Protein AF-A0A946X4W7-F1 (afdb_monomer)

pLDDT: mean 74.43, std 18.64, range [22.16, 98.0]

Radius of gyration: 35.31 Å; Cα contacts (8 Å, |Δi|>4): 1357; chains: 1; bounding box: 85×50×101 Å

Foldseek 3Di:
DPQPPFPPPDDDPDPCVVPVVVPPVPPDDDDDDDDPPDDQPFWFFQEWEAEQVNQWIWTATQQQKIFIAGPVVRDGPDIDRARGWDDWEDYHFWIWTQHPQQWTWIAGNVPRDIDIDDHFWAWAYAANVNQWTWTHGPDAFIFIAGPVVRDRPDTARDDAALERWEAANVRQKIKGWDWDQDPVRFIWIKIFIAGRVVSDGQDIAGPDDRPDHWRFHDWYAFNRNQKIKTWTDDPQWTWMWIAGRRYNHTQDTDGPDGNWYFQEWEAQLVNQWIWTFTQQQWIFIAGNRHRDTLDIDGDNGGWHYWYAHNLSQWIWTGGSNNDIDIWGQNQDSLLSQLLVCLLVVNQPSNLVSCVVPLVSLQPQHRVHHGSLLSCLLVLPLSNNVSSVVSPHQQQDPVHSLVNLPPCCVDPNSVSSNVSSVVSPGQDDCLSCLLNVVQVSVVVVCVVPLCQQVDADPNDGSLRSSLVSLNLNSNVVSVVSPHDDDLQSCLSNLVQVVVVVRCVVPVVLLADFDSSQRDHSLLSNLLNLNLVNNVVSVVSPRDQCRQTNQRDGSLLN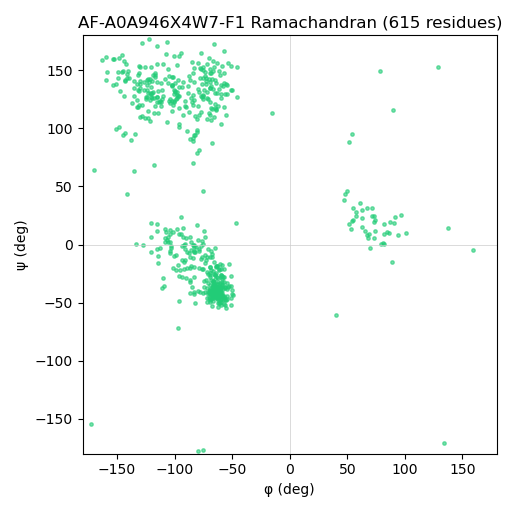LLQNLADDPSSVSSLNSNLVSVVVPRDQCDQTNVRDGSVNSNVVSPRPSSCVSCVVVPPPD

Nearest PDB structures (foldseek):
  5mwj-assembly1_A  TM=8.043E-01  e=6.644E-13  Homo sapiens
  5mwj-assembly1_B  TM=8.188E-01  e=7.328E-13  Homo sapiens
  2ce9-assembly2_C  TM=7.814E-01  e=8.488E-13  Homo sapiens
  5wyk-assembly1_BE  TM=4.221E-01  e=1.859E-13  Saccharomyces cerevisiae S288C
  6zqb-assembly1_UE  TM=4.129E-01  e=6.309E-08  Saccharomyces cerevisiae S288C

Structure (mmCIF, N/CA/C/O backbone):
data_AF-A0A946X4W7-F1
#
_entry.id   AF-A0A946X4W7-F1
#
loop_
_atom_site.group_PDB
_atom_site.id
_atom_site.type_symbol
_atom_site.label_atom_id
_atom_site.label_alt_id
_atom_site.label_comp_id
_atom_site.label_asym_id
_atom_site.label_entity_id
_atom_site.label_seq_id
_atom_site.pdbx_PDB_ins_code
_atom_site.Cartn_x
_atom_site.Cartn_y
_atom_site.Cartn_z
_atom_site.occupancy
_atom_site.B_iso_or_equiv
_atom_site.auth_seq_id
_atom_site.auth_comp_id
_atom_site.auth_asym_id
_atom_site.auth_atom_id
_atom_site.pdbx_PDB_model_num
ATOM 1 N N . MET A 1 1 ? 22.863 -2.898 -16.429 1.00 32.91 1 MET A N 1
ATOM 2 C CA . MET A 1 1 ? 23.138 -3.279 -15.019 1.00 32.91 1 MET A CA 1
ATOM 3 C C . MET A 1 1 ? 24.190 -2.411 -14.293 1.00 32.91 1 MET A C 1
ATOM 5 O O . MET A 1 1 ? 24.405 -2.641 -13.114 1.00 32.91 1 MET A O 1
ATOM 9 N N . LEU A 1 2 ? 24.805 -1.388 -14.916 1.00 26.48 2 LEU A N 1
ATOM 10 C CA . LEU A 1 2 ? 25.743 -0.454 -14.241 1.00 26.48 2 LEU A CA 1
ATOM 11 C C . LEU A 1 2 ? 25.399 1.044 -14.421 1.00 26.48 2 LEU A C 1
ATOM 13 O O . LEU A 1 2 ? 26.067 1.904 -13.857 1.00 26.48 2 LEU A O 1
ATOM 17 N N . LEU A 1 3 ? 24.320 1.353 -15.149 1.00 33.41 3 LEU A N 1
ATOM 18 C CA . LEU A 1 3 ? 23.945 2.699 -15.609 1.00 33.41 3 LEU A CA 1
ATOM 19 C C . LEU A 1 3 ? 23.424 3.662 -14.522 1.00 33.41 3 LEU A C 1
ATOM 21 O O . LEU A 1 3 ? 23.344 4.856 -14.776 1.00 33.41 3 LEU A O 1
ATOM 25 N N . LEU A 1 4 ? 23.132 3.193 -13.304 1.00 30.00 4 LEU A N 1
ATOM 26 C CA . LEU A 1 4 ? 22.463 4.005 -12.272 1.00 30.00 4 LEU A CA 1
ATOM 27 C C . LEU A 1 4 ? 23.331 4.501 -11.113 1.00 30.00 4 LEU A C 1
ATOM 29 O O . LEU A 1 4 ? 22.825 5.187 -10.230 1.00 30.00 4 LEU A O 1
ATOM 33 N N . MET A 1 5 ? 24.637 4.222 -11.105 1.00 28.05 5 MET A N 1
ATOM 34 C CA . MET A 1 5 ? 25.514 4.724 -10.035 1.00 28.05 5 MET A CA 1
ATOM 35 C C . MET A 1 5 ? 26.088 6.132 -10.283 1.00 28.05 5 MET A C 1
ATOM 37 O O . MET A 1 5 ? 26.646 6.716 -9.360 1.00 28.05 5 MET A O 1
ATOM 41 N N . GLY A 1 6 ? 25.951 6.704 -11.487 1.00 27.59 6 GLY A N 1
ATOM 42 C CA . GLY A 1 6 ? 26.709 7.901 -11.889 1.00 27.59 6 GLY A CA 1
ATOM 43 C C . GLY A 1 6 ? 26.026 9.269 -11.747 1.00 27.59 6 GLY A C 1
ATOM 44 O O . GLY A 1 6 ? 26.728 10.274 -11.748 1.00 27.59 6 GLY A O 1
ATOM 45 N N . ALA A 1 7 ? 24.696 9.350 -11.621 1.00 27.86 7 ALA A N 1
ATOM 46 C CA . ALA A 1 7 ? 23.961 10.622 -11.769 1.00 27.86 7 ALA A CA 1
ATOM 47 C C . ALA A 1 7 ? 23.398 11.226 -10.461 1.00 27.86 7 ALA A C 1
ATOM 49 O O . ALA A 1 7 ? 22.621 12.174 -10.502 1.00 27.86 7 ALA A O 1
ATOM 50 N N . LEU A 1 8 ? 23.784 10.718 -9.284 1.00 27.05 8 LEU A N 1
ATOM 51 C CA . LEU A 1 8 ? 23.132 11.060 -8.005 1.00 27.05 8 LEU A CA 1
ATOM 52 C C . LEU A 1 8 ? 23.865 12.089 -7.120 1.00 27.05 8 LEU A C 1
ATOM 54 O O . LEU A 1 8 ? 23.469 12.279 -5.973 1.00 27.05 8 LEU A O 1
ATOM 58 N N . LEU A 1 9 ? 24.908 12.775 -7.610 1.00 28.83 9 LEU A N 1
ATOM 59 C CA . LEU A 1 9 ? 25.757 13.622 -6.750 1.00 28.83 9 LEU A CA 1
ATOM 60 C C . LEU A 1 9 ? 25.638 15.148 -6.894 1.00 28.83 9 LEU A C 1
ATOM 62 O O . LEU A 1 9 ? 26.344 15.851 -6.176 1.00 28.83 9 LEU A O 1
ATOM 66 N N . THR A 1 10 ? 24.716 15.705 -7.686 1.00 26.95 10 THR A N 1
ATOM 67 C CA . THR A 1 10 ? 24.521 17.172 -7.702 1.00 26.95 10 THR A CA 1
ATOM 68 C C . THR A 1 10 ? 23.056 17.615 -7.851 1.00 26.95 10 THR A C 1
ATOM 70 O O . THR A 1 10 ? 22.580 17.808 -8.963 1.00 26.95 10 THR A O 1
ATOM 73 N N . ALA A 1 11 ? 22.439 17.889 -6.686 1.00 25.61 11 ALA A N 1
ATOM 74 C CA . ALA A 1 11 ? 21.277 18.761 -6.393 1.00 25.61 11 ALA A CA 1
ATOM 75 C C . ALA A 1 11 ? 19.829 18.283 -6.695 1.00 25.61 11 ALA A C 1
ATOM 77 O O . ALA A 1 11 ? 19.593 17.643 -7.711 1.00 25.61 11 ALA A O 1
ATOM 78 N N . PRO A 1 12 ? 18.809 18.732 -5.919 1.00 27.38 12 PRO A N 1
ATOM 79 C CA . PRO A 1 12 ? 18.743 18.968 -4.473 1.00 27.38 12 PRO A CA 1
ATOM 80 C C . PRO A 1 12 ? 17.738 18.025 -3.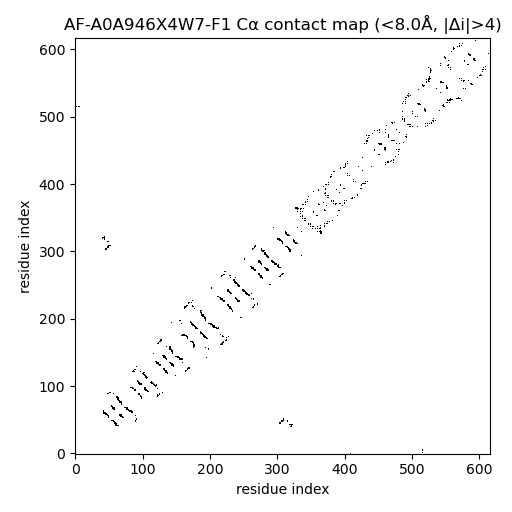765 1.00 27.38 12 PRO A C 1
ATOM 82 O O . PRO A 1 12 ? 16.772 17.524 -4.334 1.00 27.38 12 PRO A O 1
ATOM 85 N N . HIS A 1 13 ? 17.971 17.798 -2.472 1.00 27.05 13 HIS A N 1
ATOM 86 C CA . HIS A 1 13 ? 17.148 16.988 -1.571 1.00 27.05 13 HIS A CA 1
ATOM 87 C C . HIS A 1 13 ? 15.772 17.626 -1.296 1.00 27.05 13 HIS A C 1
ATOM 89 O O . HIS A 1 13 ? 15.614 18.335 -0.306 1.00 27.05 13 HIS A O 1
ATOM 95 N N . ALA A 1 14 ? 14.769 17.368 -2.142 1.00 25.31 14 ALA A N 1
ATOM 96 C CA . ALA A 1 14 ? 13.405 17.877 -1.928 1.00 25.31 14 ALA A CA 1
ATOM 97 C C . ALA A 1 14 ? 12.305 16.801 -1.812 1.00 25.31 14 ALA A C 1
ATOM 99 O O . ALA A 1 14 ? 11.187 17.137 -1.445 1.00 25.31 14 ALA A O 1
ATOM 100 N N . ALA A 1 15 ? 12.600 15.513 -2.034 1.00 25.48 15 ALA A N 1
ATOM 101 C CA . ALA A 1 15 ? 11.594 14.438 -1.938 1.00 25.48 15 ALA A CA 1
ATOM 102 C C . ALA A 1 15 ? 11.850 13.407 -0.816 1.00 25.48 15 ALA A C 1
ATOM 104 O O . ALA A 1 15 ? 11.004 12.558 -0.562 1.00 25.48 15 ALA A O 1
ATOM 105 N N . LEU A 1 16 ? 12.973 13.509 -0.090 1.00 24.94 16 LEU A N 1
ATOM 106 C CA . LEU A 1 16 ? 13.282 12.669 1.084 1.00 24.94 16 LEU A CA 1
ATOM 107 C C . LEU A 1 16 ? 13.154 13.410 2.434 1.00 24.94 16 LEU A C 1
ATOM 109 O O . LEU A 1 16 ? 13.426 12.836 3.486 1.00 24.94 16 LEU A O 1
ATOM 113 N N . ALA A 1 17 ? 12.717 14.673 2.423 1.00 25.59 17 ALA A N 1
ATOM 114 C CA . ALA A 1 17 ? 12.620 15.515 3.620 1.00 25.59 17 ALA A CA 1
ATOM 115 C C . ALA A 1 17 ? 11.346 15.285 4.462 1.00 25.59 17 ALA A C 1
ATOM 117 O O . ALA A 1 17 ? 11.250 15.819 5.561 1.00 25.59 17 ALA A O 1
ATOM 118 N N . VAL A 1 18 ? 10.395 14.466 3.996 1.00 25.91 18 VAL A N 1
ATOM 119 C CA . VAL A 1 18 ? 9.171 14.143 4.759 1.00 25.91 18 VAL A CA 1
ATOM 120 C C . VAL A 1 18 ? 9.306 12.828 5.545 1.00 25.91 18 VAL A C 1
ATOM 122 O O . VAL A 1 18 ? 8.668 12.666 6.577 1.00 25.91 18 VAL A O 1
ATOM 125 N N . ALA A 1 19 ? 10.214 11.926 5.150 1.00 25.09 19 ALA A N 1
ATOM 126 C CA . ALA A 1 19 ? 10.443 10.659 5.858 1.00 25.09 19 ALA A CA 1
ATOM 127 C C . ALA A 1 19 ? 11.650 10.685 6.822 1.00 25.09 19 ALA A C 1
ATOM 129 O O . ALA A 1 19 ? 11.696 9.904 7.768 1.00 25.09 19 ALA A O 1
ATOM 130 N N . ALA A 1 20 ? 12.613 11.597 6.632 1.00 25.02 20 ALA A N 1
ATOM 131 C CA . ALA A 1 20 ? 13.809 11.688 7.480 1.00 25.02 20 ALA A CA 1
ATOM 132 C C . ALA A 1 20 ? 13.670 12.651 8.680 1.00 25.02 20 ALA A C 1
ATOM 134 O O . ALA A 1 20 ? 14.440 12.549 9.631 1.00 25.02 20 ALA A O 1
ATOM 135 N N . ALA A 1 21 ? 12.657 13.528 8.703 1.00 24.95 21 ALA A N 1
ATOM 136 C CA . ALA A 1 21 ? 12.384 14.400 9.854 1.00 24.95 21 ALA A CA 1
ATOM 137 C C . ALA A 1 21 ? 11.762 13.657 11.061 1.00 24.95 21 ALA A C 1
ATOM 139 O O . ALA A 1 21 ? 11.693 14.209 12.156 1.00 24.95 21 ALA A O 1
ATOM 140 N N . HIS A 1 22 ? 11.362 12.390 10.892 1.00 26.53 22 HIS A N 1
ATOM 141 C CA . HIS A 1 22 ? 10.757 11.572 11.951 1.00 26.53 22 HIS A CA 1
ATOM 142 C C . HIS A 1 22 ? 11.763 10.774 12.808 1.00 26.53 22 HIS A C 1
ATOM 144 O O . HIS A 1 22 ? 11.360 10.168 13.799 1.00 26.53 22 HIS A O 1
ATOM 150 N N . MET A 1 23 ? 13.060 10.772 12.467 1.00 24.70 23 MET A N 1
ATOM 151 C CA . MET A 1 23 ? 14.084 9.937 13.130 1.00 24.70 23 MET A CA 1
ATOM 152 C C . MET A 1 23 ? 15.136 10.710 13.947 1.00 24.70 23 MET A C 1
ATOM 154 O O . MET A 1 23 ? 15.932 10.085 14.641 1.00 24.70 23 MET A O 1
ATOM 158 N N . GLU A 1 24 ? 15.112 12.048 13.957 1.00 24.11 24 GLU A N 1
ATOM 159 C CA . GLU A 1 24 ? 16.067 12.881 14.721 1.00 24.11 24 GLU A CA 1
ATOM 160 C C . GLU A 1 24 ? 15.430 13.725 15.844 1.00 24.11 24 GLU A C 1
ATOM 162 O O . GLU A 1 24 ? 16.056 14.630 16.386 1.00 24.11 24 GLU A O 1
ATOM 167 N N . TYR A 1 25 ? 14.206 13.390 16.270 1.00 25.44 25 TYR A N 1
ATOM 168 C CA . TYR A 1 25 ? 13.562 13.985 17.458 1.00 25.44 25 TYR A CA 1
ATOM 169 C C . TYR A 1 25 ? 13.561 13.051 18.689 1.00 25.44 25 TYR A C 1
ATOM 171 O O . TYR A 1 25 ? 12.863 13.293 19.674 1.00 25.44 25 TYR A O 1
ATOM 179 N N . VAL A 1 26 ? 14.344 11.964 18.639 1.00 26.28 26 VAL A N 1
ATOM 180 C CA . VAL A 1 26 ? 14.316 10.853 19.615 1.00 26.28 26 VAL A CA 1
ATOM 181 C C . VAL A 1 26 ? 15.334 11.006 20.764 1.00 26.28 26 VAL A C 1
ATOM 183 O O . VAL A 1 26 ? 15.332 10.210 21.696 1.00 26.28 26 VAL A O 1
ATOM 186 N N . THR A 1 27 ? 16.156 12.060 20.810 1.00 22.16 27 THR A N 1
ATOM 187 C CA . THR A 1 27 ? 17.253 12.163 21.806 1.00 22.16 27 THR A CA 1
ATOM 188 C C . THR A 1 27 ? 17.226 13.363 22.749 1.00 22.16 27 THR A C 1
ATOM 190 O O . THR A 1 27 ? 18.211 13.612 23.442 1.00 22.16 27 THR A O 1
ATOM 193 N N . SER A 1 28 ? 16.093 14.046 22.923 1.00 24.59 28 SER A N 1
ATOM 194 C CA . SER A 1 28 ? 15.925 14.870 24.127 1.00 24.59 28 SER A CA 1
ATOM 195 C C . SER A 1 28 ? 14.469 15.002 24.545 1.00 24.59 28 SER A C 1
ATOM 197 O O . SER A 1 28 ? 13.752 15.824 23.995 1.00 24.59 28 SER A O 1
ATOM 199 N N . LEU A 1 29 ? 14.035 14.213 25.527 1.00 24.50 29 LEU A N 1
ATOM 200 C CA . LEU A 1 29 ? 12.964 14.558 26.474 1.00 24.50 29 LEU A CA 1
ATOM 201 C C . LEU A 1 29 ? 12.962 13.492 27.575 1.00 24.50 29 LEU A C 1
ATOM 203 O O . LEU A 1 29 ? 12.033 12.706 27.737 1.00 24.50 29 LEU A O 1
ATOM 207 N N . GLY A 1 30 ? 14.067 13.461 28.320 1.00 23.84 30 GLY A N 1
ATOM 208 C CA . GLY A 1 30 ? 14.027 13.000 29.697 1.00 23.84 30 GLY A CA 1
ATOM 209 C C . GLY A 1 30 ? 13.258 14.027 30.530 1.00 23.84 30 GLY A C 1
ATOM 210 O O . GLY A 1 30 ? 13.472 15.231 30.386 1.00 23.84 30 GLY A O 1
ATOM 211 N N . THR A 1 31 ? 12.349 13.532 31.370 1.00 29.88 31 THR A N 1
ATOM 212 C CA . THR A 1 31 ? 11.735 14.240 32.507 1.00 29.88 31 THR A CA 1
ATOM 213 C C . THR A 1 31 ? 11.125 15.614 32.207 1.00 29.88 31 THR A C 1
ATOM 215 O O . THR A 1 31 ? 11.758 16.641 32.446 1.00 29.88 31 THR A O 1
ATOM 218 N N . ARG A 1 32 ? 9.851 15.666 31.803 1.00 23.38 32 ARG A N 1
ATOM 219 C CA . ARG A 1 32 ? 9.010 16.852 32.034 1.00 23.38 32 ARG A CA 1
ATOM 220 C C . ARG A 1 32 ? 7.645 16.427 32.568 1.00 23.38 32 ARG A C 1
ATOM 222 O O . ARG A 1 32 ? 6.743 16.096 31.814 1.00 23.38 32 ARG A O 1
ATOM 229 N N . HIS A 1 33 ? 7.546 16.450 33.898 1.00 26.80 33 HIS A N 1
ATOM 230 C CA . HIS A 1 33 ? 6.303 16.734 34.610 1.00 26.80 33 HIS A CA 1
ATOM 231 C C . HIS A 1 33 ? 5.605 17.957 33.996 1.00 26.80 33 HIS A C 1
ATOM 233 O O . HIS A 1 33 ? 6.292 18.816 33.435 1.00 26.80 33 HIS A O 1
ATOM 239 N N . ALA A 1 34 ? 4.273 18.002 34.130 1.00 29.41 34 ALA A N 1
ATOM 240 C CA . ALA A 1 34 ? 3.380 19.115 33.802 1.00 29.41 34 ALA A CA 1
ATOM 241 C C . ALA A 1 34 ? 4.125 20.447 33.618 1.00 29.41 34 ALA A C 1
ATOM 243 O O . ALA A 1 34 ? 4.706 20.962 34.571 1.00 29.41 34 ALA A O 1
ATOM 244 N N . HIS A 1 35 ? 4.138 20.988 32.397 1.00 27.11 35 HIS A N 1
ATOM 245 C CA . HIS A 1 35 ? 4.615 22.350 32.154 1.00 27.11 35 HIS A CA 1
ATOM 246 C C . HIS A 1 35 ? 3.480 23.326 32.477 1.00 27.11 35 HIS A C 1
ATOM 248 O O . HIS A 1 35 ? 2.521 23.383 31.709 1.00 27.11 35 HIS A O 1
ATOM 254 N N . PRO A 1 36 ? 3.564 24.129 33.554 1.00 30.33 36 PRO A N 1
ATOM 255 C CA . PRO A 1 36 ? 2.696 25.279 33.718 1.00 30.33 36 PRO A CA 1
ATOM 256 C C . PRO A 1 36 ? 3.302 26.402 32.869 1.00 30.33 36 PRO A C 1
ATOM 258 O O . PRO A 1 36 ? 4.276 27.031 33.281 1.00 30.33 36 PRO A O 1
ATOM 261 N N . GLY A 1 37 ? 2.794 26.626 31.654 1.00 26.66 37 GLY A N 1
ATOM 262 C CA . GLY A 1 37 ? 3.263 27.769 30.859 1.00 26.66 37 GLY A CA 1
ATOM 263 C C . GLY A 1 37 ? 3.064 27.742 29.347 1.00 26.66 37 GLY A C 1
ATOM 264 O O . GLY A 1 37 ? 3.357 28.752 28.712 1.00 26.66 37 GLY A O 1
ATOM 265 N N . LEU A 1 38 ? 2.567 26.660 28.746 1.00 31.00 38 LEU A N 1
ATOM 266 C CA . LEU A 1 38 ? 2.091 26.711 27.360 1.00 31.00 38 LEU A CA 1
ATOM 267 C C . LEU A 1 38 ? 0.603 27.053 27.384 1.00 31.00 38 LEU A C 1
ATOM 269 O O . LEU A 1 38 ? -0.169 26.375 28.054 1.00 31.00 38 LEU A O 1
ATOM 273 N N . SER A 1 39 ? 0.207 28.126 26.695 1.00 38.84 39 SER A N 1
ATOM 274 C CA . SER A 1 39 ? -1.208 28.406 26.459 1.00 38.84 39 SER A CA 1
ATOM 275 C C . SER A 1 39 ? -1.811 27.199 25.749 1.00 38.84 39 SER A C 1
ATOM 277 O O . SER A 1 39 ? -1.355 26.870 24.651 1.00 38.84 39 SER A O 1
ATOM 279 N N . GLU A 1 40 ? -2.789 26.544 26.372 1.00 47.69 40 GLU A N 1
ATOM 280 C CA . GLU A 1 40 ? -3.555 25.482 25.725 1.00 47.69 40 GLU A CA 1
ATOM 281 C C . GLU A 1 40 ? -4.051 25.984 24.357 1.00 47.69 40 GLU A C 1
ATOM 283 O O . GLU A 1 40 ? -4.529 27.126 24.262 1.00 47.69 40 GLU A O 1
ATOM 288 N N . PRO A 1 41 ? -3.892 25.193 23.279 1.00 48.84 41 PRO A N 1
ATOM 289 C CA . PRO A 1 41 ? -4.503 25.513 21.999 1.00 48.84 41 PRO A CA 1
ATOM 290 C C . PRO A 1 41 ? -5.992 25.803 22.209 1.00 48.84 41 PRO A C 1
ATOM 292 O O . PRO A 1 41 ? -6.685 25.080 22.919 1.00 48.84 41 PRO A O 1
ATOM 295 N N . LYS A 1 42 ? -6.509 26.886 21.628 1.00 53.38 42 LYS A N 1
ATOM 296 C CA . LYS A 1 42 ? -7.952 27.148 21.691 1.00 53.38 42 LYS A CA 1
ATOM 297 C C . LYS A 1 42 ? -8.670 26.094 20.842 1.00 53.38 42 LYS A C 1
ATOM 299 O O . LYS A 1 42 ? -8.378 26.013 19.654 1.00 53.38 42 LYS A O 1
ATOM 304 N N . GLY A 1 43 ? -9.596 25.337 21.436 1.00 58.53 43 GLY A N 1
ATOM 305 C CA . GLY A 1 43 ? -10.467 24.403 20.706 1.00 58.53 43 GLY A CA 1
ATOM 306 C C . GLY A 1 43 ? -10.033 22.929 20.676 1.00 58.53 43 GLY A C 1
ATOM 307 O O . GLY A 1 43 ? -10.430 22.209 19.761 1.00 58.53 43 GLY A O 1
ATOM 308 N N . LEU A 1 44 ? -9.253 22.466 21.658 1.00 64.25 44 LEU A N 1
ATOM 309 C CA . LEU A 1 44 ? -8.848 21.055 21.816 1.00 64.25 44 LEU A CA 1
ATOM 310 C C . LEU A 1 44 ? -10.050 20.097 21.854 1.00 64.25 44 LEU A C 1
ATOM 312 O O . LEU A 1 44 ? -10.916 20.348 22.685 1.00 64.25 44 LEU A O 1
ATOM 316 N N . PRO A 1 45 ? -10.115 18.997 21.080 1.00 63.19 45 PRO A N 1
ATOM 317 C CA . PRO A 1 45 ? -11.122 17.969 21.267 1.00 63.19 45 PRO A CA 1
ATOM 318 C C . PRO A 1 45 ? -10.920 17.303 22.630 1.00 63.19 45 PRO A C 1
ATOM 320 O O . PRO A 1 45 ? -9.872 16.718 22.900 1.00 63.19 45 PRO A O 1
ATOM 323 N N . THR A 1 46 ? -11.917 17.422 23.496 1.00 66.31 46 THR A N 1
ATOM 324 C CA . THR A 1 46 ? -11.949 16.796 24.822 1.00 66.31 46 THR A CA 1
ATOM 325 C C . THR A 1 46 ? -12.658 15.448 24.793 1.00 66.31 46 THR A C 1
ATOM 327 O O . THR A 1 46 ? -12.324 14.577 25.588 1.00 66.31 46 THR A O 1
ATOM 330 N N . ALA A 1 47 ? -13.594 15.263 23.861 1.00 67.12 47 ALA A N 1
ATOM 331 C CA . ALA A 1 47 ? -14.290 14.006 23.618 1.00 67.12 47 ALA A CA 1
ATOM 332 C C . ALA A 1 47 ? -14.663 13.884 22.133 1.00 67.12 47 ALA A C 1
ATOM 334 O O . ALA A 1 47 ? -15.016 14.885 21.497 1.00 67.12 47 ALA A O 1
ATOM 335 N N . VAL A 1 48 ? -14.581 12.666 21.598 1.00 70.75 48 VAL A N 1
ATOM 336 C CA . VAL A 1 48 ? -15.079 12.291 20.267 1.00 70.75 48 VAL A CA 1
ATOM 337 C C . VAL A 1 48 ? -15.999 11.084 20.405 1.00 70.75 48 VAL A C 1
ATOM 339 O O . VAL A 1 48 ? -15.695 10.201 21.197 1.00 70.75 48 VAL A O 1
ATOM 342 N N . GLU A 1 49 ? -17.107 11.047 19.666 1.00 72.00 49 GLU A N 1
ATOM 343 C CA . GLU A 1 49 ? -18.104 9.971 19.769 1.00 72.00 49 GLU A CA 1
ATOM 344 C C . GLU A 1 49 ? -18.880 9.810 18.454 1.00 72.00 49 GLU A C 1
ATOM 346 O O . GLU A 1 49 ? -19.236 10.811 17.819 1.00 72.00 49 GLU A O 1
ATOM 351 N N . PHE A 1 50 ? -19.117 8.570 18.023 1.00 68.38 50 PHE A N 1
ATOM 352 C CA . PHE A 1 50 ? -19.951 8.274 16.855 1.00 68.38 50 PHE A CA 1
ATOM 353 C C . PHE A 1 50 ? -21.438 8.267 17.228 1.00 68.38 50 PHE A C 1
ATOM 355 O O . PHE A 1 50 ? -21.810 8.029 18.372 1.00 68.38 50 PHE A O 1
ATOM 362 N N . GLY A 1 51 ? -22.301 8.581 16.262 1.00 63.34 51 GLY A N 1
ATOM 363 C CA . GLY A 1 51 ? -23.730 8.278 16.368 1.00 63.34 51 GLY A CA 1
ATOM 364 C C . GLY A 1 51 ? -24.027 6.847 15.910 1.00 63.34 51 GLY A C 1
ATOM 365 O O . GLY A 1 51 ? -23.300 6.329 15.073 1.00 63.34 51 GLY A O 1
ATOM 366 N N . HIS A 1 52 ? -25.141 6.264 16.369 1.00 61.00 52 HIS A N 1
ATOM 367 C CA . HIS A 1 52 ? -25.531 4.864 16.101 1.00 61.00 52 HIS A CA 1
ATOM 368 C C . HIS A 1 52 ? -25.698 4.485 14.621 1.00 61.00 52 HIS A C 1
ATOM 370 O O . HIS A 1 52 ? -25.738 3.313 14.259 1.00 61.00 52 HIS A O 1
ATOM 376 N N . ASP A 1 53 ? -25.841 5.478 13.742 1.00 63.25 53 ASP A N 1
ATOM 377 C CA . ASP A 1 53 ? -25.907 5.264 12.298 1.00 63.25 53 ASP A CA 1
ATOM 378 C C . ASP A 1 53 ? -24.535 5.340 11.601 1.00 63.25 53 ASP A C 1
ATOM 380 O O . ASP A 1 53 ? -24.466 5.208 10.378 1.00 63.25 53 ASP A O 1
ATOM 384 N N . ASP A 1 54 ? -23.460 5.595 12.355 1.00 69.69 54 ASP A N 1
ATOM 385 C CA . ASP A 1 54 ? -22.077 5.804 11.908 1.00 69.69 54 ASP A CA 1
ATOM 386 C C . ASP A 1 54 ? -21.903 6.888 10.827 1.00 69.69 54 ASP A C 1
ATOM 388 O O . ASP A 1 54 ? -20.841 7.030 10.200 1.00 69.69 54 ASP A O 1
ATOM 392 N N . THR A 1 55 ? -22.940 7.708 10.612 1.00 70.62 55 THR A N 1
ATOM 393 C CA . THR A 1 55 ? -22.934 8.809 9.642 1.00 70.62 55 THR A CA 1
ATOM 394 C C . THR A 1 55 ? -22.492 10.123 10.265 1.00 70.62 55 THR A C 1
ATOM 396 O O . THR A 1 55 ? -22.033 11.024 9.552 1.00 70.62 55 THR A O 1
ATOM 399 N N . ARG A 1 56 ? -22.601 10.236 11.593 1.00 73.19 56 ARG A N 1
ATOM 400 C CA . ARG A 1 56 ? -22.257 11.436 12.353 1.00 73.19 56 ARG A CA 1
ATOM 401 C C . ARG A 1 56 ? -21.164 11.165 13.375 1.00 73.19 56 ARG A C 1
ATOM 403 O O . ARG A 1 56 ? -21.174 10.149 14.057 1.00 73.19 56 ARG A O 1
ATOM 410 N N . LEU A 1 57 ? -20.256 12.127 13.504 1.00 74.44 57 LEU A N 1
ATOM 411 C CA . LEU A 1 57 ? -19.233 12.172 14.543 1.00 74.44 57 LEU A CA 1
ATOM 412 C C . LEU A 1 57 ? -19.396 13.461 15.342 1.00 74.44 57 LEU A C 1
ATOM 414 O O . LEU A 1 57 ? -19.371 14.552 14.772 1.00 74.44 57 LEU A O 1
ATOM 418 N N . VAL A 1 58 ? -19.547 13.358 16.655 1.00 71.44 58 VAL A N 1
ATOM 419 C CA . VAL A 1 58 ? -19.625 14.519 17.540 1.00 71.44 58 VAL A CA 1
ATOM 420 C C . VAL A 1 58 ? -18.260 14.776 18.162 1.00 71.44 58 VAL A C 1
ATOM 422 O O . VAL A 1 58 ? -17.611 13.872 18.679 1.00 71.44 58 VAL A O 1
ATOM 425 N N . VAL A 1 59 ? -17.815 16.029 18.097 1.00 71.06 59 VAL A N 1
ATOM 426 C CA . VAL A 1 59 ? -16.528 16.487 18.620 1.00 71.06 59 VAL A CA 1
ATOM 427 C C . VAL A 1 59 ? -16.785 17.611 19.612 1.00 71.06 59 VAL A C 1
ATOM 429 O O . VAL A 1 59 ? -17.251 18.690 19.238 1.00 71.06 59 VAL A O 1
ATOM 432 N N . SER A 1 60 ? -16.464 17.370 20.879 1.00 68.19 60 SER A N 1
ATOM 433 C CA . SER A 1 60 ? -16.530 18.383 21.936 1.00 68.19 60 SER A CA 1
ATOM 434 C C . SER A 1 60 ? -15.179 19.048 22.107 1.00 68.19 60 SER A C 1
ATOM 436 O O . SER A 1 60 ? -14.166 18.356 22.132 1.00 68.19 60 SER A O 1
ATOM 438 N N . ARG A 1 61 ? -15.150 20.377 22.234 1.00 68.56 61 ARG A N 1
ATOM 439 C CA . ARG A 1 61 ? -13.920 21.165 22.307 1.00 68.56 61 ARG A CA 1
ATOM 440 C C . ARG A 1 61 ? -13.777 21.929 23.624 1.00 68.56 61 ARG A C 1
ATOM 442 O O . ARG A 1 61 ? -14.742 22.463 24.165 1.00 68.56 61 ARG A O 1
ATOM 449 N N . ALA A 1 62 ? -12.540 22.074 24.095 1.00 62.72 62 ALA A N 1
ATOM 450 C CA . ALA A 1 62 ? -12.181 22.772 25.333 1.00 62.72 62 ALA A CA 1
ATOM 451 C C . ALA A 1 62 ? -12.523 24.274 25.328 1.00 62.72 62 ALA A C 1
ATOM 453 O O . ALA A 1 62 ? -12.585 24.907 26.380 1.00 62.72 62 ALA A O 1
ATOM 454 N N . ASP A 1 63 ? -12.743 24.873 24.154 1.00 62.53 63 ASP A N 1
ATOM 455 C CA . ASP A 1 63 ? -13.217 26.255 24.040 1.00 62.53 63 ASP A CA 1
ATOM 456 C C . ASP A 1 63 ? -14.738 26.398 24.229 1.00 62.53 63 ASP A C 1
ATOM 458 O O . ASP A 1 63 ? -15.235 27.524 24.250 1.00 62.53 63 ASP A O 1
ATOM 462 N N . GLY A 1 64 ? -15.460 25.289 24.431 1.00 58.03 64 GLY A N 1
ATOM 463 C CA . GLY A 1 64 ? -16.911 25.269 24.594 1.00 58.03 64 GLY A CA 1
ATOM 464 C C . GLY A 1 64 ? -17.691 25.022 23.304 1.00 58.03 64 GLY A C 1
ATOM 465 O O . GLY A 1 64 ? -18.917 25.117 23.289 1.00 58.03 64 GLY A O 1
ATOM 466 N N . ARG A 1 65 ? -17.017 24.693 22.202 1.00 66.25 65 ARG A N 1
ATOM 467 C CA . ARG A 1 65 ? -17.711 24.317 20.970 1.00 66.25 65 ARG A CA 1
ATOM 468 C C . ARG A 1 65 ? -18.036 22.835 20.950 1.00 66.25 65 ARG A C 1
ATOM 470 O O . ARG A 1 65 ? -17.210 22.011 21.331 1.00 66.25 65 ARG A O 1
ATOM 477 N N . VAL A 1 66 ? -19.211 22.503 20.433 1.00 66.25 66 VAL A N 1
ATOM 478 C CA . VAL A 1 66 ? -19.558 21.131 20.056 1.00 66.25 66 VAL A CA 1
ATOM 479 C C . VAL A 1 66 ? -19.893 21.108 18.575 1.00 66.25 66 VAL A C 1
ATOM 481 O O . VAL A 1 66 ? -20.703 21.905 18.103 1.00 66.25 66 VAL A O 1
ATOM 484 N N . GLU A 1 67 ? -19.242 20.228 17.827 1.00 72.62 67 GLU A N 1
ATOM 485 C CA . GLU A 1 67 ? -19.390 20.100 16.379 1.00 72.62 67 GLU A CA 1
ATOM 486 C C . GLU A 1 67 ? -19.941 18.717 16.044 1.00 72.62 67 GLU A C 1
ATOM 488 O O . GLU A 1 67 ? -19.358 17.713 16.438 1.00 72.62 67 GLU A O 1
ATOM 493 N N . ALA A 1 68 ? -21.036 18.661 15.289 1.00 72.50 68 ALA A N 1
ATOM 494 C CA . ALA A 1 68 ? -21.508 17.438 14.656 1.00 72.50 68 ALA A CA 1
ATOM 495 C C . ALA A 1 68 ? -20.999 17.412 13.211 1.00 72.50 68 ALA A C 1
ATOM 497 O O . ALA A 1 68 ? -21.315 18.294 12.403 1.00 72.50 68 ALA A O 1
ATOM 498 N N . TRP A 1 69 ? -20.186 16.414 12.903 1.00 75.88 69 TRP A N 1
ATOM 499 C CA . TRP A 1 69 ? -19.566 16.189 11.609 1.00 75.88 69 TRP A CA 1
ATOM 500 C C . TRP A 1 69 ? -20.337 15.133 10.836 1.00 75.88 69 TRP A C 1
ATOM 502 O O . TRP A 1 69 ? -20.606 14.057 11.358 1.00 75.88 69 TRP A O 1
ATOM 512 N N . ASP A 1 70 ? -20.635 15.423 9.576 1.00 76.88 70 ASP A N 1
ATOM 513 C CA . ASP A 1 70 ? -21.031 14.403 8.611 1.00 76.88 70 ASP A CA 1
ATOM 514 C C . ASP A 1 70 ? -19.762 13.659 8.176 1.00 76.88 70 ASP A C 1
ATOM 516 O O . ASP A 1 70 ? -18.856 14.246 7.568 1.00 76.88 70 ASP A O 1
ATOM 520 N N . VAL A 1 71 ? -19.682 12.377 8.534 1.00 78.44 71 VAL A N 1
ATOM 521 C CA . VAL A 1 71 ? -18.505 11.529 8.313 1.00 78.44 71 VAL A CA 1
ATOM 522 C C . VAL A 1 71 ? -18.267 11.315 6.818 1.00 78.44 71 VAL A C 1
ATOM 524 O O . VAL A 1 71 ? -17.129 11.403 6.350 1.00 78.44 71 VAL A O 1
ATOM 527 N N . ALA A 1 72 ? -19.336 11.100 6.047 1.00 75.56 72 ALA A N 1
ATOM 528 C CA . ALA A 1 72 ? -19.254 10.864 4.608 1.00 75.56 72 ALA A CA 1
ATOM 529 C C . ALA A 1 72 ? -18.867 12.140 3.844 1.00 75.56 72 ALA A C 1
ATOM 531 O O . ALA A 1 72 ? -18.027 12.106 2.944 1.00 75.56 72 ALA A O 1
ATOM 532 N N . ALA A 1 73 ? -19.447 13.280 4.219 1.00 72.69 73 ALA A N 1
ATOM 533 C CA . ALA A 1 73 ? -19.187 14.572 3.594 1.00 72.69 73 ALA A CA 1
ATOM 534 C C . ALA A 1 73 ? -17.933 15.278 4.143 1.00 72.69 73 ALA A C 1
ATOM 536 O O . ALA A 1 73 ? -17.549 16.321 3.606 1.00 72.69 73 ALA A O 1
ATOM 537 N N . ARG A 1 74 ? -17.301 14.730 5.193 1.00 75.81 74 ARG A N 1
ATOM 538 C CA . ARG A 1 74 ? -16.099 15.261 5.865 1.00 75.81 74 ARG A CA 1
ATOM 539 C C . ARG A 1 74 ? -16.208 16.749 6.195 1.00 75.81 74 ARG A C 1
ATOM 541 O O . ARG A 1 74 ? -15.279 17.527 5.969 1.00 75.81 74 ARG A O 1
ATOM 548 N N . ARG A 1 75 ? -17.368 17.160 6.702 1.00 76.69 75 ARG A N 1
ATOM 549 C CA . ARG A 1 75 ? -17.656 18.560 7.027 1.00 76.69 75 ARG A CA 1
ATOM 550 C C . ARG A 1 75 ? -18.476 18.665 8.298 1.00 76.69 75 ARG A C 1
ATOM 552 O O . ARG A 1 75 ? -19.248 17.769 8.622 1.00 76.69 75 ARG A O 1
ATOM 559 N N . ILE A 1 76 ? -18.361 19.813 8.950 1.00 73.19 76 ILE A N 1
ATOM 560 C CA . ILE A 1 76 ? -19.243 20.190 10.050 1.00 73.19 76 ILE A CA 1
ATOM 561 C C . ILE A 1 76 ? -20.642 20.413 9.467 1.00 73.19 76 ILE A C 1
ATOM 563 O O . ILE A 1 76 ? -20.831 21.304 8.637 1.00 73.19 76 ILE A O 1
ATOM 567 N N . ASP A 1 77 ? -21.599 19.592 9.887 1.00 65.12 77 ASP A N 1
ATOM 568 C CA . ASP A 1 77 ? -23.017 19.764 9.567 1.00 65.12 77 ASP A CA 1
ATOM 569 C C . ASP A 1 77 ? -23.656 20.769 10.535 1.00 65.12 77 ASP A C 1
ATOM 571 O O . ASP A 1 77 ? -24.405 21.658 10.127 1.00 65.12 77 ASP A O 1
ATOM 575 N N . ARG A 1 78 ? -23.298 20.693 11.826 1.00 66.31 78 ARG A N 1
ATOM 576 C CA . ARG A 1 78 ? -23.796 21.603 12.870 1.00 66.31 78 ARG A CA 1
ATOM 577 C C . ARG A 1 78 ? -22.711 21.967 13.876 1.00 66.31 78 ARG A C 1
ATOM 579 O O . ARG A 1 78 ? -21.856 21.152 14.202 1.00 66.31 78 ARG A O 1
ATOM 586 N N . SER A 1 79 ? -22.768 23.189 14.399 1.00 69.12 79 SER A N 1
ATOM 587 C CA . SER A 1 79 ? -21.899 23.650 15.483 1.00 69.12 79 SER A CA 1
ATOM 588 C C . SER A 1 79 ? -22.717 24.404 16.523 1.00 69.12 79 SER A C 1
ATOM 590 O O . SER A 1 79 ? -23.550 25.248 16.184 1.00 69.12 79 SER A O 1
ATOM 592 N N . TYR A 1 80 ? -22.464 24.090 17.786 1.00 63.75 80 TYR A N 1
ATOM 593 C CA . TYR A 1 80 ? -23.074 24.709 18.947 1.00 63.75 80 TYR A CA 1
ATOM 594 C C . TYR A 1 80 ? -21.984 25.468 19.704 1.00 63.75 80 TYR A C 1
ATOM 596 O O . TYR A 1 80 ? -20.966 24.890 20.083 1.00 63.75 80 TYR A O 1
ATOM 604 N N . ASP A 1 81 ? -22.190 26.770 19.901 1.00 56.31 81 ASP A N 1
ATOM 605 C CA . ASP A 1 81 ? -21.321 27.608 20.726 1.00 56.31 81 ASP A CA 1
ATOM 606 C C . ASP A 1 81 ? -21.946 27.694 22.121 1.00 56.31 81 ASP A C 1
ATOM 608 O O . ASP A 1 81 ? -22.971 28.355 22.322 1.00 56.31 81 ASP A O 1
ATOM 612 N N . ALA A 1 82 ? -21.382 26.953 23.069 1.00 51.47 82 ALA A N 1
ATOM 613 C CA . ALA A 1 82 ? -21.759 27.027 24.468 1.00 51.47 82 ALA A CA 1
ATOM 614 C C . ALA A 1 82 ? -20.577 27.625 25.229 1.00 51.47 82 ALA A C 1
ATOM 616 O O . ALA A 1 82 ? -19.456 27.134 25.171 1.00 51.47 82 ALA A O 1
ATOM 617 N N . ALA A 1 83 ? -20.804 28.731 25.936 1.00 43.94 83 ALA A N 1
ATOM 618 C CA . ALA A 1 83 ? -19.742 29.402 26.673 1.00 43.94 83 ALA A CA 1
ATOM 619 C C . ALA A 1 83 ? -19.135 28.441 27.718 1.00 43.94 83 ALA A C 1
ATOM 621 O O . ALA A 1 83 ? -19.739 28.207 28.762 1.00 43.94 83 ALA A O 1
ATOM 622 N N . ARG A 1 84 ? -17.940 27.911 27.406 1.00 45.56 84 ARG A N 1
ATOM 623 C CA . ARG A 1 84 ? -17.112 27.002 28.223 1.00 45.56 84 ARG A CA 1
ATOM 624 C C . ARG A 1 84 ? -17.845 25.734 28.699 1.00 45.56 84 ARG A C 1
ATOM 626 O O . ARG A 1 84 ? -18.483 25.738 29.749 1.00 45.56 84 ARG A O 1
ATOM 633 N N . LEU A 1 85 ? -17.693 24.648 27.933 1.00 45.28 85 LEU A N 1
ATOM 634 C CA . LEU A 1 85 ? -18.170 23.302 28.281 1.00 45.28 85 LEU A CA 1
ATOM 635 C C . LEU A 1 85 ? -17.270 22.609 29.305 1.00 45.28 85 LEU A C 1
ATOM 637 O O . LEU A 1 85 ? -16.055 22.803 29.301 1.00 45.28 85 LEU A O 1
ATOM 641 N N . ILE A 1 86 ? -17.881 21.732 30.106 1.00 42.66 86 ILE A N 1
ATOM 642 C CA . ILE A 1 86 ? -17.181 20.855 31.054 1.00 42.66 86 ILE A CA 1
ATOM 643 C C . ILE A 1 86 ? -17.239 19.376 30.624 1.00 42.66 86 ILE A C 1
ATOM 645 O O . ILE A 1 86 ? -16.234 18.686 30.763 1.00 42.66 86 ILE A O 1
ATOM 649 N N . ALA A 1 87 ? -18.350 18.891 30.054 1.00 43.72 87 ALA A N 1
ATOM 650 C CA . ALA A 1 87 ? -18.476 17.516 29.557 1.00 43.72 87 ALA A CA 1
ATOM 651 C C . ALA A 1 87 ? -19.675 17.354 28.606 1.00 43.72 87 ALA A C 1
ATOM 653 O O . ALA A 1 87 ? -20.608 18.165 28.621 1.00 43.72 87 ALA A O 1
ATOM 654 N N . TYR A 1 88 ? -19.620 16.302 27.788 1.00 50.75 88 TYR A N 1
ATOM 655 C CA . TYR A 1 88 ? -20.658 15.901 26.849 1.00 50.75 88 TYR A CA 1
ATOM 656 C C . TYR A 1 88 ? -20.773 14.373 26.812 1.00 50.75 88 TYR A C 1
ATOM 658 O O . TYR A 1 88 ? -19.749 13.698 26.878 1.00 50.75 88 TYR A O 1
ATOM 666 N N . ALA A 1 89 ? -21.995 13.860 26.679 1.00 49.78 89 ALA A N 1
ATOM 667 C CA . ALA A 1 89 ? -22.265 12.465 26.355 1.00 49.78 89 ALA A CA 1
ATOM 668 C C . ALA A 1 89 ? -23.310 12.423 25.223 1.00 49.78 89 ALA A C 1
ATOM 670 O O . ALA A 1 89 ? -24.361 13.070 25.334 1.00 49.78 89 ALA A O 1
ATOM 671 N N . CYS A 1 90 ? -22.988 11.748 24.115 1.00 50.62 90 CYS A N 1
ATOM 672 C CA . CYS A 1 90 ? -23.859 11.567 22.957 1.00 50.62 90 CYS A CA 1
ATOM 673 C C . CYS A 1 90 ? -24.553 10.232 23.047 1.00 50.62 90 CYS A C 1
ATOM 675 O O . CYS A 1 90 ? -23.896 9.240 23.315 1.00 50.62 90 CYS A O 1
ATOM 677 N N . HIS A 1 91 ? -25.821 10.172 22.658 1.00 53.97 91 HIS A N 1
ATOM 678 C CA . HIS A 1 91 ? -26.275 8.950 22.015 1.00 53.97 91 HIS A CA 1
ATOM 679 C C . HIS A 1 91 ? -27.422 9.243 21.030 1.00 53.97 91 HIS A C 1
ATOM 681 O O . HIS A 1 91 ? -28.290 10.069 21.323 1.00 53.97 91 HIS A O 1
ATOM 687 N N . ALA A 1 92 ? -27.361 8.596 19.854 1.00 52.38 92 ALA A N 1
ATOM 688 C CA . ALA A 1 92 ? -28.278 8.571 18.695 1.00 52.38 92 ALA A CA 1
ATOM 689 C C . ALA A 1 92 ? -28.955 9.889 18.249 1.00 52.38 92 ALA A C 1
ATOM 691 O O . ALA A 1 92 ? -28.748 10.337 17.124 1.00 52.38 92 ALA A O 1
ATOM 692 N N . ASP A 1 93 ? -29.750 10.522 19.108 1.00 52.75 93 ASP A N 1
ATOM 693 C CA . ASP A 1 93 ? -30.636 11.641 18.777 1.00 52.75 93 ASP A CA 1
ATOM 694 C C . ASP A 1 93 ? -30.547 12.808 19.761 1.00 52.75 93 ASP A C 1
ATOM 696 O O . ASP A 1 93 ? -31.261 13.801 19.598 1.00 52.75 93 ASP A O 1
ATOM 700 N N . ALA A 1 94 ? -29.698 12.723 20.786 1.00 55.34 94 ALA A N 1
ATOM 701 C CA . ALA A 1 94 ? -29.640 13.734 21.828 1.00 55.34 94 ALA A CA 1
ATOM 702 C C . ALA A 1 94 ? -28.215 14.064 22.269 1.00 55.34 94 ALA A C 1
ATOM 704 O O . ALA A 1 94 ? -27.335 13.210 22.354 1.00 55.34 94 ALA A O 1
ATOM 705 N N . LEU A 1 95 ? -28.037 15.348 22.564 1.00 58.84 95 LEU A N 1
ATOM 706 C CA . LEU A 1 95 ? -26.790 15.977 22.928 1.00 58.84 95 LEU A CA 1
ATOM 707 C C . LEU A 1 95 ? -26.920 16.614 24.311 1.00 58.84 95 LEU A C 1
ATOM 709 O O . LEU A 1 95 ? -27.547 17.655 24.465 1.00 58.84 95 LEU A O 1
ATOM 713 N N . LEU A 1 96 ? -26.308 15.986 25.317 1.00 57.88 96 LEU A N 1
ATOM 714 C CA . LEU A 1 96 ? -26.269 16.460 26.691 1.00 57.88 96 LEU A CA 1
ATOM 715 C C . LEU A 1 96 ? -25.061 17.379 26.967 1.00 57.88 96 LEU A C 1
ATOM 717 O O . LEU A 1 96 ? -23.949 16.927 27.209 1.00 57.88 96 LEU A O 1
ATOM 721 N N . ILE A 1 97 ? -25.282 18.693 26.917 1.00 57.38 97 ILE A N 1
ATOM 722 C CA . ILE A 1 97 ? -24.276 19.753 27.083 1.00 57.38 97 ILE A CA 1
ATOM 723 C C . ILE A 1 97 ? -24.297 20.286 28.518 1.00 57.38 97 ILE A C 1
ATOM 725 O O . ILE A 1 97 ? -25.321 20.804 28.955 1.00 57.38 97 ILE A O 1
ATOM 729 N N . GLN A 1 98 ? -23.159 20.295 29.215 1.00 54.88 98 GLN A N 1
ATOM 730 C CA . GLN A 1 98 ? -23.005 21.069 30.454 1.00 54.88 98 GLN A CA 1
ATOM 731 C C . GLN A 1 98 ? -22.291 22.405 30.204 1.00 54.88 98 GLN A C 1
ATOM 733 O O . GLN A 1 98 ? -21.167 22.422 29.696 1.00 54.88 98 GLN A O 1
ATOM 738 N N . THR A 1 99 ? -22.906 23.523 30.603 1.00 54.62 99 THR A N 1
ATOM 739 C CA . THR A 1 99 ? -22.304 24.868 30.537 1.00 54.62 99 THR A CA 1
ATOM 740 C C . THR A 1 99 ? -21.668 25.286 31.871 1.00 54.62 99 THR A C 1
ATOM 742 O O . THR A 1 99 ? -21.988 24.738 32.922 1.00 54.62 99 THR A O 1
ATOM 745 N N . HIS A 1 100 ? -20.787 26.295 31.847 1.00 48.62 100 HIS A N 1
ATOM 746 C CA . HIS A 1 100 ? -20.129 26.858 33.041 1.00 48.62 100 HIS A CA 1
ATOM 747 C C . HIS A 1 100 ? -21.100 27.459 34.081 1.00 48.62 100 HIS A C 1
ATOM 749 O O . HIS A 1 100 ? -20.717 27.655 35.231 1.00 48.62 100 HIS A O 1
ATOM 755 N N . ASP A 1 101 ? -22.352 27.746 33.720 1.00 52.03 101 ASP A N 1
ATOM 756 C CA . ASP A 1 101 ? -23.376 28.179 34.689 1.00 52.03 101 ASP A CA 1
ATOM 757 C C . ASP A 1 101 ? -23.996 26.982 35.445 1.00 52.03 101 ASP A C 1
ATOM 759 O O . ASP A 1 101 ? -25.087 27.082 36.007 1.00 52.03 101 ASP A O 1
ATOM 763 N N . ASP A 1 102 ? -23.312 25.835 35.399 1.00 52.12 102 ASP A N 1
ATOM 764 C CA . ASP A 1 102 ? -23.725 24.516 35.865 1.00 52.12 102 ASP A CA 1
ATOM 765 C C . ASP A 1 102 ? -25.053 24.028 35.272 1.00 52.12 102 ASP A C 1
ATOM 767 O O . ASP A 1 102 ? -25.705 23.150 35.832 1.00 52.12 102 ASP A O 1
ATOM 771 N N . VAL A 1 103 ? -25.458 24.594 34.134 1.00 54.09 103 VAL A N 1
ATOM 772 C CA . VAL A 1 103 ? -26.704 24.253 33.453 1.00 54.09 103 VAL A CA 1
ATOM 773 C C . VAL A 1 103 ? -26.465 23.097 32.500 1.00 54.09 103 VAL A C 1
ATOM 775 O O . VAL A 1 103 ? -25.575 23.143 31.649 1.00 54.09 103 VAL A O 1
ATOM 778 N N . VAL A 1 104 ? -27.324 22.092 32.597 1.00 55.72 104 VAL A N 1
ATOM 779 C CA . VAL A 1 104 ? -27.286 20.908 31.745 1.00 55.72 104 VAL A CA 1
ATOM 780 C C . VAL A 1 104 ? -28.395 21.028 30.708 1.00 55.72 104 VAL A C 1
ATOM 782 O O . VAL A 1 104 ? -29.554 21.279 31.039 1.00 55.72 104 VAL A O 1
ATOM 785 N N . GLN A 1 105 ? -28.035 20.933 29.432 1.00 57.34 105 GLN A N 1
ATOM 786 C CA . GLN A 1 105 ? -28.949 21.045 28.303 1.00 57.34 105 GLN A CA 1
ATOM 787 C C . GLN A 1 105 ? -28.974 19.735 27.534 1.00 57.34 105 GLN A C 1
ATOM 789 O O . GLN A 1 105 ? -27.961 19.340 26.975 1.00 57.34 105 GLN A O 1
ATOM 794 N N . LEU A 1 106 ? -30.140 19.105 27.447 1.00 58.12 106 LEU A N 1
ATOM 795 C CA . LEU A 1 106 ? -30.395 18.064 26.462 1.00 58.12 106 LEU A CA 1
ATOM 796 C C . LEU A 1 106 ? -30.835 18.733 25.158 1.00 58.12 106 LEU A C 1
ATOM 798 O O . LEU A 1 106 ? -31.813 19.483 25.151 1.00 58.12 106 LEU A O 1
ATOM 802 N N . VAL A 1 107 ? -30.123 18.476 24.069 1.00 58.50 107 VAL A N 1
ATOM 803 C CA . VAL A 1 107 ? -30.378 19.035 22.742 1.00 58.50 107 VAL A CA 1
ATOM 804 C C . VAL A 1 107 ? -30.700 17.896 21.785 1.00 58.50 107 VAL A C 1
ATOM 806 O O . VAL A 1 107 ? -29.833 17.094 21.467 1.00 58.50 107 VAL A O 1
ATOM 809 N N . GLY A 1 108 ? -31.934 17.825 21.295 1.00 55.97 108 GLY A N 1
ATOM 810 C CA . GLY A 1 108 ? -32.291 16.868 20.249 1.00 55.97 108 GLY A CA 1
ATOM 811 C C . GLY A 1 108 ? -31.550 17.174 18.941 1.00 55.97 108 GLY A C 1
ATOM 812 O O . GLY A 1 108 ? -31.725 18.252 18.374 1.00 55.97 108 GLY A O 1
ATOM 813 N N . LEU A 1 109 ? -30.756 16.230 18.435 1.00 56.22 109 LEU A N 1
ATOM 814 C CA . LEU A 1 109 ? -30.002 16.341 17.183 1.00 56.22 109 LEU A CA 1
ATOM 815 C C . LEU A 1 109 ? -30.913 16.328 15.940 1.00 56.22 109 LEU A C 1
ATOM 817 O O . LEU A 1 109 ? -30.501 16.795 14.877 1.00 56.22 109 LEU A O 1
ATOM 821 N N . ALA A 1 110 ? -32.152 15.838 16.048 1.00 52.44 110 ALA A N 1
ATOM 822 C CA . ALA A 1 110 ? -33.142 15.899 14.969 1.00 52.44 110 ALA A CA 1
ATOM 823 C C . ALA A 1 110 ? -33.862 17.263 14.902 1.00 52.44 110 ALA A C 1
ATOM 825 O O . ALA A 1 110 ? -33.850 17.902 13.848 1.00 52.44 110 ALA A O 1
ATOM 826 N N . ASP A 1 111 ? -34.391 17.743 16.035 1.00 50.81 111 ASP A N 1
ATOM 827 C CA . ASP A 1 111 ? -35.411 18.808 16.069 1.00 50.81 111 ASP A CA 1
ATOM 828 C C . ASP A 1 111 ? -35.005 20.080 16.849 1.00 50.81 111 ASP A C 1
ATOM 830 O O . ASP A 1 111 ? -35.840 20.959 17.069 1.00 50.81 111 ASP A O 1
ATOM 834 N N . ASP A 1 112 ? -33.750 20.194 17.308 1.00 44.22 112 ASP A N 1
ATOM 835 C CA . ASP A 1 112 ? -33.242 21.300 18.149 1.00 44.22 112 ASP A CA 1
ATOM 836 C C . ASP A 1 112 ? -34.059 21.539 19.441 1.00 44.22 112 ASP A C 1
ATOM 838 O O . ASP A 1 112 ? -33.990 22.606 20.065 1.00 44.22 112 ASP A O 1
ATOM 842 N N . ALA A 1 113 ? -34.827 20.539 19.883 1.00 43.62 113 ALA A N 1
ATOM 843 C CA . ALA A 1 113 ? -35.547 20.591 21.145 1.00 43.62 113 ALA A CA 1
ATOM 844 C C . ALA A 1 113 ? -34.536 20.709 22.292 1.00 43.62 113 ALA A C 1
ATOM 846 O O . ALA A 1 113 ? -33.684 19.839 22.463 1.00 43.62 113 ALA A O 1
ATOM 847 N N . ARG A 1 114 ? -34.621 21.801 23.060 1.00 48.31 114 ARG A N 1
ATOM 848 C CA . ARG A 1 114 ? -33.764 22.041 24.225 1.00 48.31 114 ARG A CA 1
ATOM 849 C C . ARG A 1 114 ? -34.543 21.813 25.503 1.00 48.31 114 ARG A C 1
ATOM 851 O O . ARG A 1 114 ? -35.549 22.485 25.737 1.00 48.31 114 ARG A O 1
ATOM 858 N N . VAL A 1 115 ? -34.037 20.928 26.349 1.00 47.88 115 VAL A N 1
ATOM 859 C CA . VAL A 1 115 ? -34.493 20.803 27.731 1.00 47.88 115 VAL A CA 1
ATOM 860 C C . VAL A 1 115 ? -33.365 21.236 28.650 1.00 47.88 115 VAL A C 1
ATOM 862 O O . VAL A 1 115 ? -32.265 20.699 28.583 1.00 47.88 115 VAL A O 1
ATOM 865 N N . THR A 1 116 ? -33.648 22.215 29.503 1.00 49.84 116 THR A N 1
ATOM 866 C CA . THR A 1 116 ? -32.698 22.769 30.468 1.00 49.84 116 THR A CA 1
ATOM 867 C C . THR A 1 116 ? -32.975 22.181 31.849 1.00 49.84 116 THR A C 1
ATOM 869 O O . THR A 1 116 ? -34.085 22.343 32.360 1.00 49.84 116 THR A O 1
ATOM 872 N N . THR A 1 117 ? -31.988 21.534 32.467 1.00 51.06 117 THR A N 1
ATOM 873 C CA . THR A 1 117 ? -32.069 20.986 33.830 1.00 51.06 117 THR A CA 1
ATOM 874 C C . THR A 1 117 ? -31.086 21.684 34.785 1.00 51.06 117 THR A C 1
ATOM 876 O O . THR A 1 117 ? -30.335 22.577 34.386 1.00 51.06 117 THR A O 1
ATOM 879 N N . ALA A 1 118 ? -31.228 21.392 36.083 1.00 48.03 118 ALA A N 1
ATOM 880 C CA . ALA A 1 118 ? -30.813 22.235 37.208 1.00 48.03 118 ALA A CA 1
ATOM 881 C C . ALA A 1 118 ? -29.301 22.511 37.324 1.00 48.03 118 ALA A C 1
ATOM 883 O O . ALA A 1 118 ? -28.472 21.733 36.868 1.00 48.03 118 ALA A O 1
ATOM 884 N N . ALA A 1 119 ? -28.994 23.628 37.997 1.00 40.50 119 ALA A N 1
ATOM 885 C CA . ALA A 1 119 ? -27.654 24.136 38.268 1.00 40.50 119 ALA A CA 1
ATOM 886 C C . ALA A 1 119 ? -26.931 23.350 39.380 1.00 40.50 119 ALA A C 1
ATOM 888 O O . ALA A 1 119 ? -27.458 23.251 40.489 1.00 40.50 119 ALA A O 1
ATOM 889 N N . GLY A 1 120 ? -25.711 22.878 39.109 1.00 44.34 120 GLY A N 1
ATOM 890 C CA . GLY A 1 120 ? -24.704 22.528 40.132 1.00 44.34 120 GLY A CA 1
ATOM 891 C C . GLY A 1 120 ? -23.895 21.236 39.925 1.00 44.34 120 GLY A C 1
ATOM 892 O O . GLY A 1 120 ? -23.285 20.758 40.886 1.00 44.34 120 GLY A O 1
ATOM 893 N N . THR A 1 121 ? -23.897 20.631 38.730 1.00 49.81 121 THR A N 1
ATOM 894 C CA . THR A 1 121 ? -23.588 19.193 38.594 1.00 49.81 121 THR A CA 1
ATOM 895 C C . THR A 1 121 ? -22.635 18.875 37.436 1.00 49.81 121 THR A C 1
ATOM 897 O O . THR A 1 121 ? -22.925 19.275 36.316 1.00 49.81 121 THR A O 1
ATOM 900 N N . TYR A 1 122 ? -21.534 18.137 37.667 1.00 52.41 122 TYR A N 1
ATOM 901 C CA . TYR A 1 122 ? -20.642 17.622 36.610 1.00 52.41 122 TYR A CA 1
ATOM 902 C C . TYR A 1 122 ? -21.297 16.442 35.875 1.00 52.41 122 TYR A C 1
ATOM 904 O O . TYR A 1 122 ? -21.815 15.527 36.513 1.00 52.41 122 TYR A O 1
ATOM 912 N N . LEU A 1 123 ? -21.274 16.441 34.541 1.00 53.62 123 LEU A N 1
ATOM 913 C CA . LEU A 1 123 ? -21.733 15.310 33.734 1.00 53.62 123 LEU A CA 1
ATOM 914 C C . LEU A 1 123 ? -20.838 14.089 33.967 1.00 53.62 123 LEU A C 1
ATOM 916 O O . LEU A 1 123 ? -19.616 14.205 33.886 1.00 53.62 123 LEU A O 1
ATOM 920 N N . GLY A 1 124 ? -21.446 12.935 34.245 1.00 57.94 124 GLY A N 1
ATOM 921 C CA . GLY A 1 124 ? -20.737 11.677 34.453 1.00 57.94 124 GLY A CA 1
ATOM 922 C C . GLY A 1 124 ? -20.701 10.805 33.198 1.00 57.94 124 GLY A C 1
ATOM 923 O O . GLY A 1 124 ? -19.650 10.665 32.585 1.00 57.94 124 GLY A O 1
ATOM 924 N N . ALA A 1 125 ? -21.849 10.230 32.827 1.00 62.00 125 ALA A N 1
ATOM 925 C CA . ALA A 1 125 ? -22.014 9.354 31.660 1.00 62.00 125 ALA A CA 1
ATOM 926 C C . ALA A 1 125 ? -23.493 9.262 31.227 1.00 62.00 125 ALA A C 1
ATOM 928 O O . ALA A 1 125 ? -24.387 9.550 32.029 1.00 62.00 125 ALA A O 1
ATOM 929 N N . ILE A 1 126 ? -23.753 8.829 29.987 1.00 63.56 126 ILE A N 1
ATOM 930 C CA . ILE A 1 126 ? -25.087 8.477 29.461 1.00 63.56 126 ILE A CA 1
ATOM 931 C C . ILE A 1 126 ? -25.123 6.990 29.083 1.00 63.56 126 ILE A C 1
ATOM 933 O O . ILE A 1 126 ? -24.105 6.442 28.668 1.00 63.56 126 ILE A O 1
ATOM 937 N N . ALA A 1 127 ? -26.267 6.335 29.268 1.00 62.41 127 ALA A N 1
ATOM 938 C CA . ALA A 1 127 ? -26.492 4.978 28.775 1.00 62.41 127 ALA A CA 1
ATOM 939 C C . ALA A 1 127 ? -26.720 4.976 27.254 1.00 62.41 127 ALA A C 1
ATOM 941 O O . ALA A 1 127 ? -27.236 5.957 26.707 1.00 62.41 127 ALA A O 1
ATOM 942 N N . GLU A 1 128 ? -26.395 3.865 26.585 1.00 62.53 128 GLU A N 1
ATOM 943 C CA . GLU A 1 128 ? -26.594 3.727 25.135 1.00 62.53 128 GLU A CA 1
ATOM 944 C C . GLU A 1 128 ? -28.075 3.860 24.753 1.00 62.53 128 GLU A C 1
ATOM 946 O O . GLU A 1 128 ? -28.429 4.437 23.745 1.00 62.53 128 GLU A O 1
ATOM 951 N N . ASP A 1 129 ? -29.027 3.438 25.575 1.00 58.28 129 ASP A N 1
ATOM 952 C CA . ASP A 1 129 ? -30.444 3.608 25.223 1.00 58.28 129 ASP A CA 1
ATOM 953 C C . ASP A 1 129 ? -30.972 5.060 25.335 1.00 58.28 129 ASP A C 1
ATOM 955 O O . ASP A 1 129 ? -32.180 5.289 25.207 1.00 58.28 129 ASP A O 1
ATOM 959 N N . CYS A 1 130 ? -30.099 6.043 25.601 1.00 57.91 130 CYS A N 1
ATOM 960 C CA . CYS A 1 130 ? -30.446 7.434 25.905 1.00 57.91 130 CYS A CA 1
ATOM 961 C C . CYS A 1 130 ? -31.490 7.573 27.025 1.00 57.91 130 CYS A C 1
ATOM 963 O O . CYS A 1 130 ? -32.143 8.613 27.114 1.00 57.91 130 CYS A O 1
ATOM 965 N N . SER A 1 131 ? -31.723 6.548 27.846 1.00 59.53 131 SER A N 1
ATOM 966 C CA . SER A 1 131 ? -32.767 6.589 28.871 1.00 59.53 131 SER A CA 1
ATOM 967 C C . SER A 1 131 ? -32.236 7.138 30.183 1.00 59.53 131 SER A C 1
ATOM 969 O O . SER A 1 131 ? -32.991 7.743 30.936 1.00 59.53 131 SER A O 1
ATOM 971 N N . THR A 1 132 ? -30.941 6.950 30.445 1.00 64.88 132 THR A N 1
ATOM 972 C CA . THR A 1 132 ? -30.346 7.132 31.768 1.00 64.88 132 THR A CA 1
ATOM 973 C C . THR A 1 132 ? -29.091 7.992 31.695 1.00 64.88 132 THR A C 1
ATOM 975 O O . THR A 1 132 ? -28.208 7.753 30.875 1.00 64.88 132 THR A O 1
ATOM 978 N N . VAL A 1 133 ? -28.992 8.984 32.579 1.00 65.06 133 VAL A N 1
ATOM 979 C CA . VAL A 1 133 ? -27.828 9.871 32.712 1.00 65.06 133 VAL A CA 1
ATOM 980 C C . VAL A 1 133 ? -27.361 9.875 34.153 1.00 65.06 133 VAL A C 1
ATOM 982 O O . VAL A 1 133 ? -28.162 10.048 35.072 1.00 65.06 133 VAL A O 1
ATOM 985 N N . VAL A 1 134 ? -26.056 9.732 34.350 1.00 64.38 134 VAL A N 1
ATOM 986 C CA . VAL A 1 134 ? -25.412 9.892 35.652 1.00 64.38 134 VAL A CA 1
ATOM 987 C C . VAL A 1 134 ? -24.764 11.261 35.730 1.00 64.38 134 VAL A C 1
ATOM 989 O O . VAL A 1 134 ? -23.956 11.644 34.884 1.00 64.38 134 VAL A O 1
ATOM 992 N N . MET A 1 135 ? -25.074 11.961 36.810 1.00 63.97 135 MET A N 1
ATOM 993 C CA . MET A 1 135 ? -24.568 13.283 37.126 1.00 63.97 135 MET A CA 1
ATOM 994 C C . MET A 1 135 ? -23.812 13.233 38.458 1.00 63.97 135 MET A C 1
ATOM 996 O O . MET A 1 135 ? -24.321 12.714 39.450 1.00 63.97 135 MET A O 1
ATOM 1000 N N . GLN A 1 136 ? -22.597 13.775 38.507 1.00 61.16 136 GLN A N 1
ATOM 1001 C CA . GLN A 1 136 ? -21.794 13.884 39.725 1.00 61.16 136 GLN A CA 1
ATOM 1002 C C . GLN A 1 136 ? -21.758 15.336 40.228 1.00 61.16 136 GLN A C 1
ATOM 1004 O O . GLN A 1 136 ? -21.063 16.176 39.656 1.00 61.16 136 GLN A O 1
ATOM 1009 N N . PRO A 1 137 ? -22.484 15.685 41.301 1.00 56.84 137 PRO A N 1
ATOM 1010 C CA . PRO A 1 137 ? -22.407 17.025 41.876 1.00 56.84 137 PRO A CA 1
ATOM 1011 C C . PRO A 1 137 ? -21.024 17.325 42.470 1.00 56.84 137 PRO A C 1
ATOM 1013 O O . PRO A 1 137 ? -20.308 16.429 42.919 1.00 56.84 137 PRO A O 1
ATOM 1016 N N . ALA A 1 138 ? -20.655 18.614 42.497 1.00 51.81 138 ALA A N 1
ATOM 1017 C CA . ALA A 1 138 ? -19.388 19.077 43.080 1.00 51.81 138 ALA A CA 1
ATOM 1018 C C . ALA A 1 138 ? -19.246 18.695 44.571 1.00 51.81 138 ALA A C 1
ATOM 1020 O O . ALA A 1 138 ? -18.138 18.447 45.055 1.00 51.81 138 ALA A O 1
ATOM 1021 N N . GLU A 1 139 ? -20.377 18.600 45.275 1.00 50.41 139 GLU A N 1
ATOM 1022 C CA . GLU A 1 139 ? -20.516 18.064 46.627 1.00 50.41 139 GLU A CA 1
ATOM 1023 C C . GLU A 1 139 ? -21.765 17.163 46.676 1.00 50.41 139 GLU A C 1
ATOM 1025 O O . GLU A 1 139 ? -22.863 17.637 46.393 1.00 50.41 139 GLU A O 1
ATOM 1030 N N . GLY A 1 140 ? -21.633 15.879 47.040 1.00 55.25 140 GLY A N 1
ATOM 1031 C CA . GLY A 1 140 ? -22.784 14.983 47.236 1.00 55.25 140 GLY A CA 1
ATOM 1032 C C . GLY A 1 140 ? -22.663 13.598 46.593 1.00 55.25 140 GLY A C 1
ATOM 1033 O O . GLY A 1 140 ? -21.592 13.195 46.144 1.00 55.25 140 GLY A O 1
ATOM 1034 N N . ALA A 1 141 ? -23.776 12.861 46.615 1.00 58.00 141 ALA A N 1
ATOM 1035 C CA . ALA A 1 141 ? -23.946 11.547 45.993 1.00 58.00 141 ALA A CA 1
ATOM 1036 C C . ALA A 1 141 ? -24.199 11.678 44.479 1.00 58.00 141 ALA A C 1
ATOM 1038 O O . ALA A 1 141 ? -24.674 12.717 44.028 1.00 58.00 141 ALA A O 1
ATOM 1039 N N . SER A 1 142 ? -23.898 10.635 43.699 1.00 65.75 142 SER A N 1
ATOM 1040 C CA . SER A 1 142 ? -24.169 10.645 42.252 1.00 65.75 142 SER A CA 1
ATOM 1041 C C . SER A 1 142 ? -25.682 10.596 41.996 1.00 65.75 142 SER A C 1
ATOM 1043 O O . SER A 1 142 ? -26.405 9.822 42.622 1.00 65.75 142 SER A O 1
ATOM 1045 N N . GLU A 1 143 ? -26.185 11.423 41.088 1.00 64.19 143 GLU A N 1
ATOM 1046 C CA . GLU A 1 143 ? -27.604 11.483 40.733 1.00 64.19 143 GLU A CA 1
ATOM 1047 C C . GLU A 1 143 ? -27.864 10.756 39.417 1.00 64.19 143 GLU A C 1
ATOM 1049 O O . GLU A 1 143 ? -27.129 10.939 38.449 1.00 64.19 143 GLU A O 1
ATOM 1054 N N . VAL A 1 144 ? -28.940 9.970 39.368 1.00 65.12 144 VAL A N 1
ATOM 1055 C CA . VAL A 1 144 ? -29.374 9.257 38.167 1.00 65.12 144 VAL A CA 1
ATOM 1056 C C . VAL A 1 144 ? -30.673 9.864 37.654 1.00 65.12 144 VAL A C 1
ATOM 1058 O O . VAL A 1 144 ? -31.675 9.984 38.368 1.00 65.12 144 VAL A O 1
ATOM 1061 N N . TRP A 1 145 ? -30.643 10.254 36.391 1.00 61.44 145 TRP A N 1
ATOM 1062 C CA . TRP A 1 145 ? -31.714 10.955 35.706 1.00 61.44 145 TRP A CA 1
ATOM 1063 C C . TRP A 1 145 ? -32.285 10.074 34.601 1.00 61.44 145 TRP A C 1
ATOM 1065 O O . TRP A 1 145 ? -31.532 9.534 33.796 1.00 61.44 145 TRP A O 1
ATOM 1075 N N . ASP A 1 146 ? -33.612 9.966 34.557 1.00 59.06 146 ASP A N 1
ATOM 1076 C CA . ASP A 1 146 ? -34.334 9.339 33.451 1.00 59.06 146 ASP A CA 1
ATOM 1077 C C . ASP A 1 146 ? -34.683 10.418 32.410 1.00 59.06 146 ASP A C 1
ATOM 1079 O O . ASP A 1 146 ? -35.380 11.395 32.706 1.00 59.06 146 ASP A O 1
ATOM 1083 N N . LEU A 1 147 ? -34.173 10.269 31.189 1.00 55.31 147 LEU A N 1
ATOM 1084 C CA . LEU A 1 147 ? -34.341 11.236 30.102 1.00 55.31 147 LEU A CA 1
ATOM 1085 C C . LEU A 1 147 ? -35.744 11.207 29.480 1.00 55.31 147 LEU A C 1
ATOM 1087 O O . LEU A 1 147 ? -36.167 12.208 28.902 1.00 55.31 147 LEU A O 1
ATOM 1091 N N . GLY A 1 148 ? -36.494 10.111 29.633 1.00 48.72 148 GLY A N 1
ATOM 1092 C CA . GLY A 1 148 ? -37.883 10.013 29.174 1.00 48.72 148 GLY A CA 1
ATOM 1093 C C . GLY A 1 148 ? -38.855 10.855 30.007 1.00 48.72 148 GLY A C 1
ATOM 1094 O O . GLY A 1 148 ? -39.903 11.276 29.513 1.00 48.72 148 GLY A O 1
ATOM 1095 N N . THR A 1 149 ? -38.502 11.127 31.265 1.00 47.22 149 THR A N 1
ATOM 1096 C CA . THR A 1 149 ? -39.317 11.889 32.223 1.00 47.22 149 THR A CA 1
ATOM 1097 C C . THR A 1 149 ? -38.696 13.221 32.648 1.00 47.22 149 THR A C 1
ATOM 1099 O O . THR A 1 149 ? -39.431 14.083 33.132 1.00 47.22 149 THR A O 1
ATOM 1102 N N . LEU A 1 150 ? -37.391 13.430 32.410 1.00 45.94 150 LEU A N 1
ATOM 1103 C CA . LEU A 1 150 ? -36.634 14.672 32.658 1.00 45.94 150 LEU A CA 1
ATOM 1104 C C . LEU A 1 150 ? -36.677 15.150 34.123 1.00 45.94 150 LEU A C 1
ATOM 1106 O O . LEU A 1 150 ? -36.574 16.344 34.411 1.00 45.94 150 LEU A O 1
ATOM 1110 N N . ILE A 1 151 ? -36.831 14.210 35.056 1.00 46.41 151 ILE A N 1
ATOM 1111 C CA . ILE A 1 151 ? -36.867 14.430 36.507 1.00 46.41 151 ILE A CA 1
ATOM 1112 C C . ILE A 1 151 ? -35.775 13.538 37.129 1.00 46.41 151 ILE A C 1
ATOM 1114 O O . ILE A 1 151 ? -35.619 12.403 36.673 1.00 46.41 151 ILE A O 1
ATOM 1118 N N . PRO A 1 152 ? -35.030 13.994 38.162 1.00 49.44 152 PRO A N 1
ATOM 1119 C CA . PRO A 1 152 ? -34.137 13.112 38.910 1.00 49.44 152 PRO A CA 1
ATOM 1120 C C . PRO A 1 152 ? -34.945 11.923 39.445 1.00 49.44 152 PRO A C 1
ATOM 1122 O O . PRO A 1 152 ? -35.840 12.092 40.277 1.00 49.44 152 PRO A O 1
ATOM 1125 N N . GLY A 1 153 ? -34.680 10.734 38.903 1.00 50.72 153 GLY A N 1
ATOM 1126 C CA . GLY A 1 153 ? -35.471 9.534 39.170 1.00 50.72 153 GLY A CA 1
ATOM 1127 C C . GLY A 1 153 ? -34.994 8.789 40.413 1.00 50.72 153 GLY A C 1
ATOM 1128 O O . GLY A 1 153 ? -35.806 8.191 41.120 1.00 50.72 153 GLY A O 1
ATOM 1129 N N . HIS A 1 154 ? -33.687 8.844 40.695 1.00 59.06 154 HIS A N 1
ATOM 1130 C CA . HIS A 1 154 ? -33.060 8.174 41.831 1.00 59.06 154 HIS A CA 1
ATOM 1131 C C . HIS A 1 154 ? -31.704 8.818 42.175 1.00 59.06 154 HIS A C 1
ATOM 1133 O O . HIS A 1 154 ? -30.940 9.183 41.285 1.00 59.06 154 HIS A O 1
ATOM 1139 N N . THR A 1 155 ? -31.363 8.940 43.459 1.00 55.06 155 THR A N 1
ATOM 1140 C CA . THR A 1 155 ? -30.000 9.303 43.893 1.00 55.06 155 THR A CA 1
ATOM 1141 C C . THR A 1 155 ? -29.267 8.020 44.255 1.00 55.06 155 THR A C 1
ATOM 1143 O O . THR A 1 155 ? -29.817 7.226 45.013 1.00 55.06 155 THR A O 1
ATOM 1146 N N . VAL A 1 156 ? -28.068 7.797 43.717 1.00 59.22 156 VAL A N 1
ATOM 1147 C CA . VAL A 1 156 ? -27.235 6.641 44.068 1.00 59.22 156 VAL A CA 1
ATOM 1148 C C . VAL A 1 156 ? -26.144 7.101 45.022 1.00 59.22 156 VAL A C 1
ATOM 1150 O O . VAL A 1 156 ? -25.354 7.988 44.689 1.00 59.22 156 VAL A O 1
ATOM 1153 N N . ASN A 1 157 ? -26.058 6.496 46.208 1.00 60.84 157 ASN A N 1
ATOM 1154 C CA . ASN A 1 157 ? -25.065 6.858 47.235 1.00 60.84 157 ASN A CA 1
ATOM 1155 C C . ASN A 1 157 ? -23.641 6.355 46.913 1.00 60.84 157 ASN A C 1
ATOM 1157 O O . ASN A 1 157 ? -22.938 5.814 47.770 1.00 60.84 157 ASN A O 1
ATOM 1161 N N . ALA A 1 158 ? -23.195 6.550 45.672 1.00 59.25 158 ALA A N 1
ATOM 1162 C CA . ALA A 1 158 ? -21.847 6.230 45.239 1.00 59.25 158 ALA A CA 1
ATOM 1163 C C . ALA A 1 158 ? -20.819 7.226 45.812 1.00 59.25 158 ALA A C 1
ATOM 1165 O O . ALA A 1 158 ? -21.110 8.425 45.906 1.00 59.25 158 ALA A O 1
ATOM 1166 N N . PRO A 1 159 ? -19.606 6.760 46.181 1.00 58.56 159 PRO A N 1
ATOM 1167 C CA . PRO A 1 159 ? -18.511 7.641 46.565 1.00 58.56 159 PRO A CA 1
ATOM 1168 C C . PRO A 1 159 ? -18.166 8.600 45.425 1.00 58.56 159 PRO A C 1
ATOM 1170 O O . PRO A 1 159 ? -18.342 8.273 44.251 1.00 58.56 159 PRO A O 1
ATOM 1173 N N . ARG A 1 160 ? -17.604 9.765 45.761 1.00 59.91 160 ARG A N 1
ATOM 1174 C CA . ARG A 1 160 ? -17.038 10.658 44.748 1.00 59.91 160 ARG A CA 1
ATOM 1175 C C . ARG A 1 160 ? -15.925 9.933 43.992 1.00 59.91 160 ARG A C 1
ATOM 1177 O O . ARG A 1 160 ? -14.985 9.439 44.619 1.00 59.91 160 ARG A O 1
ATOM 1184 N N . GLY A 1 161 ? -16.034 9.915 42.667 1.00 57.75 161 GLY A N 1
ATOM 1185 C CA . GLY A 1 161 ? -15.035 9.294 41.812 1.00 57.75 161 GLY A CA 1
ATOM 1186 C C . GLY A 1 161 ? -13.750 10.118 41.668 1.00 57.75 161 GLY A C 1
ATOM 1187 O O . GLY A 1 161 ? -13.782 11.347 41.737 1.00 57.75 161 GLY A O 1
ATOM 1188 N N . SER A 1 162 ? -12.616 9.444 41.468 1.00 54.53 162 SER A N 1
ATOM 1189 C CA . SER A 1 162 ? -11.350 10.027 41.001 1.00 54.53 162 SER A CA 1
ATOM 1190 C C . SER A 1 162 ? -11.366 10.322 39.494 1.00 54.53 162 SER A C 1
ATOM 1192 O O . SER A 1 162 ? -10.602 11.172 39.042 1.00 54.53 162 SER A O 1
ATOM 1194 N N . SER A 1 163 ? -12.249 9.658 38.741 1.00 58.75 163 SER A N 1
ATOM 1195 C CA . SER A 1 163 ? -12.522 9.862 37.313 1.00 58.75 163 SER A CA 1
ATOM 1196 C C . SER A 1 163 ? -14.023 10.059 37.066 1.00 58.75 163 SER A C 1
ATOM 1198 O O . SER A 1 163 ? -14.840 9.866 37.973 1.00 58.75 163 SER A O 1
ATOM 1200 N N . ALA A 1 164 ? -14.390 10.391 35.822 1.00 58.50 164 ALA A N 1
ATOM 1201 C CA . ALA A 1 164 ? -15.777 10.286 35.378 1.00 58.50 164 ALA A CA 1
ATOM 1202 C C . ALA A 1 164 ? -16.281 8.833 35.566 1.00 58.50 164 ALA A C 1
ATOM 1204 O O . ALA A 1 164 ? -15.507 7.892 35.343 1.00 58.50 164 ALA A O 1
ATOM 1205 N N . PRO A 1 165 ? -17.527 8.636 36.033 1.00 67.44 165 PRO A N 1
ATOM 1206 C CA . PRO A 1 165 ? -18.134 7.319 36.167 1.00 67.44 165 PRO A CA 1
ATOM 1207 C C . PRO A 1 165 ? -18.395 6.712 34.786 1.00 67.44 165 PRO A C 1
ATOM 1209 O O . PRO A 1 165 ? -18.717 7.431 33.847 1.00 67.44 165 PRO A O 1
ATOM 1212 N N . ALA A 1 166 ? -18.300 5.390 34.675 1.00 73.25 166 ALA A N 1
ATOM 1213 C CA . ALA A 1 166 ? -18.629 4.666 33.452 1.00 73.25 166 ALA A CA 1
ATOM 1214 C C . ALA A 1 166 ? -19.969 3.938 33.618 1.00 73.25 166 ALA A C 1
ATOM 1216 O O . ALA A 1 166 ? -20.238 3.376 34.682 1.00 73.25 166 ALA A O 1
ATOM 1217 N N . LEU A 1 167 ? -20.807 3.951 32.585 1.00 70.50 167 LEU A N 1
ATOM 1218 C CA . LEU A 1 167 ? -22.107 3.280 32.576 1.00 70.50 167 LEU A CA 1
ATOM 1219 C C . LEU A 1 167 ? -22.052 2.005 31.745 1.00 70.50 167 LEU A C 1
ATOM 1221 O O . LEU A 1 167 ? -21.371 1.962 30.723 1.00 70.50 167 LEU A O 1
ATOM 1225 N N . SER A 1 168 ? -22.792 0.981 32.170 1.00 71.25 168 SER A N 1
ATOM 1226 C CA . SER A 1 168 ? -23.145 -0.104 31.261 1.00 71.25 168 SER A CA 1
ATOM 1227 C C . SER A 1 168 ? -24.130 0.412 30.203 1.00 71.25 168 SER A C 1
ATOM 1229 O O . SER A 1 168 ? -24.962 1.272 30.512 1.00 71.25 168 SER A O 1
ATOM 1231 N N . PRO A 1 169 ? -24.087 -0.116 28.972 1.00 66.88 169 PRO A N 1
ATOM 1232 C CA . PRO A 1 169 ? -24.981 0.312 27.892 1.00 66.88 169 PRO A CA 1
ATOM 1233 C C . PRO A 1 169 ? -26.472 0.267 28.200 1.00 66.88 169 PRO A C 1
ATOM 1235 O O . PRO A 1 169 ? -27.222 1.151 27.801 1.00 66.88 169 PRO A O 1
ATOM 1238 N N . ASP A 1 170 ? -26.896 -0.737 28.965 1.00 64.12 170 ASP A N 1
ATOM 1239 C CA . ASP A 1 170 ? -28.278 -0.913 29.413 1.00 64.12 170 ASP A CA 1
ATOM 1240 C C . ASP A 1 170 ? -28.695 0.042 30.550 1.00 64.12 170 ASP A C 1
ATOM 1242 O O . ASP A 1 170 ? -29.817 -0.050 31.058 1.00 64.12 170 ASP A O 1
ATOM 1246 N N . GLY A 1 171 ? -27.789 0.917 31.001 1.00 68.62 171 GLY A N 1
ATOM 1247 C CA . GLY A 1 171 ? -28.018 1.874 32.080 1.00 68.62 171 GLY A CA 1
ATOM 1248 C C . GLY A 1 171 ? -28.312 1.227 33.436 1.00 68.62 171 GLY A C 1
ATOM 1249 O O . GLY A 1 171 ? -28.826 1.897 34.333 1.00 68.62 171 GLY A O 1
ATOM 1250 N N . LEU A 1 172 ? -28.039 -0.074 33.605 1.00 69.44 172 LEU A N 1
ATOM 1251 C CA . LEU A 1 172 ? -28.319 -0.793 34.851 1.00 69.44 172 LEU A CA 1
ATOM 1252 C C . LEU A 1 172 ? -27.186 -0.683 35.866 1.00 69.44 172 LEU A C 1
ATOM 1254 O O . LEU A 1 172 ? -27.453 -0.698 37.071 1.00 69.44 172 LEU A O 1
ATOM 1258 N N . TYR A 1 173 ? -25.946 -0.567 35.397 1.00 75.44 173 TYR A N 1
ATOM 1259 C CA . TYR A 1 173 ? -24.761 -0.546 36.237 1.00 75.44 173 TYR A CA 1
ATOM 1260 C C . TYR A 1 173 ? -23.929 0.715 36.025 1.00 75.44 173 TYR A C 1
ATOM 1262 O O . TYR A 1 173 ? -23.759 1.205 34.912 1.00 75.44 173 TYR A O 1
ATOM 1270 N N . MET A 1 174 ? -23.366 1.219 37.121 1.00 78.00 174 MET A N 1
ATOM 1271 C CA . MET A 1 174 ? -22.422 2.333 37.125 1.00 78.00 174 MET A CA 1
ATOM 1272 C C . MET A 1 174 ? -21.131 1.909 37.815 1.00 78.00 174 MET A C 1
ATOM 1274 O O . MET A 1 174 ? -21.158 1.479 38.967 1.00 78.00 174 MET A O 1
ATOM 1278 N N . ALA A 1 175 ? -19.996 2.085 37.150 1.00 78.38 175 ALA A N 1
ATOM 1279 C CA . ALA A 1 175 ? -18.676 1.903 37.731 1.00 78.38 175 ALA A CA 1
ATOM 1280 C C . ALA A 1 175 ? -18.081 3.262 38.126 1.00 78.38 175 ALA A C 1
ATOM 1282 O O . ALA A 1 175 ? -18.071 4.206 37.336 1.00 78.38 175 ALA A O 1
ATOM 1283 N N . VAL A 1 176 ? -17.564 3.362 39.352 1.00 76.06 176 VAL A N 1
ATOM 1284 C CA . VAL A 1 176 ? -16.935 4.581 39.882 1.00 76.06 176 VAL A CA 1
ATOM 1285 C C . VAL A 1 176 ? -15.595 4.232 40.518 1.00 76.06 176 VAL A C 1
ATOM 1287 O O . VAL A 1 176 ? -15.546 3.494 41.506 1.00 76.06 176 VAL A O 1
ATOM 1290 N N . SER A 1 177 ? -14.498 4.776 39.989 1.00 76.06 177 SER A N 1
ATOM 1291 C CA . SER A 1 177 ? -13.179 4.636 40.614 1.00 76.06 177 SER A CA 1
ATOM 1292 C C . SER A 1 177 ? -12.994 5.676 41.711 1.00 76.06 177 SER A C 1
ATOM 1294 O O . SER A 1 177 ? -13.372 6.820 41.521 1.00 76.06 177 SER A O 1
ATOM 1296 N N . HIS A 1 178 ? -12.397 5.331 42.845 1.00 72.75 178 HIS A N 1
ATOM 1297 C CA . HIS A 1 178 ? -12.046 6.277 43.906 1.00 72.75 178 HIS A CA 1
ATOM 1298 C C . HIS A 1 178 ? -10.842 5.771 44.706 1.00 72.75 178 HIS A C 1
ATOM 1300 O O . HIS A 1 178 ? -10.528 4.579 44.711 1.00 72.75 178 HIS A O 1
ATOM 1306 N N . GLU A 1 179 ? -10.165 6.679 45.405 1.00 72.12 179 GLU A N 1
ATOM 1307 C CA . GLU A 1 179 ? -9.054 6.330 46.291 1.00 72.12 179 GLU A CA 1
ATOM 1308 C C . GLU A 1 179 ? -9.533 6.190 47.738 1.00 72.12 179 GLU A C 1
ATOM 1310 O O . GLU A 1 179 ? -10.278 7.023 48.262 1.00 72.12 179 GLU A O 1
ATOM 1315 N N . ILE A 1 180 ? -9.080 5.134 48.412 1.00 70.50 180 ILE A N 1
ATOM 1316 C CA . ILE A 1 180 ? -9.259 4.955 49.850 1.00 70.50 180 ILE A CA 1
ATOM 1317 C C . ILE A 1 180 ? -7.947 5.316 50.541 1.00 70.50 180 ILE A C 1
ATOM 1319 O O . ILE A 1 180 ? -6.922 4.667 50.329 1.00 70.50 180 ILE A O 1
ATOM 1323 N N . HIS A 1 181 ? -8.013 6.320 51.417 1.00 69.56 181 HIS A N 1
ATOM 1324 C CA . HIS A 1 181 ? -6.923 6.703 52.311 1.00 69.56 181 HIS A CA 1
ATOM 1325 C C . HIS A 1 181 ? -7.207 6.176 53.717 1.00 69.56 181 HIS A C 1
ATOM 1327 O O . HIS A 1 181 ? -8.166 6.606 54.366 1.00 69.56 181 HIS A O 1
ATOM 1333 N N . ARG A 1 182 ? -6.384 5.247 54.208 1.00 64.44 182 ARG A N 1
ATOM 1334 C CA . ARG A 1 182 ? -6.475 4.766 55.593 1.00 64.44 182 ARG A CA 1
ATOM 1335 C C . ARG A 1 182 ? -5.461 5.460 56.498 1.00 64.44 182 ARG A C 1
ATOM 1337 O O . ARG A 1 182 ? -4.419 5.945 56.069 1.00 64.44 182 ARG A O 1
ATOM 1344 N N . ALA A 1 183 ? -5.788 5.511 57.790 1.00 61.88 183 ALA A N 1
ATOM 1345 C CA . ALA A 1 183 ? -4.979 6.181 58.812 1.00 61.88 183 ALA A CA 1
ATOM 1346 C C . ALA A 1 183 ? -3.605 5.521 59.057 1.00 61.88 183 ALA A C 1
ATOM 1348 O O . ALA A 1 183 ? -2.740 6.131 59.681 1.00 61.88 183 ALA A O 1
ATOM 1349 N N . ASP A 1 184 ? -3.409 4.291 58.584 1.00 66.94 184 ASP A N 1
ATOM 1350 C CA . ASP A 1 184 ? -2.148 3.542 58.610 1.00 66.94 184 ASP A CA 1
ATOM 1351 C C . ASP A 1 184 ? -1.207 3.890 57.440 1.00 66.94 184 ASP A C 1
ATOM 1353 O O . ASP A 1 184 ? -0.094 3.369 57.382 1.00 66.94 184 ASP A O 1
ATOM 1357 N N . GLY A 1 185 ? -1.615 4.802 56.549 1.00 60.44 185 GLY A N 1
ATOM 1358 C CA . GLY A 1 185 ? -0.840 5.204 55.376 1.00 60.44 185 GLY A CA 1
ATOM 1359 C C . GLY A 1 185 ? -1.056 4.307 54.157 1.00 60.44 185 GLY A C 1
ATOM 1360 O O . GLY A 1 185 ? -0.328 4.444 53.179 1.00 60.44 185 GLY A O 1
ATOM 1361 N N . GLU A 1 186 ? -2.036 3.402 54.192 1.00 62.06 186 GLU A N 1
ATOM 1362 C CA . GLU A 1 186 ? -2.432 2.603 53.036 1.00 62.06 186 GLU A CA 1
ATOM 1363 C C . GLU A 1 186 ? -3.253 3.449 52.039 1.00 62.06 186 GLU A C 1
ATOM 1365 O O . GLU A 1 186 ? -4.265 4.062 52.398 1.00 62.06 186 GLU A O 1
ATOM 1370 N N . HIS A 1 187 ? -2.803 3.471 50.779 1.00 63.25 187 HIS A N 1
ATOM 1371 C CA . HIS A 1 187 ? -3.463 4.117 49.641 1.00 63.25 187 HIS A CA 1
ATOM 1372 C C . HIS A 1 187 ? -3.891 3.040 48.640 1.00 63.25 187 HIS A C 1
ATOM 1374 O O . HIS A 1 187 ? -3.032 2.399 48.038 1.00 63.25 187 HIS A O 1
ATOM 1380 N N . ARG A 1 188 ? -5.200 2.837 48.448 1.00 70.31 188 ARG A N 1
ATOM 1381 C CA . ARG A 1 188 ? -5.720 1.867 47.467 1.00 70.31 188 ARG A CA 1
ATOM 1382 C C . ARG A 1 188 ? -6.673 2.527 46.485 1.00 70.31 188 ARG A C 1
ATOM 1384 O O . ARG A 1 188 ? -7.585 3.237 46.904 1.00 70.31 188 ARG A O 1
ATOM 1391 N N . ALA A 1 189 ? -6.487 2.243 45.200 1.00 74.94 189 ALA A N 1
ATOM 1392 C CA . ALA A 1 189 ? -7.464 2.566 44.171 1.00 74.94 189 ALA A CA 1
ATOM 1393 C C . ALA A 1 189 ? -8.525 1.462 44.116 1.00 74.94 189 ALA A C 1
ATOM 1395 O O . ALA A 1 189 ? -8.194 0.277 44.042 1.00 74.94 189 ALA A O 1
ATOM 1396 N N . VAL A 1 190 ? -9.792 1.855 44.167 1.00 79.00 190 VAL A N 1
ATOM 1397 C CA . VAL A 1 190 ? -10.938 0.947 44.224 1.00 79.00 190 VAL A CA 1
ATOM 1398 C C . VAL A 1 190 ? -11.949 1.348 43.164 1.00 79.00 190 VAL A C 1
ATOM 1400 O O . VAL A 1 190 ? -12.194 2.535 42.967 1.00 79.00 190 VAL A O 1
ATOM 1403 N N . ILE A 1 191 ? -12.564 0.369 42.508 1.00 83.31 191 ILE A N 1
ATOM 1404 C CA . ILE A 1 191 ? -13.696 0.595 41.606 1.00 83.31 191 ILE A CA 1
ATOM 1405 C C . ILE A 1 191 ? -14.934 -0.017 42.258 1.00 83.31 191 ILE A C 1
ATOM 1407 O O . ILE A 1 191 ? -14.968 -1.216 42.531 1.00 83.31 191 ILE A O 1
ATOM 1411 N N . ASP A 1 192 ? -15.938 0.808 42.543 1.00 80.50 192 ASP A N 1
ATOM 1412 C CA . ASP A 1 192 ? -17.241 0.335 43.009 1.00 80.50 192 ASP A CA 1
ATOM 1413 C C . ASP A 1 192 ? -18.202 0.250 41.824 1.00 80.50 192 ASP A C 1
ATOM 1415 O O . ASP A 1 192 ? -18.386 1.228 41.099 1.00 80.50 192 ASP A O 1
ATOM 1419 N N . VAL A 1 193 ? -18.830 -0.913 41.661 1.00 82.00 193 VAL A N 1
ATOM 1420 C CA . VAL A 1 193 ? -19.890 -1.156 40.679 1.00 82.00 193 VAL A CA 1
ATOM 1421 C C . VAL A 1 193 ? -21.224 -1.093 41.405 1.00 82.00 193 VAL A C 1
ATOM 1423 O O . VAL A 1 193 ? -21.441 -1.818 42.377 1.00 82.00 193 VAL A O 1
ATOM 1426 N N . TRP A 1 194 ? -22.110 -0.219 40.953 1.00 77.50 194 TRP A N 1
ATOM 1427 C CA . TRP A 1 194 ? -23.413 0.055 41.545 1.00 77.50 194 TRP A CA 1
ATOM 1428 C C . TRP A 1 194 ? -24.526 -0.451 40.643 1.00 77.50 194 TRP A C 1
ATOM 1430 O O . TRP A 1 194 ? -24.514 -0.161 39.452 1.00 77.50 194 TRP A O 1
ATOM 1440 N N . ASP A 1 195 ? -25.494 -1.164 41.217 1.00 75.56 195 ASP A N 1
ATOM 1441 C CA . ASP A 1 195 ? -26.785 -1.406 40.573 1.00 75.56 195 ASP A CA 1
ATOM 1442 C C . ASP A 1 195 ? -27.635 -0.145 40.748 1.00 75.56 195 ASP A C 1
ATOM 1444 O O . ASP A 1 195 ? -28.034 0.213 41.861 1.00 75.56 195 ASP A O 1
ATOM 1448 N N . ILE A 1 196 ? -27.885 0.542 39.637 1.00 70.88 196 ILE A N 1
ATOM 1449 C CA . ILE A 1 196 ? -28.577 1.829 39.605 1.00 70.88 196 ILE A CA 1
ATOM 1450 C C . ILE A 1 196 ? -30.026 1.692 40.079 1.00 70.88 196 ILE A C 1
ATOM 1452 O O . ILE A 1 196 ? -30.525 2.549 40.806 1.00 70.88 196 ILE A O 1
ATOM 1456 N N . LYS A 1 197 ? -30.713 0.611 39.689 1.00 69.62 197 LYS A N 1
ATOM 1457 C CA . LYS A 1 197 ? -32.136 0.413 40.008 1.00 69.62 197 LYS A CA 1
ATOM 1458 C C . LYS A 1 197 ? -32.352 0.025 41.463 1.00 69.62 197 LYS A C 1
ATOM 1460 O O . LYS A 1 197 ? -33.412 0.317 42.016 1.00 69.62 197 LYS A O 1
ATOM 1465 N N . ARG A 1 198 ? -31.395 -0.689 42.055 1.00 70.38 198 ARG A N 1
ATOM 1466 C CA . ARG A 1 198 ? -31.469 -1.158 43.443 1.00 70.38 198 ARG A CA 1
ATOM 1467 C C . ARG A 1 198 ? -30.811 -0.210 44.447 1.00 70.38 198 ARG A C 1
ATOM 1469 O O . ARG A 1 198 ? -31.050 -0.390 45.637 1.00 70.38 198 ARG A O 1
ATOM 1476 N N . ASP A 1 199 ? -30.027 0.768 43.983 1.00 72.50 199 ASP A N 1
ATOM 1477 C CA . ASP A 1 199 ? -29.194 1.654 44.817 1.00 72.50 199 ASP A CA 1
ATOM 1478 C C . ASP A 1 199 ? -28.344 0.867 45.817 1.00 72.50 199 ASP A C 1
ATOM 1480 O O . ASP A 1 199 ? -28.264 1.150 47.014 1.00 72.50 199 ASP A O 1
ATOM 1484 N N . GLU A 1 200 ? -27.712 -0.186 45.309 1.00 76.69 200 GLU A N 1
ATOM 1485 C CA . GLU A 1 200 ? -26.805 -1.004 46.091 1.00 76.69 200 GLU A CA 1
ATOM 1486 C C . GLU A 1 200 ? -25.503 -1.238 45.339 1.00 76.69 200 GLU A C 1
ATOM 1488 O O . GLU A 1 200 ? -25.459 -1.364 44.112 1.00 76.69 200 GLU A O 1
ATOM 1493 N N . ARG A 1 201 ? -24.411 -1.312 46.101 1.00 81.12 201 ARG A N 1
ATOM 1494 C CA . ARG A 1 201 ? -23.118 -1.688 45.548 1.00 81.12 201 ARG A CA 1
ATOM 1495 C C . ARG A 1 201 ? -23.164 -3.164 45.161 1.00 81.12 201 ARG A C 1
ATOM 1497 O O . ARG A 1 201 ? -23.193 -4.029 46.036 1.00 81.12 201 ARG A O 1
ATOM 1504 N N . HIS A 1 202 ? -23.115 -3.418 43.862 1.00 81.50 202 HIS A N 1
ATOM 1505 C CA . HIS A 1 202 ? -23.087 -4.743 43.265 1.00 81.50 202 HIS A CA 1
ATOM 1506 C C . HIS A 1 202 ? -21.733 -5.430 43.485 1.00 81.50 202 HIS A C 1
ATOM 1508 O O . HIS A 1 202 ? -21.684 -6.551 43.987 1.00 81.50 202 HIS A O 1
ATOM 1514 N N . ALA A 1 203 ? -20.633 -4.729 43.191 1.00 82.31 203 ALA A N 1
ATOM 1515 C CA . ALA A 1 203 ? -19.276 -5.253 43.337 1.00 82.31 203 ALA A CA 1
ATOM 1516 C C . ALA A 1 203 ? -18.288 -4.174 43.803 1.00 82.31 203 ALA A C 1
ATOM 1518 O O . ALA A 1 203 ? -18.523 -2.972 43.659 1.00 82.31 203 ALA A O 1
ATOM 1519 N N . ARG A 1 204 ? -17.171 -4.615 44.390 1.00 84.69 204 ARG A N 1
ATOM 1520 C CA . ARG A 1 204 ? -16.025 -3.768 44.742 1.00 84.69 204 ARG A CA 1
ATOM 1521 C C . ARG A 1 204 ? -14.749 -4.428 44.239 1.00 84.69 204 ARG A C 1
ATOM 1523 O O . ARG A 1 204 ? -14.419 -5.522 44.686 1.00 84.69 204 ARG A O 1
ATOM 1530 N N . ILE A 1 205 ? -14.031 -3.728 43.374 1.00 83.81 205 ILE A N 1
ATOM 1531 C CA . ILE A 1 205 ? -12.789 -4.175 42.750 1.00 83.81 205 ILE A CA 1
ATOM 1532 C C . ILE A 1 205 ? -11.628 -3.463 43.435 1.00 83.81 205 ILE A C 1
ATOM 1534 O O . ILE A 1 205 ? -11.568 -2.232 43.444 1.00 83.81 205 ILE A O 1
ATOM 1538 N N . ASP A 1 206 ? -10.703 -4.231 44.008 1.00 79.06 206 ASP A N 1
ATOM 1539 C CA . ASP A 1 206 ? -9.429 -3.689 44.484 1.00 79.06 206 ASP A CA 1
ATOM 1540 C C . ASP A 1 206 ? -8.474 -3.598 43.291 1.00 79.06 206 ASP A C 1
ATOM 1542 O O . ASP A 1 206 ? -7.853 -4.582 42.889 1.00 79.06 206 ASP A O 1
ATOM 1546 N N . ALA A 1 207 ? -8.428 -2.424 42.662 1.00 72.00 207 ALA A N 1
ATOM 1547 C CA . ALA A 1 207 ? -7.587 -2.193 41.494 1.00 72.00 207 ALA A CA 1
ATOM 1548 C C . ALA A 1 207 ? -6.115 -1.967 41.892 1.00 72.00 207 ALA A C 1
ATOM 1550 O O . ALA A 1 207 ? -5.224 -2.150 41.062 1.00 72.00 207 ALA A O 1
ATOM 1551 N N . GLY A 1 208 ? -5.868 -1.591 43.156 1.00 63.31 208 GLY A N 1
ATOM 1552 C CA . GLY A 1 208 ? -4.583 -1.209 43.747 1.00 63.31 208 GLY A CA 1
ATOM 1553 C C . GLY A 1 208 ? -3.589 -2.346 44.002 1.00 63.31 208 GLY A C 1
ATOM 1554 O O . GLY A 1 208 ? -3.954 -3.461 44.358 1.00 63.31 208 GLY A O 1
ATOM 1555 N N . SER A 1 209 ? -2.296 -2.022 43.898 1.00 54.84 209 SER A N 1
ATOM 1556 C CA . SER A 1 209 ? -1.207 -2.769 44.545 1.00 54.84 209 SER A CA 1
ATOM 1557 C C . SER A 1 209 ? -0.926 -2.116 45.912 1.00 54.84 209 SER A C 1
ATOM 1559 O O . SER A 1 209 ? -0.944 -0.885 45.975 1.00 54.84 209 SER A O 1
ATOM 1561 N N . PRO A 1 210 ? -0.659 -2.868 47.002 1.00 50.00 210 PRO A N 1
ATOM 1562 C CA . PRO A 1 210 ? -0.419 -2.294 48.336 1.00 50.00 210 PRO A CA 1
ATOM 1563 C C . PRO A 1 210 ? 0.739 -1.283 48.388 1.00 50.00 210 PRO A C 1
ATOM 1565 O O . PRO A 1 210 ? 0.804 -0.470 49.308 1.00 50.00 210 PRO A O 1
ATOM 1568 N N . ASP A 1 211 ? 1.647 -1.342 47.409 1.00 44.69 211 ASP A N 1
ATOM 1569 C CA . ASP A 1 211 ? 2.941 -0.663 47.447 1.00 44.69 211 ASP A CA 1
ATOM 1570 C C 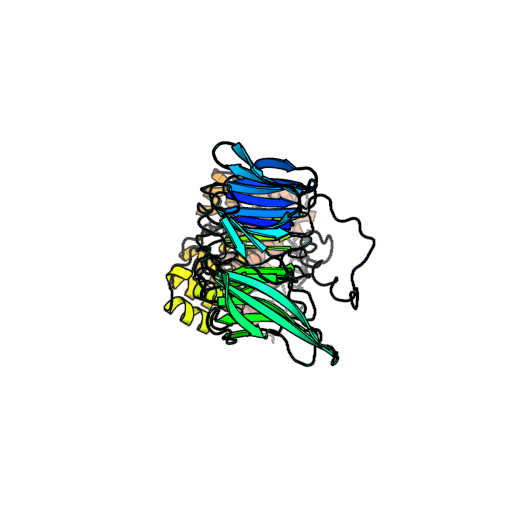. ASP A 1 211 ? 3.018 0.609 46.572 1.00 44.69 211 ASP A C 1
ATOM 1572 O O . ASP A 1 211 ? 4.012 1.336 46.650 1.00 44.69 211 ASP A O 1
ATOM 1576 N N . VAL A 1 212 ? 2.002 0.920 45.746 1.00 49.31 212 VAL A N 1
ATOM 1577 C CA . VAL A 1 212 ? 2.024 2.090 44.839 1.00 49.31 212 VAL A CA 1
ATOM 1578 C C . VAL A 1 212 ? 0.633 2.733 44.702 1.00 49.31 212 VAL A C 1
ATOM 1580 O O . VAL A 1 212 ? -0.309 2.037 44.325 1.00 49.31 212 VAL A O 1
ATOM 1583 N N . PRO A 1 213 ? 0.479 4.058 44.918 1.00 49.94 213 PRO A N 1
ATOM 1584 C CA . PRO A 1 213 ? -0.774 4.744 44.618 1.00 49.94 213 PRO A CA 1
ATOM 1585 C C . PRO A 1 213 ? -1.026 4.714 43.103 1.00 49.94 213 PRO A C 1
ATOM 1587 O O . PRO A 1 213 ? -0.307 5.352 42.328 1.00 49.94 213 PRO A O 1
ATOM 1590 N N . LEU A 1 214 ? -2.025 3.938 42.680 1.00 55.41 214 LEU A N 1
ATOM 1591 C CA . LEU A 1 214 ? -2.519 3.942 41.306 1.00 55.41 214 LEU A CA 1
ATOM 1592 C C . LEU A 1 214 ? -3.388 5.183 41.100 1.00 55.41 214 LEU A C 1
ATOM 1594 O O . LEU A 1 214 ? -4.347 5.384 41.836 1.00 55.41 214 LEU A O 1
ATOM 1598 N N . GLY A 1 215 ? -3.095 5.967 40.066 1.00 59.44 215 GLY A N 1
ATOM 1599 C CA . GLY A 1 215 ? -4.085 6.888 39.515 1.00 59.44 215 GLY A CA 1
ATOM 1600 C C . GLY A 1 215 ? -4.905 6.143 38.468 1.00 59.44 215 GLY A C 1
ATOM 1601 O O . GLY A 1 215 ? -4.329 5.738 37.460 1.00 59.44 215 GLY A O 1
ATOM 1602 N N . LEU A 1 216 ? -6.198 5.942 38.731 1.00 62.06 216 LEU A N 1
ATOM 1603 C CA . LEU A 1 216 ? -7.186 5.523 37.733 1.00 62.06 216 LEU A CA 1
ATOM 1604 C C . LEU A 1 216 ? -7.809 6.798 37.163 1.00 62.06 216 LEU A C 1
ATOM 1606 O O . LEU A 1 216 ? -8.485 7.525 37.901 1.00 62.06 216 LEU A O 1
ATOM 1610 N N . TRP A 1 217 ? -7.533 7.094 35.896 1.00 63.81 217 TRP A N 1
ATOM 1611 C CA . TRP A 1 217 ? -7.970 8.335 35.246 1.00 63.81 217 TRP A CA 1
ATOM 1612 C C . TRP A 1 217 ? -9.043 8.084 34.191 1.00 63.81 217 TRP A C 1
ATOM 1614 O O . TRP A 1 217 ? -9.895 8.943 33.978 1.00 63.81 217 TRP A O 1
ATOM 1624 N N . ASN A 1 218 ? -9.021 6.905 33.574 1.00 72.44 218 ASN A N 1
ATOM 1625 C CA . ASN A 1 218 ? -9.933 6.453 32.542 1.00 72.44 218 ASN A CA 1
ATOM 1626 C C . ASN A 1 218 ? -10.576 5.135 32.969 1.00 72.44 218 ASN A C 1
ATOM 1628 O O . ASN A 1 218 ? -9.888 4.165 33.287 1.00 72.44 218 ASN A O 1
ATOM 1632 N N . LEU A 1 219 ? -11.903 5.102 32.937 1.00 79.38 219 LEU A N 1
ATOM 1633 C CA . LEU A 1 219 ? -12.726 3.953 33.290 1.00 79.38 219 LEU A CA 1
ATOM 1634 C C . LEU A 1 219 ? -13.754 3.751 32.179 1.00 79.38 219 LEU A C 1
ATOM 1636 O O . LEU A 1 219 ? -14.385 4.710 31.745 1.00 79.38 219 LEU A O 1
ATOM 1640 N N . THR A 1 220 ? -13.921 2.519 31.712 1.00 81.75 220 THR A N 1
ATOM 1641 C CA . THR A 1 220 ? -14.889 2.192 30.662 1.00 81.75 220 THR A CA 1
ATOM 1642 C C . THR A 1 220 ? -15.482 0.798 30.882 1.00 81.75 220 THR A C 1
ATOM 1644 O O . THR A 1 220 ? -14.824 -0.084 31.441 1.00 81.75 220 THR A O 1
ATOM 1647 N N . VAL A 1 221 ? -16.736 0.603 30.477 1.00 82.38 221 VAL A N 1
ATOM 1648 C CA . VAL A 1 221 ? -17.476 -0.664 30.595 1.00 82.38 221 VAL A CA 1
ATOM 1649 C C . VAL A 1 221 ? -17.626 -1.266 29.200 1.00 82.38 221 VAL A C 1
ATOM 1651 O O . VAL A 1 221 ? -17.791 -0.533 28.229 1.00 82.38 221 VAL A O 1
ATOM 1654 N N . SER A 1 222 ? -17.526 -2.589 29.086 1.00 85.12 222 SER A N 1
ATOM 1655 C CA . SER A 1 222 ? -17.742 -3.280 27.815 1.00 85.12 222 SER A CA 1
ATOM 1656 C C . SER A 1 222 ? -19.203 -3.176 27.349 1.00 85.12 222 SER A C 1
ATOM 1658 O O . SER A 1 222 ? -20.098 -3.031 28.185 1.00 85.12 222 SER A O 1
ATOM 1660 N N . PRO A 1 223 ? -19.476 -3.337 26.040 1.00 79.06 223 PRO A N 1
ATOM 1661 C CA . PRO A 1 223 ? -20.829 -3.213 25.492 1.00 79.06 223 PRO A CA 1
ATOM 1662 C C . PRO A 1 223 ? -21.857 -4.199 26.081 1.00 79.06 223 PRO A C 1
ATOM 1664 O O . PRO A 1 223 ? -23.052 -3.943 26.165 1.00 79.06 223 PRO A O 1
ATOM 1667 N N . ASP A 1 224 ? -21.395 -5.363 26.530 1.00 79.25 224 ASP A N 1
ATOM 1668 C CA . ASP A 1 224 ? -22.232 -6.364 27.200 1.00 79.25 224 ASP A CA 1
ATOM 1669 C C . ASP A 1 224 ? -22.410 -6.106 28.711 1.00 79.25 224 ASP A C 1
ATOM 1671 O O . ASP A 1 224 ? -23.064 -6.893 29.395 1.00 79.25 224 ASP A O 1
ATOM 1675 N N . GLY A 1 225 ? -21.801 -5.047 29.256 1.00 79.38 225 GLY A N 1
ATOM 1676 C CA . GLY A 1 225 ? -21.798 -4.723 30.684 1.00 79.38 225 GLY A CA 1
ATOM 1677 C C . GLY A 1 225 ? -20.976 -5.678 31.558 1.00 79.38 225 GLY A C 1
ATOM 1678 O O . GLY A 1 225 ? -20.875 -5.468 32.766 1.00 79.38 225 GLY A O 1
ATOM 1679 N N . ALA A 1 226 ? -20.392 -6.733 30.983 1.00 84.88 226 ALA A N 1
ATOM 1680 C CA . ALA A 1 226 ? -19.793 -7.828 31.741 1.00 84.88 226 ALA A CA 1
ATOM 1681 C C . ALA A 1 226 ? -18.362 -7.535 32.209 1.00 84.88 226 ALA A C 1
ATOM 1683 O O . ALA A 1 226 ? -17.863 -8.203 33.117 1.00 84.88 226 ALA A O 1
ATOM 1684 N N . ARG A 1 227 ? -17.679 -6.563 31.597 1.00 88.88 227 ARG A N 1
ATOM 1685 C CA . ARG A 1 227 ? -16.276 -6.248 31.870 1.00 88.88 227 ARG A CA 1
ATOM 1686 C C . ARG A 1 227 ? -16.067 -4.761 32.093 1.00 88.88 227 ARG A C 1
ATOM 1688 O O . ARG A 1 227 ? -16.711 -3.917 31.482 1.00 88.88 227 ARG A O 1
ATOM 1695 N N . ILE A 1 228 ? -15.108 -4.448 32.952 1.00 87.44 228 ILE A N 1
ATOM 1696 C CA . ILE A 1 228 ? -14.665 -3.085 33.241 1.00 87.44 228 ILE A CA 1
ATOM 1697 C C . ILE A 1 228 ? -13.197 -2.993 32.864 1.00 87.44 228 ILE A C 1
ATOM 1699 O O . ILE A 1 228 ? -12.415 -3.842 33.281 1.00 87.44 228 ILE A O 1
ATOM 1703 N N . ALA A 1 229 ? -12.814 -1.969 32.107 1.00 86.69 229 ALA A N 1
ATOM 1704 C CA . ALA A 1 229 ? -11.420 -1.659 31.827 1.00 86.69 229 ALA A CA 1
ATOM 1705 C C . ALA A 1 229 ? -11.040 -0.306 32.426 1.00 86.69 229 ALA A C 1
ATOM 1707 O O . ALA A 1 229 ? -11.809 0.654 32.359 1.00 86.69 229 ALA A O 1
ATOM 1708 N N . ALA A 1 230 ? -9.841 -0.229 32.997 1.00 83.06 230 ALA A N 1
ATOM 1709 C CA . ALA A 1 230 ? -9.278 1.025 33.477 1.00 83.06 230 ALA A CA 1
ATOM 1710 C C . ALA A 1 230 ? -7.789 1.110 33.168 1.00 83.06 230 ALA A C 1
ATOM 1712 O O . ALA A 1 230 ? -7.084 0.093 33.138 1.00 83.06 230 ALA A O 1
ATOM 1713 N N . ASP A 1 231 ? -7.304 2.329 32.957 1.00 78.31 231 ASP A N 1
ATOM 1714 C CA . ASP A 1 231 ? -5.877 2.573 32.836 1.00 78.31 231 ASP A CA 1
ATOM 1715 C C . ASP A 1 231 ? -5.199 2.382 34.195 1.00 78.31 231 ASP A C 1
ATOM 1717 O O . ASP A 1 231 ? -5.742 2.705 35.247 1.00 78.31 231 ASP A O 1
ATOM 1721 N N . THR A 1 232 ? -3.994 1.821 34.193 1.00 74.38 232 THR A N 1
ATOM 1722 C CA . THR A 1 232 ? -3.246 1.578 35.428 1.00 74.38 232 THR A CA 1
ATOM 1723 C C . THR A 1 232 ? -1.839 2.112 35.315 1.00 74.38 232 THR A C 1
ATOM 1725 O O . THR A 1 232 ? -1.164 1.906 34.302 1.00 74.38 232 THR A O 1
ATOM 1728 N N . ARG A 1 233 ? -1.369 2.748 36.390 1.00 68.75 233 ARG A N 1
ATOM 1729 C CA . ARG A 1 233 ? -0.009 3.269 36.485 1.00 68.75 233 ARG A CA 1
ATOM 1730 C C . ARG A 1 233 ? 0.697 2.747 37.726 1.00 68.75 233 ARG A C 1
ATOM 1732 O O . ARG A 1 233 ? 0.429 3.215 38.826 1.00 68.75 233 ARG A O 1
ATOM 1739 N N . GLU A 1 234 ? 1.668 1.864 37.534 1.00 65.06 234 GLU A N 1
ATOM 1740 C CA . GLU A 1 234 ? 2.446 1.265 38.620 1.00 65.06 234 GLU A CA 1
ATOM 1741 C C . GLU A 1 234 ? 3.945 1.491 38.387 1.00 65.06 234 GLU A C 1
ATOM 1743 O O . GLU A 1 234 ? 4.472 1.181 37.323 1.00 65.06 234 GLU A O 1
ATOM 1748 N N . ALA A 1 235 ? 4.645 2.075 39.366 1.00 61.81 235 ALA A N 1
ATOM 1749 C CA . ALA A 1 235 ? 6.110 2.201 39.391 1.00 61.81 235 ALA A CA 1
ATOM 1750 C C . ALA A 1 235 ? 6.776 2.705 38.081 1.00 61.81 235 ALA A C 1
ATOM 1752 O O . ALA A 1 235 ? 7.851 2.246 37.698 1.00 61.81 235 ALA A O 1
ATOM 1753 N N . GLY A 1 236 ? 6.153 3.666 37.385 1.00 60.56 236 GLY A N 1
ATOM 1754 C CA . GLY A 1 236 ? 6.682 4.219 36.127 1.00 60.56 236 GLY A CA 1
ATOM 1755 C C . GLY A 1 236 ? 6.375 3.384 34.878 1.00 60.56 236 GLY A C 1
ATOM 1756 O O . GLY A 1 236 ? 6.888 3.690 33.806 1.00 60.56 236 GLY A O 1
ATOM 1757 N N . LYS A 1 237 ? 5.530 2.362 34.994 1.00 66.19 237 LYS A N 1
ATOM 1758 C CA . LYS A 1 237 ? 4.876 1.691 33.872 1.00 66.19 237 LYS A CA 1
ATOM 1759 C C . LYS A 1 237 ? 3.441 2.187 33.758 1.00 66.19 237 LYS A C 1
ATOM 1761 O O . LYS A 1 237 ? 2.790 2.436 34.776 1.00 66.19 237 LYS A O 1
ATOM 1766 N N . SER A 1 238 ? 2.969 2.313 32.528 1.00 72.44 238 SER A N 1
ATOM 1767 C CA . SER A 1 238 ? 1.567 2.591 32.228 1.00 72.44 238 SER A CA 1
ATOM 1768 C C . SER A 1 238 ? 0.989 1.420 31.445 1.00 72.44 238 SER A C 1
ATOM 1770 O O . SER A 1 238 ? 1.694 0.766 30.673 1.00 72.44 238 SER A O 1
ATOM 1772 N N . GLY A 1 239 ? -0.293 1.161 31.641 1.00 78.25 239 GLY A N 1
ATOM 1773 C CA . GLY A 1 239 ? -1.009 0.092 30.968 1.00 78.25 239 GLY A CA 1
ATOM 1774 C C . GLY A 1 239 ? -2.497 0.167 31.262 1.00 78.25 239 GLY A C 1
ATOM 1775 O O . GLY A 1 239 ? -3.012 1.240 31.570 1.00 78.25 239 GLY A O 1
ATOM 1776 N N . PHE A 1 240 ? -3.177 -0.967 31.180 1.00 83.75 240 PHE A N 1
ATOM 1777 C CA . PHE A 1 240 ? -4.580 -1.086 31.555 1.00 83.75 240 PHE A CA 1
ATOM 1778 C C . PHE A 1 240 ? -4.856 -2.481 32.107 1.00 83.75 240 PHE A C 1
ATOM 1780 O O . PHE A 1 240 ? -4.094 -3.429 31.879 1.00 83.75 240 PHE A O 1
ATOM 1787 N N . ARG A 1 241 ? -5.956 -2.598 32.839 1.00 86.06 241 ARG A N 1
ATOM 1788 C CA . ARG A 1 241 ? -6.461 -3.860 33.375 1.00 86.06 241 ARG A CA 1
ATOM 1789 C C . ARG A 1 241 ? -7.935 -4.008 33.042 1.00 86.06 241 ARG A C 1
ATOM 1791 O O . ARG A 1 241 ? -8.624 -3.007 32.856 1.00 86.06 241 ARG A O 1
ATOM 1798 N N . ILE A 1 242 ? -8.376 -5.257 32.949 1.00 88.81 242 ILE A N 1
ATOM 1799 C CA . ILE A 1 242 ? -9.755 -5.647 32.678 1.00 88.81 242 ILE A CA 1
ATOM 1800 C C . ILE A 1 242 ? -10.222 -6.549 33.816 1.00 88.81 242 ILE A C 1
ATOM 1802 O O . ILE A 1 242 ? -9.558 -7.534 34.147 1.00 88.81 242 ILE A O 1
ATOM 1806 N N . TRP A 1 243 ? -11.381 -6.235 34.376 1.00 88.31 243 TRP A N 1
ATOM 1807 C CA . TRP A 1 243 ? -12.030 -7.005 35.429 1.00 88.31 243 TRP A CA 1
ATOM 1808 C C . TRP A 1 243 ? -13.401 -7.490 34.983 1.00 88.31 243 TRP A C 1
ATOM 1810 O O . TRP A 1 243 ? -14.060 -6.848 34.165 1.00 88.31 243 TRP A O 1
ATOM 1820 N N . ASP A 1 244 ? -13.838 -8.600 35.559 1.00 86.44 244 ASP A N 1
ATOM 1821 C CA . ASP A 1 244 ? -15.222 -9.048 35.497 1.00 86.44 244 ASP A CA 1
ATOM 1822 C C . ASP A 1 244 ? -16.088 -8.128 36.370 1.00 86.44 244 ASP A C 1
ATOM 1824 O O . ASP A 1 244 ? -15.793 -7.907 37.547 1.00 86.44 244 ASP A O 1
ATOM 1828 N N . ALA A 1 245 ? -17.147 -7.560 35.797 1.00 81.88 245 ALA A N 1
ATOM 1829 C CA . ALA A 1 245 ? -17.960 -6.542 36.458 1.00 81.88 245 ALA A CA 1
ATOM 1830 C C . ALA A 1 245 ? -18.785 -7.094 37.635 1.00 81.88 245 ALA A C 1
ATOM 1832 O O . ALA A 1 245 ? -19.090 -6.355 38.574 1.00 81.88 245 ALA A O 1
ATOM 1833 N N . ALA A 1 246 ? -19.142 -8.383 37.602 1.00 79.69 246 ALA A N 1
ATOM 1834 C CA . ALA A 1 246 ? -20.002 -9.012 38.602 1.00 79.69 246 ALA A CA 1
ATOM 1835 C C . ALA A 1 246 ? -19.210 -9.528 39.811 1.00 79.69 246 ALA A C 1
ATOM 1837 O O . ALA A 1 246 ? -19.632 -9.391 40.960 1.00 79.69 246 ALA A O 1
ATOM 1838 N N . THR A 1 247 ? -18.057 -10.140 39.557 1.00 81.50 247 THR A N 1
ATOM 1839 C CA . THR A 1 247 ? -17.213 -10.777 40.579 1.00 81.50 247 THR A CA 1
ATOM 1840 C C . THR A 1 247 ? -16.093 -9.865 41.065 1.00 81.50 247 THR A C 1
ATOM 1842 O O . THR A 1 247 ? -15.633 -10.001 42.200 1.00 81.50 247 THR A O 1
ATOM 1845 N N . GLY A 1 248 ? -15.660 -8.929 40.220 1.00 77.81 248 GLY A N 1
ATOM 1846 C CA . GLY A 1 248 ? -14.485 -8.098 40.431 1.00 77.81 248 GLY A CA 1
ATOM 1847 C C . GLY A 1 248 ? -13.150 -8.819 40.244 1.00 77.81 248 GLY A C 1
ATOM 1848 O O . GLY A 1 248 ? -12.109 -8.273 40.614 1.00 77.81 248 GLY A O 1
ATOM 1849 N N . GLU A 1 249 ? -13.159 -10.035 39.692 1.00 83.06 249 GLU A N 1
ATOM 1850 C CA . GLU A 1 249 ? -11.937 -10.775 39.382 1.00 83.06 249 GLU A CA 1
ATOM 1851 C C . GLU A 1 249 ? -11.169 -10.106 38.232 1.00 83.06 249 GLU A C 1
ATOM 1853 O O . GLU A 1 249 ? -11.752 -9.685 37.233 1.00 83.06 249 GLU A O 1
ATOM 1858 N N . GLU A 1 250 ? -9.843 -9.999 38.369 1.00 86.81 250 GLU A N 1
ATOM 1859 C CA . GLU A 1 250 ? -8.969 -9.520 37.292 1.00 86.81 250 GLU A CA 1
ATOM 1860 C C . GLU A 1 250 ? -8.928 -10.581 36.185 1.00 86.81 250 GLU A C 1
ATOM 1862 O O . GLU A 1 250 ? -8.414 -11.682 36.385 1.00 86.81 250 GLU A O 1
ATOM 1867 N N . LEU A 1 251 ? -9.480 -10.245 35.019 1.00 86.25 251 LEU A N 1
ATOM 1868 C CA . LEU A 1 251 ? -9.502 -11.119 33.847 1.00 86.25 251 LEU A CA 1
ATOM 1869 C C . LEU A 1 251 ? -8.208 -10.999 33.045 1.00 86.25 251 LEU A C 1
ATOM 1871 O O . LEU A 1 251 ? -7.730 -11.980 32.478 1.00 86.25 251 LEU A O 1
ATOM 1875 N N . ALA A 1 252 ? -7.662 -9.784 32.967 1.00 84.75 252 ALA A N 1
ATOM 1876 C CA . ALA A 1 252 ? -6.568 -9.463 32.066 1.00 84.75 252 ALA A CA 1
ATOM 1877 C C . ALA A 1 252 ? -5.799 -8.206 32.517 1.00 84.75 252 ALA A C 1
ATOM 1879 O O . ALA A 1 252 ? -6.385 -7.274 33.069 1.00 84.75 252 ALA A O 1
ATOM 1880 N N . ARG A 1 253 ? -4.488 -8.143 32.242 1.00 84.81 253 ARG A N 1
ATOM 1881 C CA . ARG A 1 253 ? -3.649 -6.957 32.502 1.00 84.81 253 ARG A CA 1
ATOM 1882 C C . ARG A 1 253 ? -2.565 -6.770 31.444 1.00 84.81 253 ARG A C 1
ATOM 1884 O O . ARG A 1 253 ? -2.013 -7.751 30.948 1.00 84.81 253 ARG A O 1
ATOM 1891 N N . ARG A 1 254 ? -2.190 -5.516 31.180 1.00 81.19 254 ARG A N 1
ATOM 1892 C CA . ARG A 1 254 ? -1.048 -5.139 30.332 1.00 81.19 254 ARG A CA 1
ATOM 1893 C C . ARG A 1 254 ? -0.153 -4.129 31.048 1.00 81.19 254 ARG A C 1
ATOM 1895 O O . ARG A 1 254 ? -0.671 -3.157 31.585 1.00 81.19 254 ARG A O 1
ATOM 1902 N N . GLU A 1 255 ? 1.172 -4.313 31.023 1.00 72.12 255 GLU A N 1
ATOM 1903 C CA . GLU A 1 255 ? 2.143 -3.446 31.728 1.00 72.12 255 GLU A CA 1
ATOM 1904 C C . GLU A 1 255 ? 3.425 -3.198 30.918 1.00 72.12 255 GLU A C 1
ATOM 1906 O O . GLU A 1 255 ? 4.552 -3.280 31.421 1.00 72.12 255 GLU A O 1
ATOM 1911 N N . ASP A 1 256 ? 3.263 -2.936 29.629 1.00 59.41 256 ASP A N 1
ATOM 1912 C CA . ASP A 1 256 ? 4.373 -3.045 28.684 1.00 59.41 256 ASP A CA 1
ATOM 1913 C C . ASP A 1 256 ? 4.776 -1.700 28.080 1.00 59.41 256 ASP A C 1
ATOM 1915 O O . ASP A 1 256 ? 5.826 -1.608 27.440 1.00 59.41 256 ASP A O 1
ATOM 1919 N N . SER A 1 257 ? 3.985 -0.643 28.292 1.00 57.22 257 SER A N 1
ATOM 1920 C CA . SER A 1 257 ? 4.318 0.661 27.735 1.00 57.22 257 SER A CA 1
ATOM 1921 C C . SER A 1 257 ? 5.382 1.361 28.591 1.00 57.22 257 SER A C 1
ATOM 1923 O O . SER A 1 257 ? 5.257 1.417 29.823 1.00 57.22 257 SER A O 1
ATOM 1925 N N . PRO A 1 258 ? 6.434 1.939 27.970 1.00 55.78 258 PRO A N 1
ATOM 1926 C CA . PRO A 1 258 ? 7.275 2.924 28.648 1.00 55.78 258 PRO A CA 1
ATOM 1927 C C . PRO A 1 258 ? 6.388 4.012 29.275 1.00 55.78 258 PRO A C 1
ATOM 1929 O O . PRO A 1 258 ? 5.287 4.228 28.790 1.00 55.78 258 PRO A O 1
ATOM 1932 N N . SER A 1 259 ? 6.869 4.662 30.345 1.00 57.44 259 SER A N 1
ATOM 1933 C CA . SER A 1 259 ? 6.198 5.586 31.300 1.00 57.44 259 SER A CA 1
ATOM 1934 C C . SER A 1 259 ? 5.288 6.730 30.766 1.00 57.44 259 SER A C 1
ATOM 1936 O O . SER A 1 259 ? 5.053 7.703 31.488 1.00 57.44 259 SER A O 1
ATOM 1938 N N . TYR A 1 260 ? 4.804 6.697 29.532 1.00 68.38 260 TYR A N 1
ATOM 1939 C CA . TYR A 1 260 ? 3.877 7.652 28.934 1.00 68.38 260 TYR A CA 1
ATOM 1940 C C . TYR A 1 260 ? 2.451 7.390 29.423 1.00 68.38 260 TYR A C 1
ATOM 1942 O O . TYR A 1 260 ? 2.085 6.243 29.678 1.00 68.38 260 TYR A O 1
ATOM 1950 N N . TRP A 1 261 ? 1.658 8.440 29.637 1.00 68.94 261 TRP A N 1
ATOM 1951 C CA . TRP A 1 261 ? 0.295 8.272 30.144 1.00 68.94 261 TRP A CA 1
ATOM 1952 C C . TRP A 1 261 ? -0.632 7.766 29.046 1.00 68.94 261 TRP A C 1
ATOM 1954 O O . TRP A 1 261 ? -0.707 8.367 27.975 1.00 68.94 261 TRP A O 1
ATOM 1964 N N . THR A 1 262 ? -1.357 6.688 29.342 1.00 72.81 262 THR A N 1
ATOM 1965 C CA . THR A 1 262 ? -2.560 6.332 28.593 1.00 72.81 262 THR A CA 1
ATOM 1966 C C . THR A 1 262 ? -3.602 7.398 28.898 1.00 72.81 262 THR A C 1
ATOM 1968 O O . THR A 1 262 ? -3.972 7.589 30.053 1.00 72.81 262 THR A O 1
ATOM 1971 N N . ARG A 1 263 ? -4.035 8.137 27.881 1.00 73.69 263 ARG A N 1
ATOM 1972 C CA . ARG A 1 263 ? -5.002 9.229 28.039 1.00 73.69 263 ARG A CA 1
ATOM 1973 C C . ARG A 1 263 ? -6.412 8.843 27.634 1.00 73.69 263 ARG A C 1
ATOM 1975 O O . ARG A 1 263 ? -7.338 9.504 28.078 1.00 73.69 263 ARG A O 1
ATOM 1982 N N . ALA A 1 264 ? -6.558 7.792 26.833 1.00 78.19 264 ALA A N 1
ATOM 1983 C CA . ALA A 1 264 ? -7.846 7.330 26.346 1.00 78.19 264 ALA A CA 1
ATOM 1984 C C . ALA A 1 264 ? -7.890 5.801 26.268 1.00 78.19 264 ALA A C 1
ATOM 1986 O O . ALA A 1 264 ? -6.907 5.166 25.870 1.00 78.19 264 ALA A O 1
ATOM 1987 N N . LEU A 1 265 ? -9.047 5.240 26.615 1.00 86.75 265 LEU A N 1
ATOM 1988 C CA . LEU A 1 265 ? -9.419 3.841 26.427 1.00 86.75 265 LEU A CA 1
ATOM 1989 C C . LEU A 1 265 ? -10.823 3.789 25.824 1.00 86.75 265 LEU A C 1
ATOM 1991 O O . LEU A 1 265 ? -11.693 4.534 26.265 1.00 86.75 265 LEU A O 1
ATOM 1995 N N . ALA A 1 266 ? -11.040 2.907 24.851 1.00 86.25 266 ALA A N 1
ATOM 1996 C CA . ALA A 1 266 ? -12.352 2.685 24.248 1.00 86.25 266 ALA A CA 1
ATOM 1997 C C . ALA A 1 266 ? -12.554 1.204 23.912 1.00 86.25 266 ALA A C 1
ATOM 1999 O O . ALA A 1 266 ? -11.620 0.547 23.445 1.00 86.25 266 ALA A O 1
ATOM 2000 N N . TRP A 1 267 ? -13.765 0.695 24.131 1.00 86.12 267 TRP A N 1
ATOM 2001 C CA . TRP A 1 267 ? -14.188 -0.629 23.671 1.00 86.12 267 TRP A CA 1
ATOM 2002 C C . TRP A 1 267 ? -14.742 -0.551 22.250 1.00 86.12 267 TRP A C 1
ATOM 2004 O O . TRP A 1 267 ? -15.387 0.433 21.896 1.00 86.12 267 TRP A O 1
ATOM 2014 N N . SER A 1 268 ? -14.516 -1.592 21.447 1.00 84.88 268 SER A N 1
ATOM 2015 C CA . SER A 1 268 ? -15.310 -1.796 20.232 1.00 84.88 268 SER A CA 1
ATOM 2016 C C . SER A 1 268 ? -16.739 -2.184 20.597 1.00 84.88 268 SER A C 1
ATOM 2018 O O . SER A 1 268 ? -16.943 -2.837 21.619 1.00 84.88 268 SER A O 1
ATOM 2020 N N . ALA A 1 269 ? -17.708 -1.840 19.748 1.00 77.19 269 ALA A N 1
ATOM 2021 C CA . ALA A 1 269 ? -19.132 -2.109 19.969 1.00 77.19 269 ALA A CA 1
ATOM 2022 C C . ALA A 1 269 ? -19.480 -3.607 20.110 1.00 77.19 269 ALA A C 1
ATOM 2024 O O . ALA A 1 269 ? -20.419 -3.978 20.807 1.00 77.19 269 ALA A O 1
ATOM 2025 N N . ASP A 1 270 ? -18.683 -4.502 19.519 1.00 76.88 270 ASP A N 1
ATOM 2026 C CA . ASP A 1 270 ? -18.813 -5.957 19.695 1.00 76.88 270 ASP A CA 1
ATOM 2027 C C . ASP A 1 270 ? -18.121 -6.493 20.970 1.00 76.88 270 ASP A C 1
ATOM 2029 O O . ASP A 1 270 ? -18.138 -7.696 21.240 1.00 76.88 270 ASP A O 1
ATOM 2033 N N . GLY A 1 271 ? -17.462 -5.621 21.740 1.00 82.44 271 GLY A N 1
ATOM 2034 C CA . GLY A 1 271 ? -16.700 -5.953 22.943 1.00 82.44 271 GLY A CA 1
ATOM 2035 C C . GLY A 1 271 ? -15.440 -6.781 22.685 1.00 82.44 271 GLY A C 1
ATOM 2036 O O . GLY A 1 271 ? -14.825 -7.286 23.630 1.00 82.44 271 GLY A O 1
ATOM 2037 N N . ARG A 1 272 ? -15.040 -6.982 21.428 1.00 82.31 272 ARG A N 1
ATOM 2038 C CA . ARG A 1 272 ? -13.906 -7.843 21.083 1.00 82.31 272 ARG A CA 1
ATOM 2039 C C . ARG A 1 272 ? -12.560 -7.140 21.208 1.00 82.31 272 ARG A C 1
ATOM 2041 O O . ARG A 1 272 ? -11.556 -7.809 21.456 1.00 82.31 272 ARG A O 1
ATOM 2048 N N . TYR A 1 273 ? -12.528 -5.824 21.043 1.00 86.31 273 TYR A N 1
ATOM 2049 C CA . TYR A 1 273 ? -11.303 -5.042 20.995 1.00 86.31 273 TYR A CA 1
ATOM 2050 C C . TYR A 1 273 ? -11.312 -3.910 22.017 1.00 86.31 273 TYR A C 1
ATOM 2052 O O . TYR A 1 273 ? -12.357 -3.367 22.371 1.00 86.31 273 TYR A O 1
ATOM 2060 N N . ILE A 1 274 ? -10.112 -3.529 22.448 1.00 88.75 274 ILE A N 1
ATOM 2061 C CA . ILE A 1 274 ? -9.869 -2.289 23.187 1.00 88.75 274 ILE A CA 1
ATOM 2062 C C . ILE A 1 274 ? -8.882 -1.450 22.384 1.00 88.75 274 ILE A C 1
ATOM 2064 O O . ILE A 1 274 ? -7.874 -1.967 21.905 1.00 88.75 274 ILE A O 1
ATOM 2068 N N . ALA A 1 275 ? -9.143 -0.155 22.259 1.00 89.44 275 ALA A N 1
ATOM 2069 C CA . ALA A 1 275 ? -8.175 0.820 21.780 1.00 89.44 275 ALA A CA 1
ATOM 2070 C C . ALA A 1 275 ? -7.598 1.599 22.965 1.00 89.44 275 ALA A C 1
ATOM 2072 O O . ALA A 1 275 ? -8.338 2.023 23.850 1.00 89.44 275 ALA A O 1
ATOM 2073 N N . SER A 1 276 ? -6.284 1.818 22.971 1.00 88.75 276 SER A N 1
ATOM 2074 C CA . SER A 1 276 ? -5.607 2.687 23.940 1.00 88.75 276 SER A CA 1
ATOM 2075 C C . SER A 1 276 ? -4.807 3.770 23.232 1.00 88.75 276 SER A C 1
ATOM 2077 O O . SER A 1 276 ? -4.086 3.444 22.290 1.00 88.75 276 SER A O 1
ATOM 2079 N N . GLY A 1 277 ? -4.867 5.010 23.714 1.00 87.00 277 GLY A N 1
ATOM 2080 C CA . GLY A 1 277 ? -4.123 6.149 23.165 1.00 87.00 277 GLY A CA 1
ATOM 2081 C C . GLY A 1 277 ? -3.214 6.807 24.201 1.00 87.00 277 GLY A C 1
ATOM 2082 O O . GLY A 1 277 ? -3.626 6.957 25.354 1.00 87.00 277 GLY A O 1
ATOM 2083 N N . ASP A 1 278 ? -2.002 7.217 23.811 1.00 85.25 278 ASP A N 1
ATOM 2084 C CA . ASP A 1 278 ? -1.005 7.789 24.730 1.00 85.25 278 ASP A CA 1
ATOM 2085 C C . ASP A 1 278 ? -0.494 9.208 24.382 1.00 85.25 278 ASP A C 1
ATOM 2087 O O . ASP A 1 278 ? -0.829 9.825 23.365 1.00 85.25 278 ASP A O 1
ATOM 2091 N N . GLU A 1 279 ? 0.361 9.742 25.263 1.00 82.00 279 GLU A N 1
ATOM 2092 C CA . GLU A 1 279 ? 1.014 11.057 25.137 1.00 82.00 279 GLU A CA 1
ATOM 2093 C C . GLU A 1 279 ? 2.058 11.182 24.015 1.00 82.00 279 GLU A C 1
ATOM 2095 O O . GLU A 1 279 ? 2.609 12.261 23.791 1.00 82.00 279 GLU A O 1
ATOM 2100 N N . ARG A 1 280 ? 2.381 10.099 23.312 1.00 83.81 280 ARG A N 1
ATOM 2101 C CA . ARG A 1 280 ? 3.273 10.115 22.148 1.00 83.81 280 ARG A CA 1
ATOM 2102 C C . ARG A 1 280 ? 2.516 10.016 20.831 1.00 83.81 280 ARG A C 1
ATOM 2104 O O . ARG A 1 280 ? 3.160 10.118 19.788 1.00 83.81 280 ARG A O 1
ATOM 2111 N N . GLY A 1 281 ? 1.194 9.876 20.883 1.00 83.69 281 GLY A N 1
ATOM 2112 C CA . GLY A 1 281 ? 0.375 9.638 19.703 1.00 83.69 281 GLY A CA 1
ATOM 2113 C C . GLY A 1 281 ? 0.295 8.165 19.318 1.00 83.69 281 GLY A C 1
ATOM 2114 O O . GLY A 1 281 ? -0.182 7.862 18.226 1.00 83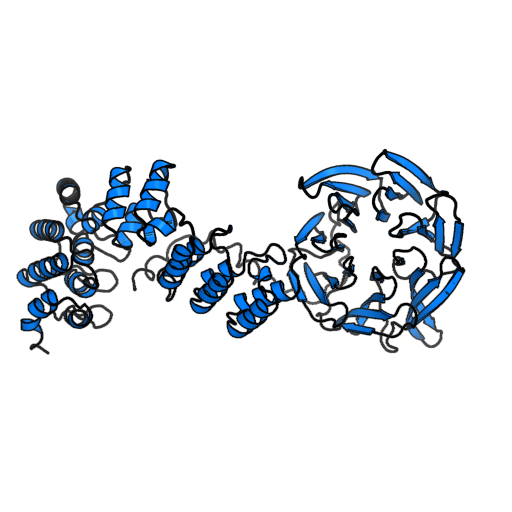.69 281 GLY A O 1
ATOM 2115 N N . ASP A 1 282 ? 0.761 7.245 20.173 1.00 87.25 282 ASP A N 1
ATOM 2116 C CA . ASP A 1 282 ? 0.577 5.819 19.928 1.00 87.25 282 ASP A CA 1
ATOM 2117 C C . ASP A 1 282 ? -0.865 5.436 20.242 1.00 87.25 282 ASP A C 1
ATOM 2119 O O . ASP A 1 282 ? -1.375 5.686 21.335 1.00 87.25 282 ASP A O 1
ATOM 2123 N N . ILE A 1 283 ? -1.499 4.798 19.265 1.00 88.44 283 ILE A N 1
ATOM 2124 C CA . ILE A 1 283 ? -2.818 4.191 19.373 1.00 88.44 283 ILE A CA 1
ATOM 2125 C C . ILE A 1 283 ? -2.612 2.697 19.181 1.00 88.44 283 ILE A C 1
ATOM 2127 O O . ILE A 1 283 ? -2.074 2.262 18.163 1.00 88.44 283 ILE A O 1
ATOM 2131 N N . VAL A 1 284 ? -3.015 1.895 20.154 1.00 87.31 284 VAL A N 1
ATOM 2132 C CA . VAL A 1 284 ? -2.819 0.445 20.111 1.00 87.31 284 VAL A CA 1
ATOM 2133 C C . VAL A 1 284 ? -4.170 -0.244 20.192 1.00 87.31 284 VAL A C 1
ATOM 2135 O O . VAL A 1 284 ? -4.974 0.081 21.064 1.00 87.31 284 VAL A O 1
ATOM 2138 N N . LEU A 1 285 ? -4.408 -1.171 19.266 1.00 86.94 285 LEU A N 1
ATOM 2139 C CA . LEU A 1 285 ? -5.571 -2.049 19.249 1.00 86.94 285 LEU A CA 1
ATOM 2140 C C . LEU A 1 285 ? -5.202 -3.377 19.902 1.00 86.94 285 LEU A C 1
ATOM 2142 O O . LEU A 1 285 ? -4.238 -4.031 19.496 1.00 86.94 285 LEU A O 1
ATOM 2146 N N . TRP A 1 286 ? -6.001 -3.785 20.875 1.00 87.25 286 TRP A N 1
ATOM 2147 C CA . TRP A 1 286 ? -5.807 -4.982 21.681 1.00 87.25 286 TRP A CA 1
ATOM 2148 C C . TRP A 1 286 ? -6.962 -5.952 21.469 1.00 87.25 286 TRP A C 1
ATOM 2150 O O . TRP A 1 286 ? -8.110 -5.524 21.337 1.00 87.25 286 TRP A O 1
ATOM 2160 N N . ASP A 1 287 ? -6.679 -7.253 21.482 1.00 84.94 287 ASP A N 1
ATOM 2161 C CA . ASP A 1 287 ? -7.729 -8.251 21.695 1.00 84.94 287 ASP A CA 1
ATOM 2162 C C . ASP A 1 287 ? -8.178 -8.175 23.156 1.00 84.94 287 ASP A C 1
ATOM 2164 O O . ASP A 1 287 ? -7.357 -8.258 24.067 1.00 84.94 287 ASP A O 1
ATOM 2168 N N . ALA A 1 288 ? -9.471 -7.996 23.406 1.00 84.19 288 ALA A N 1
ATOM 2169 C CA . ALA A 1 288 ? -9.966 -7.782 24.760 1.00 84.19 288 ALA A CA 1
ATOM 2170 C C . ALA A 1 288 ? -9.948 -9.044 25.640 1.00 84.19 288 ALA A C 1
ATOM 2172 O O . ALA A 1 288 ? -10.132 -8.941 26.853 1.00 84.19 288 ALA A O 1
ATOM 2173 N N . ASN A 1 289 ? -9.768 -10.231 25.051 1.00 82.81 289 ASN A N 1
ATOM 2174 C CA . ASN A 1 289 ? -9.714 -11.489 25.790 1.00 82.81 289 ASN A CA 1
ATOM 2175 C C . ASN A 1 289 ? -8.269 -11.899 26.079 1.00 82.81 289 ASN A C 1
ATOM 2177 O O . ASN A 1 289 ? -7.954 -12.244 27.215 1.00 82.81 289 ASN A O 1
ATOM 2181 N N . SER A 1 290 ? -7.394 -11.881 25.067 1.00 82.06 290 SER A N 1
ATOM 2182 C CA . SER A 1 290 ? -5.990 -12.284 25.239 1.00 82.06 290 SER A CA 1
ATOM 2183 C C . SER A 1 290 ? -5.060 -11.140 25.642 1.00 82.06 290 SER A C 1
ATOM 2185 O O . SER A 1 290 ? -3.993 -11.395 26.197 1.00 82.06 290 SER A O 1
ATOM 2187 N N . VAL A 1 291 ? -5.465 -9.887 25.405 1.00 84.38 291 VAL A N 1
ATOM 2188 C CA . VAL A 1 291 ? -4.650 -8.670 25.589 1.00 84.38 291 VAL A CA 1
ATOM 2189 C C . VAL A 1 291 ? -3.416 -8.627 24.680 1.00 84.38 291 VAL A C 1
ATOM 2191 O O . VAL A 1 291 ? -2.438 -7.923 24.948 1.00 84.38 291 VAL A O 1
ATOM 2194 N N . ASP A 1 292 ? -3.458 -9.364 23.570 1.00 81.81 292 ASP A N 1
ATOM 2195 C CA . ASP A 1 292 ? -2.419 -9.309 22.550 1.00 81.81 292 ASP A CA 1
ATOM 2196 C C . ASP A 1 292 ? -2.540 -8.032 21.707 1.00 81.81 292 ASP A C 1
ATOM 2198 O O . ASP A 1 292 ? -3.637 -7.577 21.372 1.00 81.81 292 ASP A O 1
ATOM 2202 N N . GLU A 1 293 ? -1.393 -7.465 21.325 1.00 85.12 293 GLU A N 1
ATOM 2203 C CA . GLU A 1 293 ? -1.321 -6.310 20.424 1.00 85.12 293 GLU A CA 1
ATOM 2204 C C . GLU A 1 293 ? -1.679 -6.717 18.982 1.00 85.12 293 GLU A C 1
ATOM 2206 O O . GLU A 1 293 ? -0.896 -7.361 18.265 1.00 85.12 293 GLU A O 1
ATOM 2211 N N . LEU A 1 294 ? -2.863 -6.295 18.534 1.00 77.56 294 LEU A N 1
ATOM 2212 C CA . LEU A 1 294 ? -3.385 -6.561 17.193 1.00 77.56 294 LEU A CA 1
ATOM 2213 C C . LEU A 1 294 ? -2.852 -5.563 16.167 1.00 77.56 294 LEU A C 1
ATOM 2215 O O . LEU A 1 294 ? -2.459 -5.952 15.065 1.00 77.56 294 LEU A O 1
ATOM 2219 N N . ASP A 1 295 ? -2.797 -4.283 16.521 1.00 76.88 295 ASP A N 1
ATOM 2220 C CA . ASP A 1 295 ? -2.195 -3.251 15.680 1.00 76.88 295 ASP A CA 1
ATOM 2221 C C . ASP A 1 295 ? -1.692 -2.080 16.515 1.00 76.88 295 ASP A C 1
ATOM 2223 O O . ASP A 1 295 ? -2.149 -1.845 17.632 1.00 76.88 295 ASP A O 1
ATOM 2227 N N . ARG A 1 296 ? -0.776 -1.323 15.922 1.00 84.44 296 ARG A N 1
ATOM 2228 C CA . ARG A 1 296 ? -0.258 -0.075 16.458 1.00 84.44 296 ARG A CA 1
ATOM 2229 C C . ARG A 1 296 ? -0.265 0.971 15.360 1.00 84.44 296 ARG A C 1
ATOM 2231 O O . ARG A 1 296 ? 0.418 0.848 14.339 1.00 84.44 296 ARG A O 1
ATOM 2238 N N . LEU A 1 297 ? -1.035 2.013 15.608 1.00 82.00 297 LEU A N 1
ATOM 2239 C CA . LEU A 1 297 ? -1.140 3.209 14.798 1.00 82.00 297 LEU A CA 1
ATOM 2240 C C . LEU A 1 297 ? -0.399 4.329 15.515 1.00 82.00 297 LEU A C 1
ATOM 2242 O O . LEU A 1 297 ? -0.252 4.326 16.737 1.00 82.00 297 LEU A O 1
ATOM 2246 N N . ARG A 1 298 ? 0.121 5.269 14.735 1.00 86.88 298 ARG A N 1
ATOM 2247 C CA . ARG A 1 298 ? 0.838 6.419 15.267 1.00 86.88 298 ARG A CA 1
ATOM 2248 C C . ARG A 1 298 ? 0.269 7.663 14.625 1.00 86.88 298 ARG A C 1
ATOM 2250 O O . ARG A 1 298 ? 0.474 7.883 13.433 1.00 86.88 298 ARG A O 1
ATOM 2257 N N . SER A 1 299 ? -0.432 8.443 15.430 1.00 81.75 299 SER A N 1
ATOM 2258 C CA . SER A 1 299 ? -0.797 9.803 15.076 1.00 81.75 299 SER A CA 1
ATOM 2259 C C . SER A 1 299 ? 0.418 10.724 15.238 1.00 81.75 299 SER A C 1
ATOM 2261 O O . SER A 1 299 ? 1.431 10.374 15.855 1.00 81.75 299 SER A O 1
ATOM 2263 N N . HIS A 1 300 ? 0.346 11.919 14.662 1.00 82.00 300 HIS A N 1
ATOM 2264 C CA . HIS A 1 300 ? 1.381 12.944 14.780 1.00 82.00 300 HIS A CA 1
ATOM 2265 C C . HIS A 1 300 ? 1.333 13.706 16.110 1.00 82.00 300 HIS A C 1
ATOM 2267 O O . HIS A 1 300 ? 2.214 14.535 16.357 1.00 82.00 300 HIS A O 1
ATOM 2273 N N . GLN A 1 301 ? 0.329 13.464 16.959 1.00 83.81 301 GLN A N 1
ATOM 2274 C CA . GLN A 1 301 ? 0.141 14.204 18.203 1.00 83.81 301 GLN A CA 1
ATOM 2275 C C . GLN A 1 301 ? -0.442 13.347 19.338 1.00 83.81 301 GLN A C 1
ATOM 2277 O O . GLN A 1 301 ? -0.989 12.278 19.102 1.00 83.81 301 GLN A O 1
ATOM 2282 N N . VAL A 1 302 ? -0.324 13.838 20.578 1.00 81.75 302 VAL A N 1
ATOM 2283 C CA . VAL A 1 302 ? -0.952 13.281 21.790 1.00 81.75 302 VAL A CA 1
ATOM 2284 C C . VAL A 1 302 ? -2.426 12.934 21.549 1.00 81.75 302 VAL A C 1
ATOM 2286 O O . VAL A 1 302 ? -3.211 13.816 21.184 1.00 81.75 302 VAL A O 1
ATOM 2289 N N . VAL A 1 303 ? -2.803 11.693 21.863 1.00 83.94 303 VAL A N 1
ATOM 2290 C CA . VAL A 1 303 ? -4.201 11.242 21.862 1.00 83.94 303 VAL A CA 1
ATOM 2291 C C . VAL A 1 303 ? -4.893 11.719 23.136 1.00 83.94 303 VAL A C 1
ATOM 2293 O O . VAL A 1 303 ? -4.358 11.559 24.230 1.00 83.94 303 VAL A O 1
ATOM 2296 N N . GLN A 1 304 ? -6.076 12.317 23.009 1.00 77.75 304 GLN A N 1
ATOM 2297 C CA . GLN A 1 304 ? -6.910 12.751 24.137 1.00 77.75 304 GLN A CA 1
ATOM 2298 C C . GLN A 1 304 ? -8.167 11.914 24.311 1.00 77.75 304 GLN A C 1
ATOM 2300 O O . GLN A 1 304 ? -8.592 11.696 25.437 1.00 77.75 304 GLN A O 1
ATOM 2305 N N . SER A 1 305 ? -8.765 11.462 23.213 1.00 75.94 305 SER A N 1
ATOM 2306 C CA . SER A 1 305 ? -10.027 10.730 23.241 1.00 75.94 305 SER A CA 1
ATOM 2307 C C . SER A 1 305 ? -10.075 9.734 22.089 1.00 75.94 305 SER A C 1
ATOM 2309 O O . SER A 1 305 ? -9.468 9.964 21.038 1.00 75.94 305 SER A O 1
ATOM 2311 N N . LEU A 1 306 ? -10.765 8.621 22.315 1.00 86.44 306 LEU A N 1
ATOM 2312 C CA . LEU A 1 306 ? -10.961 7.531 21.370 1.00 86.44 306 LEU A CA 1
ATOM 2313 C C . LEU A 1 306 ? -12.430 7.116 21.399 1.00 86.44 306 LEU A C 1
ATOM 2315 O O . LEU A 1 306 ? -12.997 7.018 22.483 1.00 86.44 306 LEU A O 1
ATOM 2319 N N . ALA A 1 307 ? -13.001 6.815 20.235 1.00 82.62 307 ALA A N 1
ATOM 2320 C CA . ALA A 1 307 ? -14.319 6.193 20.129 1.00 82.62 307 ALA A CA 1
ATOM 2321 C C . ALA A 1 307 ? -14.385 5.270 18.915 1.00 82.62 307 ALA A C 1
ATOM 2323 O O . ALA A 1 307 ? -13.969 5.659 17.819 1.00 82.62 307 ALA A O 1
ATOM 2324 N N . PHE A 1 308 ? -14.893 4.056 19.113 1.00 81.62 308 PHE A N 1
ATOM 2325 C CA . PHE A 1 308 ? -15.248 3.180 18.003 1.00 81.62 308 PHE A CA 1
ATOM 2326 C C . PHE A 1 308 ? -16.584 3.612 17.400 1.00 81.62 308 PHE A C 1
ATOM 2328 O O . PHE A 1 308 ? -17.412 4.195 18.095 1.00 81.62 308 PHE A O 1
ATOM 2335 N N . SER A 1 309 ? -16.759 3.343 16.111 1.00 77.75 309 SER A N 1
ATOM 2336 C CA . SER A 1 309 ? -18.079 3.315 15.486 1.00 77.75 309 SER A CA 1
ATOM 2337 C C . SER A 1 309 ? -18.878 2.105 15.968 1.00 77.75 309 SER A C 1
ATOM 2339 O O . SER A 1 309 ? -18.303 1.120 16.451 1.00 77.75 309 SER A O 1
ATOM 2341 N N . ASP A 1 310 ? -20.194 2.163 15.808 1.00 73.88 310 ASP A N 1
ATOM 2342 C CA . ASP A 1 310 ? -21.117 1.140 16.301 1.00 73.88 310 ASP A CA 1
ATOM 2343 C C . ASP A 1 310 ? -21.040 -0.147 15.475 1.00 73.88 310 ASP A C 1
ATOM 2345 O O . ASP A 1 310 ? -21.179 -1.251 16.004 1.00 73.88 310 ASP A O 1
ATOM 2349 N N . ASP A 1 311 ? -20.719 -0.037 14.187 1.00 70.38 311 ASP A N 1
ATOM 2350 C CA . ASP A 1 311 ? -20.328 -1.175 13.355 1.00 70.38 311 ASP A CA 1
ATOM 2351 C C . ASP A 1 311 ? -18.949 -1.770 13.731 1.00 70.38 311 ASP A C 1
ATOM 2353 O O . ASP A 1 311 ? -18.587 -2.856 13.270 1.00 70.38 311 ASP A O 1
ATOM 2357 N N . GLY A 1 312 ? -18.174 -1.091 14.586 1.00 74.94 312 GLY A N 1
ATOM 2358 C CA . GLY A 1 312 ? -16.816 -1.470 14.975 1.00 74.94 312 GLY A CA 1
ATOM 2359 C C . GLY A 1 312 ? -15.784 -1.340 13.849 1.00 74.94 312 GLY A C 1
ATOM 2360 O O . GLY A 1 312 ? -14.648 -1.798 14.001 1.00 74.94 312 GLY A O 1
ATOM 2361 N N . GLU A 1 313 ? -16.152 -0.737 12.717 1.00 76.94 313 GLU A N 1
ATOM 2362 C CA . GLU A 1 313 ? -15.326 -0.614 11.520 1.00 76.94 313 GLU A CA 1
ATOM 2363 C C . GLU A 1 313 ? -14.397 0.600 11.540 1.00 76.94 313 GLU A C 1
ATOM 2365 O O . GLU A 1 313 ? -13.409 0.629 10.799 1.00 76.94 313 GLU A O 1
ATOM 2370 N N . ARG A 1 314 ? -14.659 1.592 12.392 1.00 82.50 314 ARG A N 1
ATOM 2371 C CA . ARG A 1 314 ? -13.912 2.849 12.476 1.00 82.50 314 ARG A CA 1
ATOM 2372 C C . ARG A 1 314 ? -13.519 3.197 13.905 1.00 82.50 314 ARG A C 1
ATOM 2374 O O . ARG A 1 314 ? -14.168 2.820 14.873 1.00 82.50 314 ARG A O 1
ATOM 2381 N N . LEU A 1 315 ? -12.435 3.954 14.015 1.00 86.62 315 LEU A N 1
ATOM 2382 C CA . LEU A 1 315 ? -11.947 4.545 15.252 1.00 86.62 315 LEU A CA 1
ATOM 2383 C C . LEU A 1 315 ? -11.724 6.042 15.032 1.00 86.62 315 LEU A C 1
ATOM 2385 O O . LEU A 1 315 ? -10.926 6.444 14.182 1.00 86.62 315 LEU A O 1
ATOM 2389 N N . ALA A 1 316 ? -12.422 6.861 15.809 1.00 83.88 316 ALA A N 1
ATOM 2390 C CA . ALA A 1 316 ? -12.191 8.291 15.898 1.00 83.88 316 ALA A CA 1
ATOM 2391 C C . ALA A 1 316 ? -11.143 8.578 16.969 1.00 83.88 316 ALA A C 1
ATOM 2393 O O . ALA A 1 316 ? -11.183 8.019 18.065 1.00 83.88 316 ALA A O 1
ATOM 2394 N N . VAL A 1 317 ? -10.212 9.471 16.649 1.00 83.81 317 VAL A N 1
ATOM 2395 C CA . VAL A 1 317 ? -9.089 9.835 17.512 1.00 83.81 317 VAL A CA 1
ATOM 2396 C C . VAL A 1 317 ? -9.053 11.350 17.651 1.00 83.81 317 VAL A C 1
ATOM 2398 O O . VAL A 1 317 ? -8.746 12.061 16.695 1.00 83.81 317 VAL A O 1
ATOM 2401 N N . GLY A 1 318 ? -9.358 11.854 18.844 1.00 78.19 318 GLY A N 1
ATOM 2402 C CA . GLY A 1 318 ? -9.227 13.272 19.178 1.00 78.19 318 GLY A CA 1
ATOM 2403 C C . GLY A 1 318 ? -7.809 13.601 19.641 1.00 78.19 318 GLY A C 1
ATOM 2404 O O . GLY A 1 318 ? -7.310 12.971 20.575 1.00 78.19 318 GLY A O 1
ATOM 2405 N N . LEU A 1 319 ? -7.164 14.590 19.017 1.00 80.38 319 LEU A N 1
ATOM 2406 C CA . LEU A 1 319 ? -5.762 14.946 19.261 1.00 80.38 319 LEU A CA 1
ATOM 2407 C C . LEU A 1 319 ? -5.583 16.290 19.973 1.00 80.38 319 LEU A C 1
ATOM 2409 O O . LEU A 1 319 ? -6.385 17.213 19.841 1.00 80.38 319 LEU A O 1
ATOM 2413 N N . TRP A 1 320 ? -4.452 16.452 20.663 1.00 74.44 320 TRP A N 1
ATOM 2414 C CA . TRP A 1 320 ? -4.113 17.691 21.382 1.00 74.44 320 TRP A CA 1
ATOM 2415 C C . TRP A 1 320 ? -3.850 18.918 20.489 1.00 74.44 320 TRP A C 1
ATOM 2417 O O . TRP A 1 320 ? -3.683 20.020 20.991 1.00 74.44 320 TRP A O 1
ATOM 2427 N N . ASP A 1 321 ? -3.777 18.795 19.168 1.00 73.31 321 ASP A N 1
ATOM 2428 C CA . ASP A 1 321 ? -3.606 19.955 18.278 1.00 73.31 321 ASP A CA 1
ATOM 2429 C C . ASP A 1 321 ? -4.922 20.454 17.668 1.00 73.31 321 ASP A C 1
ATOM 2431 O O . ASP A 1 321 ? -4.911 21.303 16.782 1.00 73.31 321 ASP A O 1
ATOM 2435 N N . SER A 1 322 ? -6.058 19.999 18.196 1.00 71.25 322 SER A N 1
ATOM 2436 C CA . SER A 1 322 ? -7.406 20.290 17.691 1.00 71.25 322 SER A CA 1
ATOM 2437 C C . SER A 1 322 ? -7.872 19.444 16.501 1.00 71.25 322 SER A C 1
ATOM 2439 O O . SER A 1 322 ? -9.004 19.629 16.040 1.00 71.25 322 SER A O 1
ATOM 2441 N N . THR A 1 323 ? -7.043 18.508 16.035 1.00 76.00 323 THR A N 1
ATOM 2442 C CA . THR A 1 323 ? -7.357 17.593 14.930 1.00 76.00 323 THR A CA 1
ATOM 2443 C C . THR A 1 323 ? -8.148 16.379 15.419 1.00 76.00 323 THR A C 1
ATOM 2445 O O . THR A 1 323 ? -7.959 15.909 16.542 1.00 76.00 323 THR A O 1
ATOM 2448 N N . VAL A 1 324 ? -9.026 15.860 14.559 1.00 78.69 324 VAL A N 1
ATOM 2449 C CA . VAL A 1 324 ? -9.662 14.551 14.733 1.00 78.69 324 VAL A CA 1
ATOM 2450 C C . VAL A 1 324 ? -9.285 13.679 13.546 1.00 78.69 324 VAL A C 1
ATOM 2452 O O . VAL A 1 324 ? -9.467 14.086 12.398 1.00 78.69 324 VAL A O 1
ATOM 2455 N N . GLU A 1 325 ? -8.741 12.501 13.820 1.00 82.69 325 GLU A N 1
ATOM 2456 C CA . GLU A 1 325 ? -8.438 11.496 12.805 1.00 82.69 325 GLU A CA 1
ATOM 2457 C C . GLU A 1 325 ? -9.497 10.397 12.821 1.00 82.69 325 GLU A C 1
ATOM 2459 O O . GLU A 1 325 ? -9.997 10.016 13.879 1.00 82.69 325 GLU A O 1
ATOM 2464 N N . LEU A 1 326 ? -9.817 9.875 11.639 1.00 81.94 326 LEU A N 1
ATOM 2465 C CA . LEU A 1 326 ? -10.684 8.716 11.464 1.00 81.94 326 LEU A CA 1
ATOM 2466 C C . LEU A 1 326 ? -9.866 7.584 10.854 1.00 81.94 326 LEU A C 1
ATOM 2468 O O . LEU A 1 326 ? -9.229 7.771 9.816 1.00 81.94 326 LEU A O 1
ATOM 2472 N N . TRP A 1 327 ? -9.904 6.424 11.496 1.00 80.19 327 TRP A N 1
ATOM 2473 C CA . TRP A 1 327 ? -9.142 5.243 11.111 1.00 80.19 327 TRP A CA 1
ATOM 2474 C C . TRP A 1 327 ? -10.083 4.078 10.822 1.00 80.19 327 TRP A C 1
ATOM 2476 O O . TRP A 1 327 ? -10.931 3.765 11.649 1.00 80.19 327 TRP A O 1
ATOM 2486 N N . ASP A 1 328 ? -9.913 3.409 9.681 1.00 75.38 328 ASP A N 1
ATOM 2487 C CA . ASP A 1 328 ? -10.693 2.214 9.335 1.00 75.38 328 ASP A CA 1
ATOM 2488 C C . ASP A 1 328 ? -10.124 0.973 10.042 1.00 75.38 328 ASP A C 1
ATOM 2490 O O . ASP A 1 328 ? -9.178 0.344 9.572 1.00 75.38 328 ASP A O 1
ATOM 2494 N N . VAL A 1 329 ? -10.699 0.587 11.173 1.00 74.44 329 VAL A N 1
ATOM 2495 C CA . VAL A 1 329 ? -10.264 -0.559 11.985 1.00 74.44 329 VAL A CA 1
ATOM 2496 C C . VAL A 1 329 ? -10.965 -1.875 11.607 1.00 74.44 329 VAL A C 1
ATOM 2498 O O . VAL A 1 329 ? -10.562 -2.919 12.114 1.00 74.44 329 VAL A O 1
ATOM 2501 N N . ALA A 1 330 ? -11.921 -1.857 10.670 1.00 62.09 330 ALA A N 1
ATOM 2502 C CA . ALA A 1 330 ? -12.792 -2.967 10.234 1.00 62.09 330 ALA A CA 1
ATOM 2503 C C . ALA A 1 330 ? -12.097 -4.279 9.855 1.00 62.09 330 ALA A C 1
ATOM 2505 O O . ALA A 1 330 ? -12.672 -5.365 9.914 1.00 62.09 330 ALA A O 1
ATOM 2506 N N . ALA A 1 331 ? -10.847 -4.192 9.411 1.00 67.00 331 ALA A N 1
ATOM 2507 C CA . ALA A 1 331 ? -10.104 -5.360 8.988 1.00 67.00 331 ALA A CA 1
ATOM 2508 C C . ALA A 1 331 ? -9.899 -6.313 10.176 1.00 67.00 331 ALA A C 1
ATOM 2510 O O . ALA A 1 331 ? -9.221 -5.983 11.153 1.00 67.00 331 ALA A O 1
ATOM 2511 N N . GLY A 1 332 ? -10.477 -7.512 10.069 1.00 70.06 332 GLY A N 1
ATOM 2512 C CA . GLY A 1 332 ? -10.352 -8.558 11.078 1.00 70.06 332 GLY A CA 1
ATOM 2513 C C . GLY A 1 332 ? -8.890 -8.939 11.364 1.00 70.06 332 GLY A C 1
ATOM 2514 O O . GLY A 1 332 ? -7.984 -8.608 10.594 1.00 70.06 332 GLY A O 1
ATOM 2515 N N . PRO A 1 333 ? -8.627 -9.676 12.456 1.00 71.69 333 PRO A N 1
ATOM 2516 C CA . PRO A 1 333 ? -7.266 -10.010 12.884 1.00 71.69 333 PRO A CA 1
ATOM 2517 C C . PRO A 1 333 ? -6.443 -10.685 11.777 1.00 71.69 333 PRO A C 1
ATOM 2519 O O . PRO A 1 333 ? -5.287 -10.324 11.575 1.00 71.69 333 PRO A O 1
ATOM 2522 N N . VAL A 1 334 ? -7.063 -11.561 10.973 1.00 82.06 334 VAL A N 1
ATOM 2523 C CA . VAL A 1 334 ? -6.385 -12.249 9.861 1.00 82.06 334 VAL A CA 1
ATOM 2524 C C . VAL A 1 334 ? -5.880 -11.270 8.795 1.00 82.06 334 VAL A C 1
ATOM 2526 O O . VAL A 1 334 ? -4.753 -11.412 8.330 1.00 82.06 334 VAL A O 1
ATOM 2529 N N . ALA A 1 335 ? -6.650 -10.237 8.445 1.00 84.50 335 ALA A N 1
ATOM 2530 C CA . ALA A 1 335 ? -6.212 -9.198 7.512 1.00 84.50 335 ALA A CA 1
ATOM 2531 C C . ALA A 1 335 ? -4.999 -8.413 8.041 1.00 84.50 335 ALA A C 1
ATOM 2533 O O . ALA A 1 335 ? -4.057 -8.133 7.294 1.00 84.50 335 ALA A O 1
ATOM 2534 N N . ARG A 1 336 ? -4.989 -8.091 9.342 1.00 82.31 336 ARG A N 1
ATOM 2535 C CA . ARG A 1 336 ? -3.854 -7.408 9.987 1.00 82.31 336 ARG A CA 1
ATOM 2536 C C . ARG A 1 336 ? -2.608 -8.292 10.001 1.00 82.31 336 ARG A C 1
ATOM 2538 O O . ARG A 1 336 ? -1.514 -7.813 9.695 1.00 82.31 336 ARG A O 1
ATOM 2545 N N . ASP A 1 337 ? -2.771 -9.583 10.274 1.00 85.62 337 ASP A N 1
ATOM 2546 C CA . ASP A 1 337 ? -1.675 -10.551 10.265 1.00 85.62 337 ASP A CA 1
ATOM 2547 C C . ASP A 1 337 ? -1.129 -10.818 8.857 1.00 85.62 337 ASP A C 1
ATOM 2549 O O . ASP A 1 337 ? 0.092 -10.878 8.692 1.00 85.62 337 ASP A O 1
ATOM 2553 N N . ILE A 1 338 ? -1.987 -10.882 7.828 1.00 90.00 338 ILE A N 1
ATOM 2554 C CA . ILE A 1 338 ? -1.562 -10.909 6.416 1.00 90.00 338 ILE A CA 1
ATOM 2555 C C . ILE A 1 338 ? -0.696 -9.686 6.128 1.00 90.00 338 ILE A C 1
ATOM 2557 O O . ILE A 1 338 ? 0.431 -9.822 5.654 1.00 90.00 338 ILE A O 1
ATOM 2561 N N . HIS A 1 339 ? -1.174 -8.487 6.461 1.00 87.81 339 HIS A N 1
ATOM 2562 C CA . HIS A 1 339 ? -0.430 -7.266 6.180 1.00 87.81 339 HIS A CA 1
ATOM 2563 C C . HIS A 1 339 ? 0.927 -7.234 6.917 1.00 87.81 339 HIS A C 1
ATOM 2565 O O . HIS A 1 339 ? 1.964 -6.868 6.341 1.00 87.81 339 HIS A O 1
ATOM 2571 N N . ARG A 1 340 ? 0.957 -7.654 8.183 1.00 87.06 340 ARG A N 1
ATOM 2572 C CA . ARG A 1 340 ? 2.175 -7.742 9.000 1.00 87.06 340 ARG A CA 1
ATOM 2573 C C . ARG A 1 340 ? 3.164 -8.778 8.451 1.00 87.06 340 ARG A C 1
ATOM 2575 O O . ARG A 1 340 ? 4.366 -8.518 8.426 1.00 87.06 340 ARG A O 1
ATOM 2582 N N . ALA A 1 341 ? 2.682 -9.931 7.993 1.00 92.06 341 ALA A N 1
ATOM 2583 C CA . ALA A 1 341 ? 3.510 -10.969 7.384 1.00 92.06 341 ALA A CA 1
ATOM 2584 C C . ALA A 1 341 ? 4.086 -10.512 6.033 1.00 92.06 341 ALA A C 1
ATOM 2586 O O . ALA A 1 341 ? 5.292 -10.626 5.813 1.00 92.06 341 ALA A O 1
ATOM 2587 N N . VAL A 1 342 ? 3.265 -9.893 5.177 1.00 93.31 342 VAL A N 1
ATOM 2588 C CA . VAL A 1 342 ? 3.686 -9.378 3.865 1.00 93.31 342 VAL A CA 1
ATOM 2589 C C . VAL A 1 342 ? 4.756 -8.298 4.000 1.00 93.31 342 VAL A C 1
ATOM 2591 O O . VAL A 1 342 ? 5.787 -8.367 3.336 1.00 93.31 342 VAL A O 1
ATOM 2594 N N . THR A 1 343 ? 4.571 -7.335 4.907 1.00 87.88 343 THR A N 1
ATOM 2595 C CA . THR A 1 343 ? 5.553 -6.254 5.135 1.00 87.88 343 THR A CA 1
ATOM 2596 C C . THR A 1 343 ? 6.892 -6.747 5.678 1.00 87.88 343 THR A C 1
ATOM 2598 O O . THR A 1 343 ? 7.919 -6.115 5.441 1.00 87.88 343 THR A O 1
ATOM 2601 N N . ARG A 1 344 ? 6.906 -7.888 6.375 1.00 89.75 344 ARG A N 1
ATOM 2602 C CA . ARG A 1 344 ? 8.130 -8.557 6.842 1.00 89.75 344 ARG A CA 1
ATOM 2603 C C . ARG A 1 344 ? 8.726 -9.517 5.809 1.00 89.75 344 ARG A C 1
ATOM 2605 O O . ARG A 1 344 ? 9.812 -10.040 6.042 1.00 89.75 344 ARG A O 1
ATOM 2612 N N . GLY A 1 345 ? 8.036 -9.757 4.694 1.00 91.88 345 GLY A N 1
ATOM 2613 C CA . GLY A 1 345 ? 8.433 -10.735 3.682 1.00 91.88 345 GLY A CA 1
ATOM 2614 C C . GLY A 1 345 ? 8.230 -12.196 4.103 1.00 91.88 345 GLY A C 1
ATOM 2615 O O . GLY A 1 345 ? 8.842 -13.079 3.506 1.00 91.88 345 GLY A O 1
ATOM 2616 N N . ASP A 1 346 ? 7.394 -12.475 5.108 1.00 96.25 346 ASP A N 1
ATOM 2617 C CA . ASP A 1 346 ? 7.128 -13.834 5.599 1.00 96.25 346 ASP A CA 1
ATOM 2618 C C . ASP A 1 346 ? 6.053 -14.531 4.750 1.00 96.25 346 ASP A C 1
ATOM 2620 O O . ASP A 1 346 ? 4.845 -14.459 5.011 1.00 96.25 346 ASP A O 1
ATOM 2624 N N . VAL A 1 347 ? 6.503 -15.203 3.688 1.00 97.06 347 VAL A N 1
ATOM 2625 C CA . VAL A 1 347 ? 5.632 -15.917 2.741 1.00 97.06 347 VAL A CA 1
ATOM 2626 C C . VAL A 1 347 ? 4.899 -17.084 3.415 1.00 97.06 347 VAL A C 1
ATOM 2628 O O . VAL A 1 347 ? 3.742 -17.360 3.094 1.00 97.06 347 VAL A O 1
ATOM 2631 N N . ALA A 1 348 ? 5.540 -17.769 4.366 1.00 96.19 348 ALA A N 1
ATOM 2632 C CA . ALA A 1 348 ? 4.968 -18.942 5.022 1.00 96.19 348 ALA A CA 1
ATOM 2633 C C . ALA A 1 348 ? 3.789 -18.556 5.923 1.00 96.19 348 ALA A C 1
ATOM 2635 O O . ALA A 1 348 ? 2.713 -19.153 5.807 1.00 96.19 348 ALA A O 1
ATOM 2636 N N . ALA A 1 349 ? 3.964 -17.523 6.753 1.00 93.19 349 ALA A N 1
ATOM 2637 C CA . ALA A 1 349 ? 2.887 -16.981 7.572 1.00 93.19 349 ALA A CA 1
ATOM 2638 C C . ALA A 1 349 ? 1.757 -16.420 6.698 1.00 93.19 349 ALA A C 1
ATOM 2640 O O . ALA A 1 349 ? 0.594 -16.751 6.916 1.00 93.19 349 ALA A O 1
ATOM 2641 N N . THR A 1 350 ? 2.085 -15.657 5.648 1.00 96.75 350 THR A N 1
ATOM 2642 C CA . THR A 1 350 ? 1.078 -15.108 4.721 1.00 96.75 350 THR A CA 1
ATOM 2643 C C . THR A 1 350 ? 0.223 -16.216 4.102 1.00 96.75 350 THR A C 1
ATOM 2645 O O . THR A 1 350 ? -1.004 -16.137 4.100 1.00 96.75 350 THR A O 1
ATOM 2648 N N . ARG A 1 351 ? 0.850 -17.310 3.651 1.00 97.25 351 ARG A N 1
ATOM 2649 C CA . ARG A 1 351 ? 0.149 -18.476 3.093 1.00 97.25 351 ARG A CA 1
ATOM 2650 C C . ARG A 1 351 ? -0.759 -19.156 4.118 1.00 97.25 351 ARG A C 1
ATOM 2652 O O . ARG A 1 351 ? -1.809 -19.674 3.748 1.00 97.25 351 ARG A O 1
ATOM 2659 N N . GLN A 1 352 ? -0.353 -19.209 5.384 1.00 94.94 352 GLN A N 1
ATOM 2660 C CA . GLN A 1 352 ? -1.184 -19.760 6.451 1.00 94.94 352 GLN A CA 1
ATOM 2661 C C . GLN A 1 352 ? -2.421 -18.890 6.697 1.00 94.94 352 GLN A C 1
ATOM 2663 O O . GLN A 1 352 ? -3.526 -19.424 6.783 1.00 94.94 352 GLN A O 1
ATOM 2668 N N . TRP A 1 353 ? -2.254 -17.570 6.758 1.00 93.06 353 TRP A N 1
ATOM 2669 C CA . TRP A 1 353 ? -3.354 -16.644 7.017 1.00 93.06 353 TRP A CA 1
ATOM 2670 C C . TRP A 1 353 ? -4.344 -16.549 5.855 1.00 93.06 353 TRP A C 1
ATOM 2672 O O . TRP A 1 353 ? -5.547 -16.622 6.086 1.00 93.06 353 TRP A O 1
ATOM 2682 N N . LEU A 1 354 ? -3.866 -16.531 4.607 1.00 93.94 354 LEU A N 1
ATOM 2683 C CA . LEU A 1 354 ? -4.734 -16.575 3.422 1.00 93.94 354 LEU A CA 1
ATOM 2684 C C . LEU A 1 354 ? -5.557 -17.866 3.327 1.00 93.94 354 LEU A C 1
ATOM 2686 O O . LEU A 1 354 ? -6.654 -17.855 2.781 1.00 93.94 354 LEU A O 1
ATOM 2690 N N . LYS A 1 355 ? -5.061 -18.986 3.871 1.00 92.88 355 LYS A N 1
ATOM 2691 C CA . LYS A 1 355 ? -5.862 -20.216 3.990 1.00 92.88 355 LYS A CA 1
ATOM 2692 C C . LYS A 1 355 ? -6.957 -20.101 5.046 1.00 92.88 355 LYS A C 1
ATOM 2694 O O . LYS A 1 355 ? -7.988 -20.749 4.895 1.00 92.88 355 LYS A O 1
ATOM 2699 N N . ALA A 1 356 ? -6.707 -19.356 6.122 1.00 89.44 356 ALA A N 1
ATOM 2700 C CA . ALA A 1 356 ? -7.672 -19.159 7.197 1.00 89.44 356 ALA A CA 1
ATOM 2701 C C . ALA A 1 356 ? -8.806 -18.219 6.765 1.00 89.44 356 ALA A C 1
ATOM 2703 O O . ALA A 1 356 ? -9.964 -18.507 7.051 1.00 89.44 356 ALA A O 1
ATOM 2704 N N . ASP A 1 357 ? -8.475 -17.145 6.045 1.00 86.69 357 ASP A N 1
ATOM 2705 C CA . ASP A 1 357 ? -9.450 -16.216 5.476 1.00 86.69 357 ASP A CA 1
ATOM 2706 C C . ASP A 1 357 ? -8.986 -15.672 4.108 1.00 86.69 357 ASP A C 1
ATOM 2708 O O . ASP A 1 357 ? -8.266 -14.670 4.039 1.00 86.69 357 ASP A O 1
ATOM 2712 N N . PRO A 1 358 ? -9.406 -16.310 2.998 1.00 89.00 358 PRO A N 1
ATOM 2713 C CA . PRO A 1 358 ? -9.063 -15.858 1.652 1.00 89.00 358 PRO A CA 1
ATOM 2714 C C . PRO A 1 358 ? -9.646 -14.486 1.289 1.00 89.00 358 PRO A C 1
ATOM 2716 O O . PRO A 1 358 ? -9.077 -13.788 0.453 1.00 89.00 358 PRO A O 1
ATOM 2719 N N . ALA A 1 359 ? -10.768 -14.079 1.899 1.00 86.44 359 ALA A N 1
ATOM 2720 C CA . ALA A 1 359 ? -11.421 -12.808 1.574 1.00 86.44 359 ALA A CA 1
ATOM 2721 C C . ALA A 1 359 ? -10.578 -11.597 2.015 1.00 86.44 359 ALA A C 1
ATOM 2723 O O . ALA A 1 359 ? -10.690 -10.514 1.440 1.00 86.44 359 ALA A O 1
ATOM 2724 N N . SER A 1 360 ? -9.678 -11.801 2.980 1.00 88.38 360 SER A N 1
ATOM 2725 C CA . SER A 1 360 ? -8.794 -10.772 3.527 1.00 88.38 360 SER A CA 1
ATOM 2726 C C . SER A 1 360 ? -7.594 -10.407 2.635 1.00 88.38 360 SER A C 1
ATOM 2728 O O . SER A 1 360 ? -6.825 -9.517 2.994 1.00 88.38 360 SER A O 1
ATOM 2730 N N . VAL A 1 361 ? -7.411 -11.036 1.464 1.00 91.06 361 VAL A N 1
ATOM 2731 C CA . VAL A 1 361 ? -6.246 -10.799 0.579 1.00 91.06 361 VAL A CA 1
ATOM 2732 C C . VAL A 1 361 ? -6.097 -9.337 0.122 1.00 91.06 361 VAL A C 1
ATOM 2734 O O . VAL A 1 361 ? -4.977 -8.852 -0.028 1.00 91.06 361 VAL A O 1
ATOM 2737 N N . ASN A 1 362 ? -7.218 -8.626 -0.051 1.00 88.44 362 ASN A N 1
ATOM 2738 C CA . ASN A 1 362 ? -7.268 -7.217 -0.466 1.00 88.44 362 ASN A CA 1
ATOM 2739 C C . ASN A 1 362 ? -7.629 -6.268 0.686 1.00 88.44 362 ASN A C 1
ATOM 2741 O O . ASN A 1 362 ? -7.861 -5.080 0.458 1.00 88.44 362 ASN A O 1
ATOM 2745 N N . ALA A 1 363 ? -7.713 -6.775 1.918 1.00 83.00 363 ALA A N 1
ATOM 2746 C CA . ALA A 1 363 ? -8.114 -5.970 3.059 1.00 83.00 363 ALA A CA 1
ATOM 2747 C C . ALA A 1 363 ? -7.091 -4.860 3.339 1.00 83.00 363 ALA A C 1
ATOM 2749 O O . ALA A 1 363 ? -5.878 -5.054 3.242 1.00 83.00 363 ALA A O 1
ATOM 2750 N N . ARG A 1 364 ? -7.608 -3.689 3.716 1.00 80.25 364 ARG A N 1
ATOM 2751 C CA . ARG A 1 364 ? -6.844 -2.458 3.946 1.00 80.25 364 ARG A CA 1
ATOM 2752 C C . ARG A 1 364 ? -6.979 -2.015 5.403 1.00 80.25 364 ARG A C 1
ATOM 2754 O O . ARG A 1 364 ? -7.645 -1.016 5.671 1.00 80.25 364 ARG A O 1
ATOM 2761 N N . PRO A 1 365 ? -6.412 -2.771 6.364 1.00 70.81 365 PRO A N 1
ATOM 2762 C CA . PRO A 1 365 ? -6.491 -2.398 7.770 1.00 70.81 365 PRO A CA 1
ATOM 2763 C C . PRO A 1 365 ? -5.934 -0.990 7.961 1.00 70.81 365 PRO A C 1
ATOM 2765 O O . PRO A 1 365 ? -4.821 -0.703 7.525 1.00 70.81 365 PRO A O 1
ATOM 2768 N N . ASN A 1 366 ? -6.691 -0.131 8.633 1.00 66.56 366 ASN A N 1
ATOM 2769 C CA . ASN A 1 366 ? -6.294 1.214 9.040 1.00 66.56 366 ASN A CA 1
ATOM 2770 C C . ASN A 1 366 ? -5.956 2.140 7.868 1.00 66.56 366 ASN A C 1
ATOM 2772 O O . ASN A 1 366 ? -5.010 2.922 7.939 1.00 66.56 366 ASN A O 1
ATOM 2776 N N . GLY A 1 367 ? -6.688 1.998 6.758 1.00 66.56 367 GLY A N 1
ATOM 2777 C CA . GLY A 1 367 ? -6.464 2.774 5.536 1.00 66.56 367 GLY A CA 1
ATOM 2778 C C . GLY A 1 367 ? -5.117 2.490 4.860 1.00 66.56 367 GLY A C 1
ATOM 2779 O O . GLY A 1 367 ? -4.709 3.229 3.962 1.00 66.56 367 GLY A O 1
ATOM 2780 N N . ARG A 1 368 ? -4.400 1.437 5.281 1.00 76.88 368 ARG A N 1
ATOM 2781 C CA . ARG A 1 368 ? -3.131 1.045 4.664 1.00 76.88 368 ARG A CA 1
ATOM 2782 C C . ARG A 1 368 ? -3.370 0.552 3.228 1.00 76.88 368 ARG A C 1
ATOM 2784 O O . ARG A 1 368 ? -4.422 -0.021 2.939 1.00 76.88 368 ARG A O 1
ATOM 2791 N N . PRO A 1 369 ? -2.400 0.730 2.318 1.00 82.38 369 PRO A N 1
ATOM 2792 C CA . PRO A 1 369 ? -2.456 0.126 0.996 1.00 82.38 369 PRO A CA 1
ATOM 2793 C C . PRO A 1 369 ? -2.674 -1.391 1.023 1.00 82.38 369 PRO A C 1
ATOM 2795 O O . PRO A 1 369 ? -2.318 -2.068 1.987 1.00 82.38 369 PRO A O 1
ATOM 2798 N N . ALA A 1 370 ? -3.213 -1.932 -0.070 1.00 86.88 370 ALA A N 1
ATOM 2799 C CA . ALA A 1 370 ? -3.413 -3.369 -0.210 1.00 86.88 370 ALA A CA 1
ATOM 2800 C C . ALA A 1 370 ? -2.083 -4.142 -0.042 1.00 86.88 370 ALA A C 1
ATOM 2802 O O . ALA A 1 370 ? -1.030 -3.652 -0.475 1.00 86.88 370 ALA A O 1
ATOM 2803 N N . PRO A 1 371 ? -2.100 -5.373 0.510 1.00 91.75 371 PRO A N 1
ATOM 2804 C CA . PRO A 1 371 ? -0.889 -6.170 0.722 1.00 91.75 371 PRO A CA 1
ATOM 2805 C C . PRO A 1 371 ? -0.028 -6.335 -0.540 1.00 91.75 371 PRO A C 1
ATOM 2807 O O . PRO A 1 371 ? 1.203 -6.294 -0.468 1.00 91.75 371 PRO A O 1
ATOM 2810 N N . LEU A 1 372 ? -0.665 -6.440 -1.711 1.00 94.38 372 LEU A N 1
ATOM 2811 C CA . LEU A 1 372 ? 0.017 -6.573 -2.999 1.00 94.38 372 LEU A CA 1
ATOM 2812 C C . LEU A 1 372 ? 0.967 -5.403 -3.300 1.00 94.38 372 LEU A C 1
ATOM 2814 O O . LEU A 1 372 ? 2.037 -5.627 -3.865 1.00 94.38 372 LEU A O 1
ATOM 2818 N N . LEU A 1 373 ? 0.640 -4.179 -2.867 1.00 91.38 373 LEU A N 1
ATOM 2819 C CA . LEU A 1 373 ? 1.514 -3.018 -3.047 1.00 91.38 373 LEU A CA 1
ATOM 2820 C C . LEU A 1 373 ? 2.848 -3.197 -2.311 1.00 91.38 373 LEU A C 1
ATOM 2822 O O . LEU A 1 373 ? 3.910 -2.910 -2.859 1.00 91.38 373 LEU A O 1
ATOM 2826 N N . TYR A 1 374 ? 2.808 -3.698 -1.075 1.00 91.31 374 TYR A N 1
ATOM 2827 C CA . TYR A 1 374 ? 4.005 -3.926 -0.262 1.00 91.31 374 TYR A CA 1
ATOM 2828 C C . TYR A 1 374 ? 4.868 -5.063 -0.814 1.00 91.31 374 TYR A C 1
ATOM 2830 O O . TYR A 1 374 ? 6.100 -4.960 -0.834 1.00 91.31 374 TYR A O 1
ATOM 2838 N N . ALA A 1 375 ? 4.232 -6.131 -1.299 1.00 94.25 375 ALA A N 1
ATOM 2839 C CA . ALA A 1 375 ? 4.925 -7.221 -1.977 1.00 94.25 375 ALA A CA 1
ATOM 2840 C C . ALA A 1 375 ? 5.624 -6.729 -3.259 1.00 94.25 375 ALA A C 1
ATOM 2842 O O . ALA A 1 375 ? 6.788 -7.059 -3.491 1.00 94.25 375 ALA A O 1
ATOM 2843 N N . ALA A 1 376 ? 4.954 -5.870 -4.035 1.00 92.88 376 ALA A N 1
ATOM 2844 C CA . ALA A 1 376 ? 5.525 -5.262 -5.231 1.00 92.88 376 ALA A CA 1
ATOM 2845 C C . ALA A 1 376 ? 6.682 -4.307 -4.901 1.00 92.88 376 ALA A C 1
ATOM 2847 O O . ALA A 1 376 ? 7.745 -4.417 -5.498 1.00 92.88 376 ALA A O 1
ATOM 2848 N N . LEU A 1 377 ? 6.536 -3.431 -3.902 1.00 90.44 377 LEU A N 1
ATOM 2849 C CA . LEU A 1 377 ? 7.587 -2.494 -3.479 1.00 90.44 377 LEU A CA 1
ATOM 2850 C C . LEU A 1 377 ? 8.854 -3.206 -2.977 1.00 90.44 377 LEU A C 1
ATOM 2852 O O . LEU A 1 377 ? 9.974 -2.752 -3.215 1.00 90.44 377 LEU A O 1
ATOM 2856 N N . SER A 1 378 ? 8.683 -4.324 -2.271 1.00 90.50 378 SER A N 1
ATOM 2857 C CA . SER A 1 378 ? 9.796 -5.146 -1.781 1.00 90.50 378 SER A CA 1
ATOM 2858 C C . SER A 1 378 ? 10.405 -6.057 -2.852 1.00 90.50 378 SER A C 1
ATOM 2860 O O . SER A 1 378 ? 11.416 -6.704 -2.578 1.00 90.50 378 SER A O 1
ATOM 2862 N N . LEU A 1 379 ? 9.833 -6.078 -4.065 1.00 93.50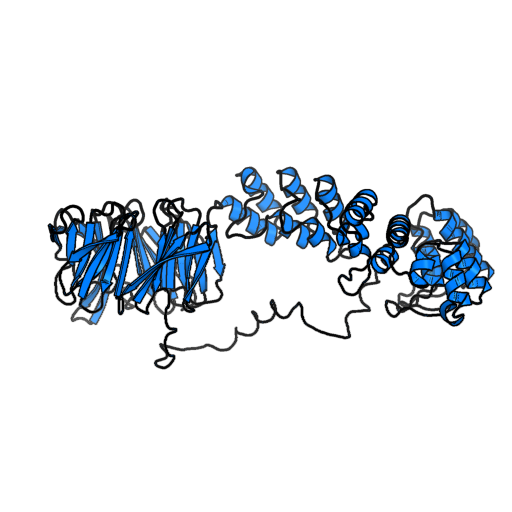 379 LEU A N 1
ATOM 2863 C CA . LEU A 1 379 ? 10.232 -6.932 -5.187 1.00 93.50 379 LEU A CA 1
ATOM 2864 C C . LEU A 1 379 ? 10.244 -8.429 -4.827 1.00 93.50 379 LEU A C 1
ATOM 2866 O O . LEU A 1 379 ? 11.047 -9.206 -5.347 1.00 93.50 379 LEU A O 1
ATOM 2870 N N . ASN A 1 380 ? 9.358 -8.842 -3.917 1.00 94.69 380 ASN A N 1
ATOM 2871 C CA . ASN A 1 380 ? 9.252 -10.230 -3.488 1.00 94.69 380 ASN A CA 1
ATOM 2872 C C . ASN A 1 380 ? 8.363 -11.013 -4.464 1.00 94.69 380 ASN A C 1
ATOM 2874 O O . ASN A 1 380 ? 7.145 -11.079 -4.297 1.00 94.69 380 ASN A O 1
ATOM 2878 N N . VAL A 1 381 ? 8.993 -11.611 -5.477 1.00 95.31 381 VAL A N 1
ATOM 2879 C CA . VAL A 1 381 ? 8.331 -12.371 -6.552 1.00 95.31 381 VAL A CA 1
ATOM 2880 C C . VAL A 1 381 ? 7.427 -13.477 -5.997 1.00 95.31 381 VAL A C 1
ATOM 2882 O O . VAL A 1 381 ? 6.286 -13.608 -6.429 1.00 95.31 381 VAL A O 1
ATOM 2885 N N . GLU A 1 382 ? 7.894 -14.241 -5.003 1.00 97.25 382 GLU A N 1
ATOM 2886 C CA . GLU A 1 382 ? 7.110 -15.336 -4.414 1.00 97.25 382 GLU A CA 1
ATOM 2887 C C . GLU A 1 382 ? 5.862 -14.814 -3.689 1.00 97.25 382 GLU A C 1
ATOM 2889 O O . GLU A 1 382 ? 4.776 -15.374 -3.837 1.00 97.25 382 GLU A O 1
ATOM 2894 N N . MET A 1 383 ? 5.999 -13.718 -2.938 1.00 97.62 383 MET A N 1
ATOM 2895 C CA . MET A 1 383 ? 4.875 -13.086 -2.247 1.00 97.62 383 MET A CA 1
ATOM 2896 C C . MET A 1 383 ? 3.856 -12.498 -3.229 1.00 97.62 383 MET A C 1
ATOM 2898 O O . MET A 1 383 ? 2.655 -12.657 -3.024 1.00 97.62 383 MET A O 1
ATOM 2902 N N . VAL A 1 384 ? 4.319 -11.838 -4.296 1.00 97.06 384 VAL A N 1
ATOM 2903 C CA . VAL A 1 384 ? 3.445 -11.292 -5.346 1.00 97.06 384 VAL A CA 1
ATOM 2904 C C . VAL A 1 384 ? 2.647 -12.415 -6.002 1.00 97.06 384 VAL A C 1
ATOM 2906 O O . VAL A 1 384 ? 1.422 -12.331 -6.041 1.00 97.06 384 VAL A O 1
ATOM 2909 N N . SER A 1 385 ? 3.308 -13.497 -6.427 1.00 97.50 385 SER A N 1
ATOM 2910 C CA . SER A 1 385 ? 2.629 -14.673 -6.984 1.00 97.50 385 SER A CA 1
ATOM 2911 C C . SER A 1 385 ? 1.595 -15.247 -6.016 1.00 97.50 385 SER A C 1
ATOM 2913 O O . SER A 1 385 ? 0.452 -15.464 -6.404 1.00 97.50 385 SER A O 1
ATOM 2915 N N . LEU A 1 386 ? 1.961 -15.428 -4.741 1.00 98.00 386 LEU A N 1
ATOM 2916 C CA . LEU A 1 386 ? 1.056 -15.954 -3.718 1.00 98.00 386 LEU A CA 1
ATOM 2917 C C . LEU A 1 386 ? -0.212 -15.102 -3.569 1.00 98.00 386 LEU A C 1
ATOM 2919 O O . LEU A 1 386 ? -1.312 -15.648 -3.485 1.00 98.00 386 LEU A O 1
ATOM 2923 N N . LEU A 1 387 ? -0.064 -13.779 -3.503 1.00 96.75 387 LEU A N 1
ATOM 2924 C CA . LEU A 1 387 ? -1.190 -12.863 -3.337 1.00 96.75 387 LEU A CA 1
ATOM 2925 C C . LEU A 1 387 ? -2.095 -12.872 -4.576 1.00 96.75 387 LEU A C 1
ATOM 2927 O O . LEU A 1 387 ? -3.314 -12.979 -4.437 1.00 96.75 387 LEU A O 1
ATOM 2931 N N . LEU A 1 388 ? -1.516 -12.834 -5.780 1.00 96.38 388 LEU A N 1
ATOM 2932 C CA . LEU A 1 388 ? -2.268 -12.905 -7.038 1.00 96.38 388 LEU A CA 1
ATOM 2933 C C . LEU A 1 388 ? -3.041 -14.229 -7.171 1.00 96.38 388 LEU A C 1
ATOM 2935 O O . LEU A 1 388 ? -4.217 -14.213 -7.528 1.00 96.38 388 LEU A O 1
ATOM 2939 N N . GLU A 1 389 ? -2.435 -15.362 -6.797 1.00 95.81 389 GLU A N 1
ATOM 2940 C CA . GLU A 1 389 ? -3.097 -16.680 -6.758 1.00 95.81 389 GLU A CA 1
ATOM 2941 C C . GLU A 1 389 ? -4.337 -16.707 -5.848 1.00 95.81 389 GLU A C 1
ATOM 2943 O O . GLU A 1 389 ? -5.260 -17.485 -6.090 1.00 95.81 389 GLU A O 1
ATOM 2948 N N . HIS A 1 390 ? -4.373 -15.864 -4.810 1.00 95.81 390 HIS A N 1
ATOM 2949 C CA . HIS A 1 390 ? -5.496 -15.759 -3.874 1.00 95.81 390 HIS A CA 1
ATOM 2950 C C . HIS A 1 390 ? -6.474 -14.628 -4.230 1.00 95.81 390 HIS A C 1
ATOM 2952 O O . HIS A 1 390 ? -7.387 -14.359 -3.456 1.00 95.81 390 HIS A O 1
ATOM 2958 N N . GLY A 1 391 ? -6.334 -14.000 -5.404 1.00 93.44 391 GLY A N 1
ATOM 2959 C CA . GLY A 1 391 ? -7.270 -12.986 -5.900 1.00 93.44 391 GLY A CA 1
ATOM 2960 C C . GLY A 1 391 ? -6.913 -11.548 -5.525 1.00 93.44 391 GLY A C 1
ATOM 2961 O O . GLY A 1 391 ? -7.802 -10.693 -5.483 1.00 93.44 391 GLY A O 1
ATOM 2962 N N . ALA A 1 392 ? -5.638 -11.260 -5.245 1.00 93.75 392 ALA A N 1
ATOM 2963 C CA . ALA A 1 392 ? -5.201 -9.886 -5.039 1.00 93.75 392 ALA A CA 1
ATOM 2964 C C . ALA A 1 392 ? -5.414 -9.029 -6.299 1.00 93.75 392 ALA A C 1
ATOM 2966 O O . ALA A 1 392 ? -5.053 -9.450 -7.400 1.00 93.75 392 ALA A O 1
ATOM 2967 N N . THR A 1 393 ? -5.977 -7.828 -6.152 1.00 89.94 393 THR A N 1
ATOM 2968 C CA . THR A 1 393 ? -6.288 -6.939 -7.281 1.00 89.94 393 THR A CA 1
ATOM 2969 C C . THR A 1 393 ? -5.115 -6.002 -7.596 1.00 89.94 393 THR A C 1
ATOM 2971 O O . THR A 1 393 ? -4.730 -5.180 -6.765 1.00 89.94 393 THR A O 1
ATOM 2974 N N . PRO A 1 394 ? -4.525 -6.066 -8.806 1.00 86.31 394 PRO A N 1
ATOM 2975 C CA . PRO A 1 394 ? -3.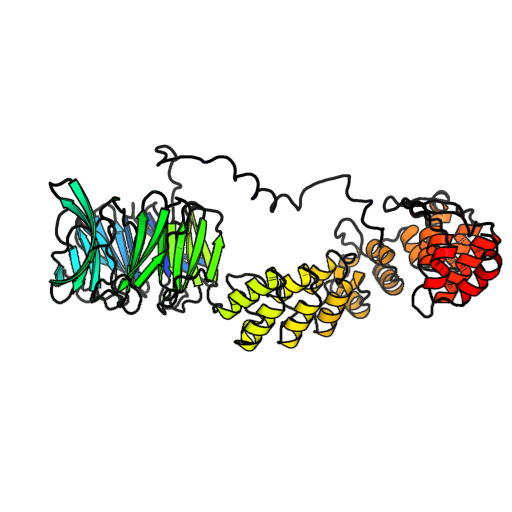364 -5.247 -9.150 1.00 86.31 394 PRO A CA 1
ATOM 2976 C C . PRO A 1 394 ? -3.714 -3.841 -9.670 1.00 86.31 394 PRO A C 1
ATOM 2978 O O . PRO A 1 394 ? -2.810 -3.054 -9.933 1.00 86.31 394 PRO A O 1
ATOM 2981 N N . GLY A 1 395 ? -5.000 -3.525 -9.855 1.00 69.38 395 GLY A N 1
ATOM 2982 C CA . GLY A 1 395 ? -5.485 -2.223 -10.343 1.00 69.38 395 GLY A CA 1
ATOM 2983 C C . GLY A 1 395 ? -5.829 -1.214 -9.243 1.00 69.38 395 GLY A C 1
ATOM 2984 O O . GLY A 1 395 ? -6.384 -0.157 -9.530 1.00 69.38 395 GLY A O 1
ATOM 2985 N N . ASP A 1 396 ? -5.540 -1.553 -7.992 1.00 65.25 396 ASP A N 1
ATOM 2986 C CA . ASP A 1 396 ? -5.832 -0.735 -6.824 1.00 65.25 396 ASP A CA 1
ATOM 2987 C C . ASP A 1 396 ? -4.884 0.478 -6.742 1.00 65.25 396 ASP A C 1
ATOM 2989 O O . ASP A 1 396 ? -3.689 0.336 -6.976 1.00 65.25 396 ASP A O 1
ATOM 2993 N N . ASP A 1 397 ? -5.395 1.667 -6.395 1.00 60.00 397 ASP A N 1
ATOM 2994 C CA . ASP A 1 397 ? -4.578 2.864 -6.117 1.00 60.00 397 ASP A CA 1
ATOM 2995 C C . ASP A 1 397 ? -4.069 2.823 -4.657 1.00 60.00 397 ASP A C 1
ATOM 2997 O O . ASP A 1 397 ? -4.906 2.677 -3.746 1.00 60.00 397 ASP A O 1
ATOM 3001 N N . PRO A 1 398 ? -2.740 2.912 -4.394 1.00 64.75 398 PRO A N 1
ATOM 3002 C CA . PRO A 1 398 ? -1.614 3.075 -5.340 1.00 64.75 398 PRO A CA 1
ATOM 3003 C C . PRO A 1 398 ? -1.266 1.833 -6.171 1.00 64.75 398 PRO A C 1
ATOM 3005 O O . PRO A 1 398 ? -1.197 0.738 -5.619 1.00 64.75 398 PRO A O 1
ATOM 3008 N N . LEU A 1 399 ? -0.938 2.033 -7.462 1.00 80.88 399 LEU A N 1
ATOM 3009 C CA . LEU A 1 399 ? -0.656 0.966 -8.439 1.00 80.88 399 LEU A CA 1
ATOM 3010 C C . LEU A 1 399 ? 0.604 0.142 -8.076 1.00 80.88 399 LEU A C 1
ATOM 3012 O O . LEU A 1 399 ? 1.726 0.664 -8.151 1.00 80.88 399 LEU A O 1
ATOM 3016 N N . PRO A 1 400 ? 0.472 -1.169 -7.778 1.00 87.38 400 PRO A N 1
ATOM 3017 C CA . PRO A 1 400 ? 1.601 -2.064 -7.510 1.00 87.38 400 PRO A CA 1
ATOM 3018 C C . PRO A 1 400 ? 2.634 -2.115 -8.639 1.00 87.38 400 PRO A C 1
ATOM 3020 O O . PRO A 1 400 ? 3.835 -2.177 -8.373 1.00 87.38 400 PRO A O 1
ATOM 3023 N N . LEU A 1 401 ? 2.183 -2.039 -9.896 1.00 89.69 401 LEU A N 1
ATOM 3024 C CA . LEU A 1 401 ? 3.068 -2.077 -11.061 1.00 89.69 401 LEU A CA 1
ATOM 3025 C C . LEU A 1 401 ? 4.002 -0.865 -11.093 1.00 89.69 401 LEU A C 1
ATOM 3027 O O . LEU A 1 401 ? 5.212 -1.026 -11.239 1.00 89.69 401 LEU A O 1
ATOM 3031 N N . SER A 1 402 ? 3.461 0.332 -10.866 1.00 87.62 402 SER A N 1
ATOM 3032 C CA . SER A 1 402 ? 4.255 1.557 -10.792 1.00 87.62 402 SER A CA 1
ATOM 3033 C C . SER A 1 402 ? 5.297 1.478 -9.679 1.00 87.62 402 SER A C 1
ATOM 3035 O O . SER A 1 402 ? 6.438 1.887 -9.881 1.00 87.62 402 SER A O 1
ATOM 3037 N N . MET A 1 403 ? 4.946 0.901 -8.521 1.00 87.25 403 MET A N 1
ATOM 3038 C CA . MET A 1 403 ? 5.898 0.716 -7.419 1.00 87.25 403 MET A CA 1
ATOM 3039 C C . MET A 1 403 ? 7.028 -0.249 -7.770 1.00 87.25 403 MET A C 1
ATOM 3041 O O . MET A 1 403 ? 8.187 0.071 -7.503 1.00 87.25 403 MET A O 1
ATOM 3045 N N . ALA A 1 404 ? 6.729 -1.375 -8.419 1.00 88.44 404 ALA A N 1
ATOM 3046 C CA . ALA A 1 404 ? 7.759 -2.304 -8.884 1.00 88.44 404 ALA A CA 1
ATOM 3047 C C . ALA A 1 404 ? 8.721 -1.644 -9.894 1.00 88.44 404 ALA A C 1
ATOM 3049 O O . ALA A 1 404 ? 9.931 -1.873 -9.846 1.00 88.44 404 ALA A O 1
ATOM 3050 N N . MET A 1 405 ? 8.200 -0.760 -10.753 1.00 86.62 405 MET A N 1
ATOM 3051 C CA . MET A 1 405 ? 8.966 -0.062 -11.795 1.00 86.62 405 MET A CA 1
ATOM 3052 C C . MET A 1 405 ? 9.644 1.239 -11.328 1.00 86.62 405 MET A C 1
ATOM 3054 O O . MET A 1 405 ? 10.262 1.939 -12.131 1.00 86.62 405 MET A O 1
ATOM 3058 N N . THR A 1 406 ? 9.611 1.565 -10.030 1.00 81.44 406 THR A N 1
ATOM 3059 C CA . THR A 1 406 ? 10.411 2.683 -9.480 1.00 81.44 406 THR A CA 1
ATOM 3060 C C . THR A 1 406 ? 11.915 2.409 -9.541 1.00 81.44 406 THR A C 1
ATOM 3062 O O . THR A 1 406 ? 12.722 3.330 -9.690 1.00 81.44 406 THR A O 1
ATOM 3065 N N . HIS A 1 407 ? 12.307 1.137 -9.425 1.00 74.62 407 HIS A N 1
ATOM 3066 C CA . HIS A 1 407 ? 13.700 0.698 -9.373 1.00 74.62 407 HIS A CA 1
ATOM 3067 C C . HIS A 1 407 ? 13.940 -0.530 -10.271 1.00 74.62 407 HIS A C 1
ATOM 3069 O O . HIS A 1 407 ? 14.333 -1.585 -9.763 1.00 74.62 407 HIS A O 1
ATOM 3075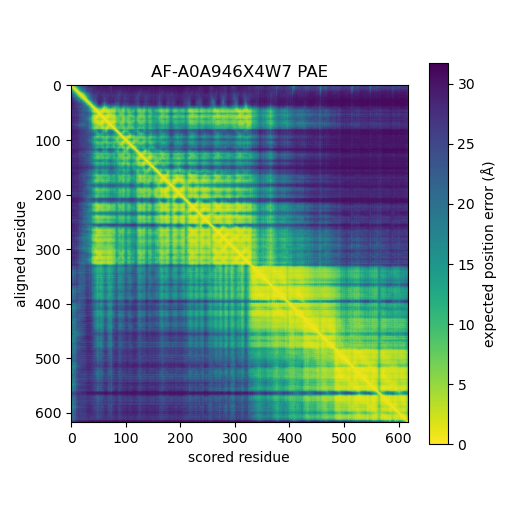 N N . PRO A 1 408 ? 13.762 -0.414 -11.604 1.00 73.31 408 PRO A N 1
ATOM 3076 C CA . PRO A 1 408 ? 13.794 -1.543 -12.546 1.00 73.31 408 PRO A CA 1
ATOM 3077 C C . PRO A 1 408 ? 15.115 -2.325 -12.557 1.00 73.31 408 PRO A C 1
ATOM 3079 O O . PRO A 1 408 ? 15.168 -3.479 -12.966 1.00 73.31 408 PRO A O 1
ATOM 3082 N N . TRP A 1 409 ? 16.208 -1.718 -12.093 1.00 70.56 409 TRP A N 1
ATOM 3083 C CA . TRP A 1 409 ? 17.525 -2.355 -12.010 1.00 70.56 409 TRP A CA 1
ATOM 3084 C C . TRP A 1 409 ? 17.685 -3.325 -10.835 1.00 70.56 409 TRP A C 1
ATOM 3086 O O . TRP A 1 409 ? 18.688 -4.041 -10.780 1.00 70.56 409 TRP A O 1
ATOM 3096 N N . ARG A 1 410 ? 16.766 -3.329 -9.864 1.00 72.69 410 ARG A N 1
ATOM 3097 C CA . ARG A 1 410 ? 16.793 -4.297 -8.765 1.00 72.69 410 ARG A CA 1
ATOM 3098 C C . ARG A 1 410 ? 16.289 -5.653 -9.263 1.00 72.69 410 ARG A C 1
ATOM 3100 O O . ARG A 1 410 ? 15.314 -5.731 -10.007 1.00 72.69 410 ARG A O 1
ATOM 3107 N N . GLY A 1 411 ? 16.956 -6.726 -8.837 1.00 77.44 411 GLY A N 1
ATOM 3108 C CA . GLY A 1 411 ? 16.525 -8.091 -9.151 1.00 77.44 411 GLY A CA 1
ATOM 3109 C C . GLY A 1 411 ? 15.078 -8.327 -8.711 1.00 77.44 411 GLY A C 1
ATOM 3110 O O . GLY A 1 411 ? 14.681 -7.856 -7.648 1.00 77.44 411 GLY A O 1
ATOM 3111 N N . GLY A 1 412 ? 14.297 -9.011 -9.549 1.00 84.25 412 GLY A N 1
ATOM 3112 C CA . GLY A 1 412 ? 12.873 -9.269 -9.317 1.00 84.25 412 GLY A CA 1
ATOM 3113 C C . GLY A 1 412 ? 11.914 -8.193 -9.845 1.00 84.25 412 GLY A C 1
ATOM 3114 O O . GLY A 1 412 ? 10.739 -8.496 -10.002 1.00 84.25 412 GLY A O 1
ATOM 3115 N N . ALA A 1 413 ? 12.371 -6.980 -10.196 1.00 88.06 413 ALA A N 1
ATOM 3116 C CA . ALA A 1 413 ? 11.480 -5.907 -10.668 1.00 88.06 413 ALA A CA 1
ATOM 3117 C C . ALA A 1 413 ? 10.697 -6.280 -11.936 1.00 88.06 413 ALA A C 1
ATOM 3119 O O . ALA A 1 413 ? 9.470 -6.218 -11.943 1.00 88.06 413 ALA A O 1
ATOM 3120 N N . TYR A 1 414 ? 11.389 -6.741 -12.980 1.00 87.62 414 TYR A N 1
ATOM 3121 C CA . TYR A 1 414 ? 10.743 -7.168 -14.225 1.00 87.62 414 TYR A CA 1
ATOM 3122 C C . TYR A 1 414 ? 9.908 -8.447 -14.064 1.00 87.62 414 TYR A C 1
ATOM 3124 O O . TYR A 1 414 ? 8.901 -8.599 -14.746 1.00 87.62 414 TYR A O 1
ATOM 3132 N N . GLU A 1 415 ? 10.288 -9.345 -13.150 1.00 92.44 415 GLU A N 1
ATOM 3133 C CA . GLU A 1 415 ? 9.512 -10.557 -12.847 1.00 92.44 415 GLU A CA 1
ATOM 3134 C C . GLU A 1 415 ? 8.193 -10.201 -12.149 1.00 92.44 415 GLU A C 1
ATOM 3136 O O . GLU A 1 415 ? 7.129 -10.643 -12.573 1.00 92.44 415 GLU A O 1
ATOM 3141 N N . VAL A 1 416 ? 8.244 -9.331 -11.135 1.00 94.81 416 VAL A N 1
ATOM 3142 C CA . VAL A 1 416 ? 7.052 -8.772 -10.484 1.00 94.81 416 VAL A CA 1
ATOM 3143 C C . VAL A 1 416 ? 6.192 -8.007 -11.491 1.00 94.81 416 VAL A C 1
ATOM 3145 O O . VAL A 1 416 ? 4.978 -8.184 -11.510 1.00 94.81 416 VAL A O 1
ATOM 3148 N N . ALA A 1 417 ? 6.795 -7.184 -12.350 1.00 92.38 417 ALA A N 1
ATOM 3149 C CA . ALA A 1 417 ? 6.063 -6.417 -13.353 1.00 92.38 417 ALA A CA 1
ATOM 3150 C C . ALA A 1 417 ? 5.347 -7.308 -14.376 1.00 92.38 417 ALA A C 1
ATOM 3152 O O . ALA A 1 417 ? 4.210 -7.011 -14.748 1.00 92.38 417 ALA A O 1
ATOM 3153 N N . ALA A 1 418 ? 5.984 -8.407 -14.792 1.00 91.69 418 ALA A N 1
ATOM 3154 C CA . ALA A 1 418 ? 5.371 -9.416 -15.648 1.00 91.69 418 ALA A CA 1
ATOM 3155 C C . ALA A 1 418 ? 4.171 -10.072 -14.952 1.00 91.69 418 ALA A C 1
ATOM 3157 O O . ALA A 1 418 ? 3.079 -10.051 -15.505 1.00 91.69 418 ALA A O 1
ATOM 3158 N N . LEU A 1 419 ? 4.333 -10.536 -13.706 1.00 95.31 419 LEU A N 1
ATOM 3159 C CA . LEU A 1 419 ? 3.237 -11.123 -12.921 1.00 95.31 419 LEU A CA 1
ATOM 3160 C C . LEU A 1 419 ? 2.049 -10.167 -12.764 1.00 95.31 419 LEU A C 1
ATOM 3162 O O . LEU A 1 419 ? 0.897 -10.566 -12.917 1.00 95.31 419 LEU A O 1
ATOM 3166 N N . LEU A 1 420 ? 2.323 -8.897 -12.465 1.00 94.38 420 LEU A N 1
ATOM 3167 C CA . LEU A 1 420 ? 1.288 -7.880 -12.308 1.00 94.38 420 LEU A CA 1
ATOM 3168 C C . LEU A 1 420 ? 0.579 -7.599 -13.638 1.00 94.38 420 LEU A C 1
ATOM 3170 O O . LEU A 1 420 ? -0.646 -7.519 -13.666 1.00 94.38 420 LEU A O 1
ATOM 3174 N N . THR A 1 421 ? 1.325 -7.493 -14.739 1.00 90.88 421 THR A N 1
ATOM 3175 C CA . THR A 1 421 ? 0.763 -7.260 -16.078 1.00 90.88 421 THR A CA 1
ATOM 3176 C C . THR A 1 421 ? -0.084 -8.451 -16.536 1.00 90.88 421 THR A C 1
ATOM 3178 O O . THR A 1 421 ? -1.199 -8.250 -17.015 1.00 90.88 421 THR A O 1
ATOM 3181 N N . ASP A 1 422 ? 0.378 -9.683 -16.304 1.00 92.19 422 ASP A N 1
ATOM 3182 C CA . ASP A 1 422 ? -0.370 -10.918 -16.580 1.00 92.19 422 ASP A CA 1
ATOM 3183 C C . ASP A 1 422 ? -1.662 -11.003 -15.750 1.00 92.19 422 ASP A C 1
ATOM 3185 O O . ASP A 1 422 ? -2.682 -11.507 -16.223 1.00 92.19 422 ASP A O 1
ATOM 3189 N N . ALA A 1 423 ? -1.650 -10.453 -14.532 1.00 92.62 423 ALA A N 1
ATOM 3190 C CA . ALA A 1 423 ? -2.829 -10.320 -13.678 1.00 92.62 423 ALA A CA 1
ATOM 3191 C C . ALA A 1 423 ? -3.747 -9.135 -14.050 1.00 92.62 423 ALA A C 1
ATOM 3193 O O . ALA A 1 423 ? -4.740 -8.887 -13.365 1.00 92.62 423 ALA A O 1
ATOM 3194 N N . GLY A 1 424 ? -3.447 -8.402 -15.128 1.00 89.81 424 GLY A N 1
ATOM 3195 C CA . GLY A 1 424 ? -4.264 -7.293 -15.621 1.00 89.81 424 GLY A CA 1
ATOM 3196 C C . GLY A 1 424 ? -3.952 -5.933 -14.991 1.00 89.81 424 GLY A C 1
ATOM 3197 O O . GLY A 1 424 ? -4.794 -5.036 -15.051 1.00 89.81 424 GLY A O 1
ATOM 3198 N N . ALA A 1 425 ? -2.773 -5.751 -14.387 1.00 90.38 425 ALA A N 1
ATOM 3199 C CA . ALA A 1 425 ? -2.325 -4.435 -13.937 1.00 90.38 425 ALA A CA 1
ATOM 3200 C C . ALA A 1 425 ? -2.247 -3.463 -15.117 1.00 90.38 425 ALA A C 1
ATOM 3202 O O . ALA A 1 425 ? -1.601 -3.733 -16.131 1.00 90.38 425 ALA A O 1
ATOM 3203 N N . VAL A 1 426 ? -2.856 -2.291 -14.962 1.00 86.19 426 VAL A N 1
ATOM 3204 C CA . VAL A 1 426 ? -2.740 -1.227 -15.956 1.00 86.19 426 VAL A CA 1
ATOM 3205 C C . VAL A 1 426 ? -1.453 -0.453 -15.698 1.00 86.19 426 VAL A C 1
ATOM 3207 O O . VAL A 1 426 ? -1.272 0.138 -14.636 1.00 86.19 426 VAL A O 1
ATOM 3210 N N . ALA A 1 427 ? -0.564 -0.431 -16.688 1.00 88.19 427 ALA A N 1
ATOM 3211 C CA . ALA A 1 427 ? 0.628 0.401 -16.637 1.00 88.19 427 ALA A CA 1
ATOM 3212 C C . ALA A 1 427 ? 0.263 1.881 -16.815 1.00 88.19 427 ALA A C 1
ATOM 3214 O O . ALA A 1 427 ? -0.459 2.258 -17.752 1.00 88.19 427 ALA A O 1
ATOM 3215 N N . ASP A 1 428 ? 0.798 2.720 -15.927 1.00 88.75 428 ASP A N 1
ATOM 3216 C CA . ASP A 1 428 ? 0.904 4.153 -16.180 1.00 88.75 428 ASP A CA 1
ATOM 3217 C C . ASP A 1 428 ? 1.876 4.427 -17.340 1.00 88.75 428 ASP A C 1
ATOM 3219 O O . ASP A 1 428 ? 2.545 3.524 -17.851 1.00 88.75 428 ASP A O 1
ATOM 3223 N N . PHE A 1 429 ? 1.944 5.683 -17.783 1.00 89.00 429 PHE A N 1
ATOM 3224 C CA . PHE A 1 429 ? 2.768 6.044 -18.934 1.00 89.00 429 PHE A CA 1
ATOM 3225 C C . PHE A 1 429 ? 4.239 5.682 -18.718 1.00 89.00 429 PHE A C 1
ATOM 3227 O O . PHE A 1 429 ? 4.839 5.023 -19.559 1.00 89.00 429 PHE A O 1
ATOM 3234 N N . HIS A 1 430 ? 4.806 6.035 -17.565 1.00 86.56 430 HIS A N 1
ATOM 3235 C CA . HIS A 1 430 ? 6.208 5.775 -17.250 1.00 86.56 430 HIS A CA 1
ATOM 3236 C C . HIS A 1 430 ? 6.545 4.274 -17.264 1.00 86.56 430 HIS A C 1
ATOM 3238 O O . HIS A 1 430 ? 7.511 3.854 -17.904 1.00 86.56 430 HIS A O 1
ATOM 3244 N N . SER A 1 431 ? 5.719 3.457 -16.615 1.00 87.94 431 SER A N 1
ATOM 3245 C CA . SER A 1 431 ? 5.880 2.004 -16.543 1.00 87.94 431 SER A CA 1
ATOM 3246 C C . SER A 1 431 ? 5.682 1.357 -17.913 1.00 87.94 431 SER A C 1
ATOM 3248 O O . SER A 1 431 ? 6.448 0.470 -18.286 1.00 87.94 431 SER A O 1
ATOM 3250 N N . ALA A 1 432 ? 4.716 1.833 -18.707 1.00 90.31 432 ALA A N 1
ATOM 3251 C CA . ALA A 1 432 ? 4.485 1.349 -20.068 1.00 90.31 432 ALA A CA 1
ATOM 3252 C C . ALA A 1 432 ? 5.695 1.601 -20.980 1.00 90.31 432 ALA A C 1
ATOM 3254 O O . ALA A 1 432 ? 6.057 0.728 -21.771 1.00 90.31 432 ALA A O 1
ATOM 3255 N N . LEU A 1 433 ? 6.359 2.755 -20.837 1.00 88.44 433 LEU A N 1
ATOM 3256 C CA . LEU A 1 433 ? 7.597 3.064 -21.557 1.00 88.44 433 LEU A CA 1
ATOM 3257 C C . LEU A 1 433 ? 8.743 2.128 -21.153 1.00 88.44 433 LEU A C 1
ATOM 3259 O O . LEU A 1 433 ? 9.442 1.615 -22.026 1.00 88.44 433 LEU A O 1
ATOM 3263 N N . GLN A 1 434 ? 8.922 1.881 -19.851 1.00 84.00 434 GLN A N 1
ATOM 3264 C CA . GLN A 1 434 ? 9.979 0.993 -19.354 1.00 84.00 434 GLN A CA 1
ATOM 3265 C C . GLN A 1 434 ? 9.775 -0.474 -19.748 1.00 84.00 434 GLN A C 1
ATOM 3267 O O . GLN A 1 434 ? 10.742 -1.182 -20.019 1.00 84.00 434 GLN A O 1
ATOM 3272 N N . LEU A 1 435 ? 8.524 -0.932 -19.767 1.00 86.00 435 LEU A N 1
ATOM 3273 C CA . LEU A 1 435 ? 8.159 -2.302 -20.131 1.00 86.00 435 LEU A CA 1
ATOM 3274 C C . LEU A 1 435 ? 8.027 -2.499 -21.644 1.00 86.00 435 LEU A C 1
ATOM 3276 O O . LEU A 1 435 ? 7.943 -3.632 -22.109 1.00 86.00 435 LEU A O 1
ATOM 3280 N N . GLY A 1 436 ? 8.017 -1.415 -22.423 1.00 87.12 436 GLY A N 1
ATOM 3281 C CA . GLY A 1 436 ? 7.878 -1.493 -23.872 1.00 87.12 436 GLY A CA 1
ATOM 3282 C C . GLY A 1 436 ? 6.477 -1.884 -24.342 1.00 87.12 436 GLY A C 1
ATOM 3283 O O . GLY A 1 436 ? 6.347 -2.538 -25.373 1.00 87.12 436 GLY A O 1
ATOM 3284 N N . LEU A 1 437 ? 5.433 -1.514 -23.595 1.00 89.69 437 LEU A N 1
ATOM 3285 C CA . LEU A 1 437 ? 4.044 -1.876 -23.894 1.00 89.69 437 LEU A CA 1
ATOM 3286 C C . LEU A 1 437 ? 3.476 -0.982 -25.008 1.00 89.69 437 LEU A C 1
ATOM 3288 O O . LEU A 1 437 ? 2.784 -0.002 -24.736 1.00 89.69 437 LEU A O 1
ATOM 3292 N N . GLU A 1 438 ? 3.778 -1.316 -26.265 1.00 91.44 438 GLU A N 1
ATOM 3293 C CA . GLU A 1 438 ? 3.452 -0.510 -27.455 1.00 91.44 438 GLU A CA 1
ATOM 3294 C C . GLU A 1 438 ? 1.973 -0.088 -27.516 1.00 91.44 438 GLU A C 1
ATOM 3296 O O . GLU A 1 438 ? 1.673 1.102 -27.613 1.00 91.44 438 GLU A O 1
ATOM 3301 N N . GLU A 1 439 ? 1.034 -1.031 -27.390 1.00 91.75 439 GLU A N 1
ATOM 3302 C CA . GLU A 1 439 ? -0.406 -0.730 -27.454 1.00 91.75 439 GLU A CA 1
ATOM 3303 C C . GLU A 1 439 ? -0.847 0.240 -26.351 1.00 91.75 439 GLU A C 1
ATOM 3305 O O . GLU A 1 439 ? -1.596 1.185 -26.613 1.00 91.75 439 GLU A O 1
ATOM 3310 N N . ARG A 1 440 ? -0.325 0.056 -25.132 1.00 92.25 440 ARG A N 1
ATOM 3311 C CA . ARG A 1 440 ? -0.643 0.909 -23.984 1.00 92.25 440 ARG A CA 1
ATOM 3312 C C . ARG A 1 440 ? -0.066 2.313 -24.144 1.00 92.25 440 ARG A C 1
ATOM 3314 O O . ARG A 1 440 ? -0.739 3.291 -23.831 1.00 92.25 440 ARG A O 1
ATOM 3321 N N . VAL A 1 441 ? 1.154 2.431 -24.669 1.00 93.19 441 VAL A N 1
ATOM 3322 C CA . VAL A 1 441 ? 1.752 3.732 -25.004 1.00 93.19 441 VAL A CA 1
ATOM 3323 C C . VAL A 1 441 ? 0.913 4.443 -26.069 1.00 93.19 441 VAL A C 1
ATOM 3325 O O . VAL A 1 441 ? 0.606 5.622 -25.909 1.00 93.19 441 VAL A O 1
ATOM 3328 N N . ALA A 1 442 ? 0.492 3.740 -27.126 1.00 93.25 442 ALA A N 1
ATOM 3329 C CA . ALA A 1 442 ? -0.357 4.316 -28.172 1.00 93.25 442 ALA A CA 1
ATOM 3330 C C . ALA A 1 442 ? -1.710 4.801 -27.632 1.00 93.25 442 ALA A C 1
ATOM 3332 O O . ALA A 1 442 ? -2.216 5.830 -28.076 1.00 93.25 442 ALA A O 1
ATOM 3333 N N . GLU A 1 443 ? -2.307 4.053 -26.704 1.00 94.25 443 GLU A N 1
ATOM 3334 C CA . GLU A 1 443 ? -3.548 4.430 -26.030 1.00 94.25 443 GLU A CA 1
ATOM 3335 C C . GLU A 1 443 ? -3.377 5.716 -25.217 1.00 94.25 443 GLU A C 1
ATOM 3337 O O . GLU A 1 443 ? -4.084 6.687 -25.470 1.00 94.25 443 GLU A O 1
ATOM 3342 N N . ILE A 1 444 ? -2.382 5.766 -24.325 1.00 92.56 444 ILE A N 1
ATOM 3343 C CA . ILE A 1 444 ? -2.145 6.931 -23.463 1.00 92.56 444 ILE A CA 1
ATOM 3344 C C . ILE A 1 444 ? -1.858 8.189 -24.291 1.00 92.56 444 ILE A C 1
ATOM 3346 O O . ILE A 1 444 ? -2.392 9.252 -23.994 1.00 92.56 444 ILE A O 1
ATOM 3350 N N . LEU A 1 445 ? -1.049 8.083 -25.349 1.00 93.00 445 LEU A N 1
ATOM 3351 C CA . LEU A 1 445 ? -0.727 9.226 -26.210 1.00 93.00 445 LEU A CA 1
ATOM 3352 C C . LEU A 1 445 ? -1.911 9.710 -27.049 1.00 93.00 445 LEU A C 1
ATOM 3354 O O . LEU A 1 445 ? -1.945 10.876 -27.438 1.00 93.00 445 LEU A O 1
ATOM 3358 N N . ARG A 1 446 ? -2.868 8.829 -27.354 1.00 93.94 446 ARG A N 1
ATOM 3359 C CA . ARG A 1 446 ? -4.107 9.212 -28.037 1.00 93.94 446 ARG A CA 1
ATOM 3360 C C . ARG A 1 446 ? -4.993 10.055 -27.124 1.00 93.94 446 ARG A C 1
ATOM 3362 O O . ARG A 1 446 ? -5.588 11.019 -27.600 1.00 93.94 446 ARG A O 1
ATOM 3369 N N . ASP A 1 447 ? -5.056 9.686 -25.848 1.00 93.56 447 ASP A N 1
ATOM 3370 C CA . ASP A 1 447 ? -5.892 10.351 -24.850 1.00 93.56 447 ASP A CA 1
ATOM 3371 C C . ASP A 1 447 ? -5.249 11.647 -24.334 1.00 93.56 447 ASP A C 1
ATOM 3373 O O . ASP A 1 447 ? -5.929 12.664 -24.190 1.00 93.56 447 ASP A O 1
ATOM 3377 N N . ASP A 1 448 ? -3.931 11.640 -24.112 1.00 92.31 448 ASP A N 1
ATOM 3378 C CA . ASP A 1 448 ? -3.152 12.806 -23.696 1.00 92.31 448 ASP A CA 1
ATOM 3379 C C . ASP A 1 448 ? -1.808 12.900 -24.450 1.00 92.31 448 ASP A C 1
ATOM 3381 O O . ASP A 1 448 ? -0.766 12.425 -23.978 1.00 92.31 448 ASP A O 1
ATOM 3385 N N . PRO A 1 449 ? -1.792 13.589 -25.607 1.00 90.81 449 PRO A N 1
ATOM 3386 C CA . PRO A 1 449 ? -0.572 13.812 -26.376 1.00 90.81 449 PRO A CA 1
ATOM 3387 C C . PRO A 1 449 ? 0.501 14.602 -25.619 1.00 90.81 449 PRO A C 1
ATOM 3389 O O . PRO A 1 449 ? 1.672 14.528 -25.980 1.00 90.81 449 PRO A O 1
ATOM 3392 N N . SER A 1 450 ? 0.148 15.364 -24.574 1.00 89.44 450 SER A N 1
ATOM 3393 C CA . SER A 1 450 ? 1.118 16.187 -23.837 1.00 89.44 450 SER A CA 1
ATOM 3394 C C . SER A 1 450 ? 2.120 15.352 -23.031 1.00 89.44 450 SER A C 1
ATOM 3396 O O . SER A 1 450 ? 3.218 15.832 -22.730 1.00 89.44 450 SER A O 1
ATOM 3398 N N . GLN A 1 451 ? 1.796 14.080 -22.762 1.00 88.94 451 GLN A N 1
ATOM 3399 C CA . GLN A 1 451 ? 2.665 13.146 -22.045 1.00 88.94 451 GLN A CA 1
ATOM 3400 C C . GLN A 1 451 ? 4.038 12.982 -22.716 1.00 88.94 451 GLN A C 1
ATOM 3402 O O . GLN A 1 451 ? 5.025 12.774 -22.015 1.00 88.94 451 GLN A O 1
ATOM 3407 N N . VAL A 1 452 ? 4.152 13.167 -24.040 1.00 88.31 452 VAL A N 1
ATOM 3408 C CA . VAL A 1 452 ? 5.439 13.094 -24.768 1.00 88.31 452 VAL A CA 1
ATOM 3409 C C . VAL A 1 452 ? 6.470 14.135 -24.319 1.00 88.31 452 VAL A C 1
ATOM 3411 O O . VAL A 1 452 ? 7.668 13.956 -24.546 1.00 88.31 452 VAL A O 1
ATOM 3414 N N . HIS A 1 453 ? 6.014 15.226 -23.699 1.00 84.81 453 HIS A N 1
ATOM 3415 C CA . HIS A 1 453 ? 6.851 16.329 -23.224 1.00 84.81 453 HIS A CA 1
ATOM 3416 C C . HIS A 1 453 ? 7.068 16.313 -21.712 1.00 84.81 453 HIS A C 1
ATOM 3418 O O . HIS A 1 453 ? 7.822 17.141 -21.197 1.00 84.81 453 HIS A O 1
ATOM 3424 N N . ARG A 1 454 ? 6.397 15.408 -20.995 1.00 81.38 454 ARG A N 1
ATOM 3425 C CA . ARG A 1 454 ? 6.526 15.291 -19.546 1.00 81.38 454 ARG A CA 1
ATOM 3426 C C . ARG A 1 454 ? 7.967 14.943 -19.183 1.00 81.38 454 ARG A C 1
ATOM 3428 O O . ARG A 1 454 ? 8.658 14.284 -19.945 1.00 81.38 454 ARG A O 1
ATOM 3435 N N . THR A 1 455 ? 8.434 15.376 -18.021 1.00 73.62 455 THR A N 1
ATOM 3436 C CA . THR A 1 455 ? 9.724 14.932 -17.486 1.00 73.62 455 THR A CA 1
ATOM 3437 C C . THR A 1 455 ? 9.500 14.325 -16.119 1.00 73.62 455 THR A C 1
ATOM 3439 O O . THR A 1 455 ? 9.226 15.054 -15.165 1.00 73.62 455 THR A O 1
ATOM 3442 N N . ASP A 1 456 ? 9.639 13.009 -16.025 1.00 67.75 456 ASP A N 1
ATOM 3443 C CA . ASP A 1 456 ? 9.646 12.304 -14.749 1.00 67.75 456 ASP A CA 1
ATOM 3444 C C . ASP A 1 456 ? 11.106 11.995 -14.400 1.00 67.75 456 ASP A C 1
ATOM 3446 O O . ASP A 1 456 ? 11.882 11.569 -15.256 1.00 67.75 456 ASP A O 1
ATOM 3450 N N . TRP A 1 457 ? 11.511 12.274 -13.158 1.00 64.25 457 TRP A N 1
ATOM 3451 C CA . TRP A 1 457 ? 12.898 12.090 -12.692 1.00 64.25 457 TRP A CA 1
ATOM 3452 C C . TRP A 1 457 ? 13.958 12.861 -13.503 1.00 64.25 457 TRP A C 1
ATOM 3454 O O . TRP A 1 457 ? 15.123 12.481 -13.535 1.00 64.25 457 TRP A O 1
ATOM 3464 N N . GLY A 1 458 ? 13.558 13.955 -14.161 1.00 68.69 458 GLY A N 1
ATOM 3465 C CA . GLY A 1 458 ? 14.441 14.767 -15.006 1.00 68.69 458 GLY A CA 1
ATOM 3466 C C . GLY A 1 458 ? 14.701 14.190 -16.403 1.00 68.69 458 GLY A C 1
ATOM 3467 O O . GLY A 1 458 ? 15.390 14.831 -17.192 1.00 68.69 458 GLY A O 1
ATOM 3468 N N . LEU A 1 459 ? 14.122 13.032 -16.738 1.00 71.19 459 LEU A N 1
ATOM 3469 C CA . LEU A 1 459 ? 14.228 12.411 -18.056 1.00 71.19 459 LEU A CA 1
ATOM 3470 C C . LEU A 1 459 ? 12.954 12.650 -18.871 1.00 71.19 459 LEU A C 1
ATOM 3472 O O . LEU A 1 459 ? 11.836 12.509 -18.379 1.00 71.19 459 LEU A O 1
ATOM 3476 N N . SER A 1 460 ? 13.123 12.976 -20.151 1.00 86.00 460 SER A N 1
ATOM 3477 C CA . SER A 1 460 ? 12.029 12.941 -21.128 1.00 86.00 460 SER A CA 1
ATOM 3478 C C . SER A 1 460 ? 11.635 11.489 -21.470 1.00 86.00 460 SER A C 1
ATOM 3480 O O . SER A 1 460 ? 12.489 10.598 -21.411 1.00 86.00 460 SER A O 1
ATOM 3482 N N . PRO A 1 461 ? 10.394 11.224 -21.914 1.00 87.50 461 PRO A N 1
ATOM 3483 C CA . PRO A 1 461 ? 9.953 9.921 -22.405 1.00 87.50 461 PRO A CA 1
ATOM 3484 C C . PRO A 1 461 ? 10.892 9.327 -23.453 1.00 87.50 461 PRO A C 1
ATOM 3486 O O . PRO A 1 461 ? 11.244 8.153 -23.394 1.00 87.50 461 PRO A O 1
ATOM 3489 N N . VAL A 1 462 ? 11.359 10.159 -24.386 1.00 86.12 462 VAL A N 1
ATOM 3490 C CA . VAL A 1 462 ? 12.287 9.754 -25.451 1.00 86.12 462 VAL A CA 1
ATOM 3491 C C . VAL A 1 462 ? 13.643 9.351 -24.888 1.00 86.12 462 VAL A C 1
ATOM 3493 O O . VAL A 1 462 ? 14.203 8.353 -25.334 1.00 86.12 462 VAL A O 1
ATOM 3496 N N . SER A 1 463 ? 14.174 10.089 -23.909 1.00 79.56 463 SER A N 1
ATOM 3497 C CA . SER A 1 463 ? 15.438 9.715 -23.264 1.00 79.56 463 SER A CA 1
ATOM 3498 C C . SER A 1 463 ? 15.299 8.443 -22.432 1.00 79.56 463 SER A C 1
ATOM 3500 O O . SER A 1 463 ? 16.167 7.583 -22.525 1.00 79.56 463 SER A O 1
ATOM 3502 N N . LEU A 1 464 ? 14.193 8.278 -21.700 1.00 79.75 464 LEU A N 1
ATOM 3503 C CA . LEU A 1 464 ? 13.919 7.068 -20.920 1.00 79.75 464 LEU A CA 1
ATOM 3504 C C . LEU A 1 464 ? 13.873 5.826 -21.820 1.00 79.75 464 LEU A C 1
ATOM 3506 O O . LEU A 1 464 ? 14.555 4.838 -21.573 1.00 79.75 464 LEU A O 1
ATOM 3510 N N . VAL A 1 465 ? 13.112 5.888 -22.912 1.00 83.06 465 VAL A N 1
ATOM 3511 C CA . VAL A 1 465 ? 12.991 4.769 -23.855 1.00 83.06 465 VAL A CA 1
ATOM 3512 C C . VAL A 1 465 ? 14.307 4.488 -24.585 1.00 83.06 465 VAL A C 1
ATOM 3514 O O . VAL A 1 465 ? 14.602 3.334 -24.901 1.00 83.06 465 VAL A O 1
ATOM 3517 N N . ALA A 1 466 ? 15.126 5.517 -24.824 1.00 76.56 466 ALA A N 1
ATOM 3518 C CA . ALA A 1 466 ? 16.457 5.351 -25.400 1.00 76.56 466 ALA A CA 1
ATOM 3519 C C . ALA A 1 466 ? 17.412 4.609 -24.452 1.00 76.56 466 ALA A C 1
ATOM 3521 O O . ALA A 1 466 ? 18.257 3.862 -24.936 1.00 76.56 466 ALA A O 1
ATOM 3522 N N . GLU A 1 467 ? 17.276 4.787 -23.134 1.00 70.56 467 GLU A N 1
ATOM 3523 C CA . GLU A 1 467 ? 18.033 4.025 -22.129 1.00 70.56 467 GLU A CA 1
ATOM 3524 C C . GLU A 1 467 ? 17.571 2.572 -22.023 1.00 70.56 467 GLU A C 1
ATOM 3526 O O . GLU A 1 467 ? 18.391 1.673 -21.862 1.00 70.56 467 GLU A O 1
ATOM 3531 N N . VAL A 1 468 ? 16.264 2.335 -22.142 1.00 71.75 468 VAL A N 1
ATOM 3532 C CA . VAL A 1 468 ? 15.689 0.981 -22.146 1.00 71.75 468 VAL A CA 1
ATOM 3533 C C . VAL A 1 468 ? 16.005 0.244 -23.456 1.00 71.75 468 VAL A C 1
ATOM 3535 O O . VAL A 1 468 ? 16.026 -0.983 -23.492 1.00 71.75 468 VAL A O 1
ATOM 3538 N N . GLY A 1 469 ? 16.276 0.982 -24.537 1.00 69.88 469 GLY A N 1
ATOM 3539 C CA . GLY A 1 469 ? 16.620 0.424 -25.844 1.00 69.88 469 GLY A CA 1
ATOM 3540 C C . GLY A 1 469 ? 15.411 -0.014 -26.677 1.00 69.88 469 GLY A C 1
ATOM 3541 O O . GLY A 1 469 ? 15.572 -0.759 -27.643 1.00 69.88 469 GLY A O 1
ATOM 3542 N N . ASN A 1 470 ? 14.196 0.448 -26.353 1.00 76.25 470 ASN A N 1
ATOM 3543 C CA . ASN A 1 470 ? 12.999 0.100 -27.124 1.00 76.25 470 ASN A CA 1
ATOM 3544 C C . ASN A 1 470 ? 12.803 1.056 -28.315 1.00 76.25 470 ASN A C 1
ATOM 3546 O O . ASN A 1 470 ? 12.157 2.101 -28.224 1.00 76.25 470 ASN A O 1
ATOM 3550 N N . ALA A 1 471 ? 13.368 0.687 -29.466 1.00 75.62 471 ALA A N 1
ATOM 3551 C CA . ALA A 1 471 ? 13.321 1.519 -30.665 1.00 75.62 471 ALA A CA 1
ATOM 3552 C C . ALA A 1 471 ? 11.908 1.726 -31.237 1.00 75.62 471 ALA A C 1
ATOM 3554 O O . ALA A 1 471 ? 11.657 2.776 -31.831 1.00 75.62 471 ALA A O 1
ATOM 3555 N N . THR A 1 472 ? 10.988 0.770 -31.070 1.00 82.81 472 THR A N 1
ATOM 3556 C CA . THR A 1 472 ? 9.611 0.899 -31.571 1.00 82.81 472 THR A CA 1
ATOM 3557 C C . THR A 1 472 ? 8.863 1.983 -30.805 1.00 82.81 472 THR A C 1
ATOM 3559 O O . THR A 1 472 ? 8.391 2.949 -31.405 1.00 82.81 472 THR A O 1
ATOM 3562 N N . VAL A 1 473 ? 8.855 1.896 -29.473 1.00 85.50 473 VAL A N 1
ATOM 3563 C CA . VAL A 1 473 ? 8.227 2.901 -28.604 1.00 85.50 473 VAL A CA 1
ATOM 3564 C C . VAL A 1 473 ? 8.889 4.271 -28.785 1.00 85.50 473 VAL A C 1
ATOM 3566 O O . VAL A 1 473 ? 8.206 5.294 -28.838 1.00 85.50 473 VAL A O 1
ATOM 3569 N N . GLY A 1 474 ? 10.214 4.312 -28.963 1.00 85.00 474 GLY A N 1
ATOM 3570 C CA . GLY A 1 474 ? 10.946 5.554 -29.222 1.00 85.00 474 GLY A CA 1
ATOM 3571 C C . GLY A 1 474 ? 10.483 6.261 -30.498 1.00 85.00 474 GLY A C 1
ATOM 3572 O O . GLY A 1 474 ? 10.293 7.479 -30.502 1.00 85.00 474 GLY A O 1
ATOM 3573 N N . LYS A 1 475 ? 10.239 5.500 -31.573 1.00 83.50 475 LYS A N 1
ATOM 3574 C CA . LYS A 1 475 ? 9.682 6.027 -32.830 1.00 83.50 475 LYS A CA 1
ATOM 3575 C C . LYS A 1 475 ? 8.260 6.554 -32.642 1.00 83.50 475 LYS A C 1
ATOM 3577 O O . LYS A 1 475 ? 7.980 7.659 -33.099 1.00 83.50 475 LYS A O 1
ATOM 3582 N N . MET A 1 476 ? 7.413 5.837 -31.902 1.00 87.88 476 MET A N 1
ATOM 3583 C CA . MET A 1 476 ? 6.043 6.275 -31.602 1.00 87.88 476 MET A CA 1
ATOM 3584 C C . MET A 1 476 ? 6.014 7.625 -30.872 1.00 87.88 476 MET A C 1
ATOM 3586 O O . MET A 1 476 ? 5.258 8.517 -31.249 1.00 87.88 476 MET A O 1
ATOM 3590 N N . LEU A 1 477 ? 6.875 7.813 -29.865 1.00 88.50 477 LEU A N 1
ATOM 3591 C CA . LEU A 1 477 ? 6.988 9.087 -29.145 1.00 88.50 477 LEU A CA 1
ATOM 3592 C C . LEU A 1 477 ? 7.394 10.239 -30.070 1.00 88.50 477 LEU A C 1
ATOM 3594 O O . LEU A 1 477 ? 6.888 11.355 -29.959 1.00 88.50 477 LEU A O 1
ATOM 3598 N N . ILE A 1 478 ? 8.316 9.970 -30.990 1.00 85.31 478 ILE A N 1
ATOM 3599 C CA . ILE A 1 478 ? 8.817 10.955 -31.947 1.00 85.31 478 ILE A CA 1
ATOM 3600 C C . ILE A 1 478 ? 7.741 11.357 -32.957 1.00 85.31 478 ILE A C 1
ATOM 3602 O O . ILE A 1 478 ? 7.607 12.545 -33.256 1.00 85.31 478 ILE A O 1
ATOM 3606 N N . GLU A 1 479 ? 6.974 10.396 -33.466 1.00 86.19 479 GLU A N 1
ATOM 3607 C CA . GLU A 1 479 ? 5.824 10.652 -34.340 1.00 86.19 479 GLU A CA 1
ATOM 3608 C C . GLU A 1 479 ? 4.738 11.457 -33.619 1.00 86.19 479 GLU A C 1
ATOM 3610 O O . GLU A 1 479 ? 4.123 12.339 -34.217 1.00 86.19 479 GLU A O 1
ATOM 3615 N N . ALA A 1 480 ? 4.579 11.230 -32.314 1.00 86.44 480 ALA A N 1
ATOM 3616 C CA . ALA A 1 480 ? 3.703 12.003 -31.442 1.00 86.44 480 ALA A CA 1
ATOM 3617 C C . ALA A 1 480 ? 4.266 13.390 -31.048 1.00 86.44 480 ALA A C 1
ATOM 3619 O O . ALA A 1 480 ? 3.620 14.122 -30.304 1.00 86.44 480 ALA A O 1
ATOM 3620 N N . GLY A 1 481 ? 5.434 13.792 -31.569 1.00 86.00 481 GLY A N 1
ATOM 3621 C CA . GLY A 1 481 ? 5.973 15.150 -31.428 1.00 86.00 481 GLY A CA 1
ATOM 3622 C C . GLY A 1 481 ? 7.058 15.323 -30.364 1.00 86.00 481 GLY A C 1
ATOM 3623 O O . GLY A 1 481 ? 7.454 16.454 -30.078 1.00 86.00 481 GLY A O 1
ATOM 3624 N N . ALA A 1 482 ? 7.580 14.239 -29.790 1.00 86.00 482 ALA A N 1
ATOM 3625 C CA . ALA A 1 482 ? 8.638 14.341 -28.798 1.00 86.00 482 ALA A CA 1
ATOM 3626 C C . ALA A 1 482 ? 9.939 14.933 -29.375 1.00 86.00 482 ALA A C 1
ATOM 3628 O O . ALA A 1 482 ? 10.392 14.586 -30.474 1.00 86.00 482 ALA A O 1
ATOM 3629 N N . ALA A 1 483 ? 10.577 15.808 -28.595 1.00 82.69 483 ALA A N 1
ATOM 3630 C CA . ALA A 1 483 ? 11.894 16.332 -28.926 1.00 82.69 483 ALA A CA 1
ATOM 3631 C C . ALA A 1 483 ? 12.935 15.205 -28.852 1.00 82.69 483 ALA A C 1
ATOM 3633 O O . ALA A 1 483 ? 12.966 14.435 -27.893 1.00 82.69 483 ALA A O 1
ATOM 3634 N N . VAL A 1 484 ? 13.802 15.118 -29.860 1.00 83.19 484 VAL A N 1
ATOM 3635 C CA . VAL A 1 484 ? 14.873 14.119 -29.924 1.00 83.19 484 VAL A CA 1
ATOM 3636 C C . VAL A 1 484 ? 16.219 14.823 -30.022 1.00 83.19 484 VAL A C 1
ATOM 3638 O O . VAL A 1 484 ? 16.338 15.842 -30.700 1.00 83.19 484 VAL A O 1
ATOM 3641 N N . ASN A 1 485 ? 17.232 14.275 -29.362 1.00 86.31 485 ASN A N 1
ATOM 3642 C CA . ASN A 1 485 ? 18.621 14.706 -29.501 1.00 86.31 485 ASN A CA 1
ATOM 3643 C C . ASN A 1 485 ? 19.431 13.669 -30.300 1.00 86.31 485 ASN A C 1
ATOM 3645 O O . ASN A 1 485 ? 18.931 12.591 -30.633 1.00 86.31 485 ASN A O 1
ATOM 3649 N N . VAL A 1 486 ? 20.693 13.983 -30.604 1.00 86.81 486 VAL A N 1
ATOM 3650 C CA . VAL A 1 486 ? 21.566 13.108 -31.406 1.00 86.81 486 VAL A CA 1
ATOM 3651 C C . VAL A 1 486 ? 21.763 11.719 -30.784 1.00 86.81 486 VAL A C 1
ATOM 3653 O O . VAL A 1 486 ? 21.807 10.729 -31.509 1.00 86.81 486 VAL A O 1
ATOM 3656 N N . PHE A 1 487 ? 21.813 11.621 -29.451 1.00 88.38 487 PHE A N 1
ATOM 3657 C CA . PHE A 1 487 ? 22.028 10.358 -28.740 1.00 88.38 487 PHE A CA 1
ATOM 3658 C C . PHE A 1 487 ? 20.823 9.424 -28.870 1.00 88.38 487 PHE A C 1
ATOM 3660 O O . PHE A 1 487 ? 20.984 8.269 -29.251 1.00 88.38 487 PHE A O 1
ATOM 3667 N N . ALA A 1 488 ? 19.615 9.933 -28.615 1.00 84.06 488 ALA A N 1
ATOM 3668 C CA . ALA A 1 488 ? 18.383 9.165 -28.768 1.00 84.06 488 ALA A CA 1
ATOM 3669 C C . ALA A 1 488 ? 18.119 8.812 -30.241 1.00 84.06 488 ALA A C 1
ATOM 3671 O O . ALA A 1 488 ? 17.747 7.683 -30.553 1.00 84.06 488 ALA A O 1
ATOM 3672 N N . ALA A 1 489 ? 18.385 9.741 -31.168 1.00 86.56 489 ALA A N 1
ATOM 3673 C CA . ALA A 1 489 ? 18.299 9.460 -32.600 1.00 86.56 489 ALA A CA 1
ATOM 3674 C C . ALA A 1 489 ? 19.250 8.327 -33.018 1.00 86.56 489 ALA A C 1
ATOM 3676 O O . ALA A 1 489 ? 18.867 7.482 -33.830 1.00 86.56 489 ALA A O 1
ATOM 3677 N N . ALA A 1 490 ? 20.449 8.274 -32.426 1.00 90.19 490 ALA A N 1
ATOM 3678 C CA . ALA A 1 490 ? 21.399 7.200 -32.669 1.00 90.19 490 ALA A CA 1
ATOM 3679 C C . ALA A 1 490 ? 20.941 5.853 -32.088 1.00 90.19 490 ALA A C 1
ATOM 3681 O O . ALA A 1 490 ? 21.014 4.852 -32.798 1.00 90.19 490 ALA A O 1
ATOM 3682 N N . SER A 1 491 ? 20.395 5.828 -30.865 1.00 85.94 491 SER A N 1
ATOM 3683 C CA . SER A 1 491 ? 19.811 4.615 -30.260 1.00 85.94 491 SER A CA 1
ATOM 3684 C C . SER A 1 491 ? 18.640 4.043 -31.074 1.00 85.94 491 SER A C 1
ATOM 3686 O O . SER A 1 491 ? 18.466 2.830 -31.171 1.00 85.94 491 SER A O 1
ATOM 3688 N N . PHE A 1 492 ? 17.818 4.904 -31.680 1.00 82.50 492 PHE A N 1
ATOM 3689 C CA . PHE A 1 492 ? 16.616 4.484 -32.414 1.00 82.50 492 PHE A CA 1
ATOM 3690 C C . PHE A 1 492 ? 16.837 4.213 -33.908 1.00 82.50 492 PHE A C 1
ATOM 3692 O O . PHE A 1 492 ? 15.881 3.875 -34.613 1.00 82.50 492 PHE A O 1
ATOM 3699 N N . GLY A 1 493 ? 18.068 4.367 -34.405 1.00 85.88 493 GLY A N 1
ATOM 3700 C CA . GLY A 1 493 ? 18.392 4.122 -35.813 1.00 85.88 493 GLY A CA 1
ATOM 3701 C C . GLY A 1 493 ? 17.869 5.199 -36.769 1.00 85.88 493 GLY A C 1
ATOM 3702 O O . GLY A 1 493 ? 17.628 4.924 -37.942 1.00 85.88 493 GLY A O 1
ATOM 3703 N N . LEU A 1 494 ? 17.649 6.428 -36.291 1.00 86.19 494 LEU A N 1
ATOM 3704 C CA . LEU A 1 494 ? 17.075 7.520 -37.086 1.00 86.19 494 LEU A CA 1
ATOM 3705 C C . LEU A 1 494 ? 18.154 8.236 -37.905 1.00 86.19 494 LEU A C 1
ATOM 3707 O O . LEU A 1 494 ? 18.497 9.387 -37.628 1.00 86.19 494 LEU A O 1
ATOM 3711 N N . LEU A 1 495 ? 18.683 7.547 -38.918 1.00 91.25 495 LEU A N 1
ATOM 3712 C CA . LEU A 1 495 ? 19.819 8.001 -39.724 1.00 91.25 495 LEU A CA 1
ATOM 3713 C C . LEU A 1 495 ? 19.653 9.425 -40.271 1.00 91.25 495 LEU A C 1
ATOM 3715 O O . LEU A 1 495 ? 20.565 10.233 -40.128 1.00 91.25 495 LEU A O 1
ATOM 3719 N N . ASP A 1 496 ? 18.493 9.763 -40.835 1.00 88.31 496 ASP A N 1
ATOM 3720 C CA . ASP A 1 496 ? 18.263 11.096 -41.411 1.00 88.31 496 ASP A CA 1
ATOM 3721 C C . ASP A 1 496 ? 18.281 12.209 -40.354 1.00 88.31 496 ASP A C 1
ATOM 3723 O O . ASP A 1 496 ? 18.744 13.317 -40.621 1.00 88.31 496 ASP A O 1
ATOM 3727 N N . ARG A 1 497 ? 17.845 11.917 -39.121 1.00 86.19 497 ARG A N 1
ATOM 3728 C CA . ARG A 1 497 ? 17.942 12.876 -38.012 1.00 86.19 497 ARG A CA 1
ATOM 3729 C C . ARG A 1 497 ? 19.364 12.996 -37.486 1.00 86.19 497 ARG A C 1
ATOM 3731 O O . ARG A 1 497 ? 19.807 14.110 -37.231 1.00 86.19 497 ARG A O 1
ATOM 3738 N N . VAL A 1 498 ? 20.087 11.881 -37.355 1.00 90.75 498 VAL A N 1
ATOM 3739 C CA . VAL A 1 498 ? 21.511 11.908 -36.984 1.00 90.75 498 VAL A CA 1
ATOM 3740 C C . VAL A 1 498 ? 22.306 12.724 -38.005 1.00 90.75 498 VAL A C 1
ATOM 3742 O O . VAL A 1 498 ? 23.085 13.584 -37.602 1.00 90.75 498 VAL A O 1
ATOM 3745 N N . ARG A 1 499 ? 22.042 12.532 -39.305 1.00 92.25 499 ARG A N 1
ATOM 3746 C CA . ARG A 1 499 ? 22.610 13.337 -40.395 1.00 92.25 499 ARG A CA 1
ATOM 3747 C C . ARG A 1 499 ? 22.329 14.819 -40.214 1.00 92.25 499 ARG A C 1
ATOM 3749 O O . ARG A 1 499 ? 23.267 15.598 -40.127 1.00 92.25 499 ARG A O 1
ATOM 3756 N N . ALA A 1 500 ? 21.061 15.194 -40.063 1.00 86.69 500 ALA A N 1
ATOM 3757 C CA . ALA A 1 500 ? 20.682 16.592 -39.884 1.00 86.69 500 ALA A CA 1
ATOM 3758 C C . ALA A 1 500 ? 21.352 17.241 -38.655 1.00 86.69 500 ALA A C 1
ATOM 3760 O O . ALA A 1 500 ? 21.767 18.396 -38.726 1.00 86.69 500 ALA A O 1
ATOM 3761 N N . PHE A 1 501 ? 21.491 16.514 -37.538 1.00 89.81 501 PHE A N 1
ATOM 3762 C CA . PHE A 1 501 ? 22.187 17.023 -36.351 1.00 89.81 501 PHE A CA 1
ATOM 3763 C C . PHE A 1 501 ? 23.682 17.223 -36.591 1.00 89.81 501 PHE A C 1
ATOM 3765 O O . PHE A 1 501 ? 24.205 18.285 -36.273 1.00 89.81 501 PHE A O 1
ATOM 3772 N N . VAL A 1 502 ? 24.358 16.226 -37.162 1.00 90.75 502 VAL A N 1
ATOM 3773 C CA . VAL A 1 502 ? 25.801 16.279 -37.441 1.00 90.75 502 VAL A CA 1
ATOM 3774 C C . VAL A 1 502 ? 26.131 17.326 -38.510 1.00 90.75 502 VAL A C 1
ATOM 3776 O O . VAL A 1 502 ? 27.149 18.004 -38.411 1.00 90.75 502 VAL A O 1
ATOM 3779 N N . GLU A 1 503 ? 25.262 17.510 -39.504 1.00 89.31 503 GLU A N 1
ATOM 3780 C CA . GLU A 1 503 ? 25.395 18.567 -40.514 1.00 89.31 503 GLU A CA 1
ATOM 3781 C C . GLU A 1 503 ? 25.218 19.969 -39.915 1.00 89.31 503 GLU A C 1
ATOM 3783 O O . GLU A 1 503 ? 25.904 20.904 -40.328 1.00 89.31 503 GLU A O 1
ATOM 3788 N N . ALA A 1 504 ? 24.320 20.124 -38.936 1.00 87.06 504 ALA A N 1
ATOM 3789 C CA . ALA A 1 504 ? 24.121 21.387 -38.228 1.00 87.06 504 ALA A CA 1
ATOM 3790 C C . ALA A 1 504 ? 25.253 21.692 -37.229 1.00 87.06 504 ALA A C 1
ATOM 3792 O O . ALA A 1 504 ? 25.638 22.852 -37.076 1.00 87.06 504 ALA A O 1
ATOM 3793 N N . ASP A 1 505 ? 25.786 20.666 -36.562 1.00 90.06 505 ASP A N 1
ATOM 3794 C CA . ASP A 1 505 ? 26.906 20.757 -35.627 1.00 90.06 505 ASP A CA 1
ATOM 3795 C C . ASP A 1 505 ? 27.750 19.471 -35.653 1.00 90.06 505 ASP A C 1
ATOM 3797 O O . ASP A 1 505 ? 27.434 18.461 -35.018 1.00 90.06 505 ASP A O 1
ATOM 3801 N N . ALA A 1 506 ? 28.883 19.531 -36.357 1.00 90.38 506 ALA A N 1
ATOM 3802 C CA . ALA A 1 506 ? 29.792 18.398 -36.516 1.00 90.38 506 ALA A CA 1
ATOM 3803 C C . ALA A 1 506 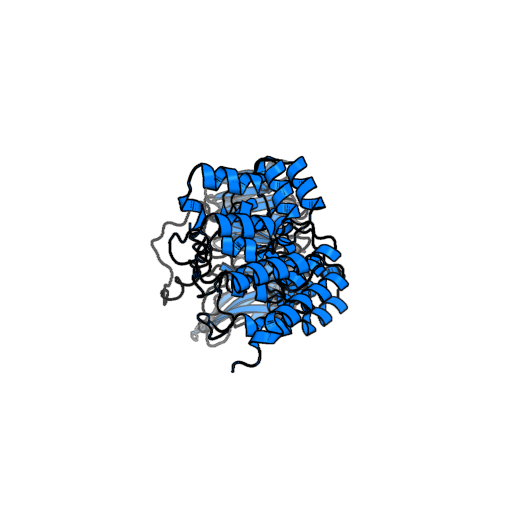? 30.429 17.931 -35.193 1.00 90.38 506 ALA A C 1
ATOM 3805 O O . ALA A 1 506 ? 30.893 16.793 -35.107 1.00 90.38 506 ALA A O 1
ATOM 3806 N N . SER A 1 507 ? 30.442 18.768 -34.145 1.00 90.88 507 SER A N 1
ATOM 3807 C CA . SER A 1 507 ? 30.977 18.371 -32.835 1.00 90.88 507 SER A CA 1
ATOM 3808 C C . SER A 1 507 ? 30.138 17.274 -32.171 1.00 90.88 507 SER A C 1
ATOM 3810 O O . SER A 1 507 ? 30.658 16.492 -31.370 1.00 90.88 507 SER A O 1
ATOM 3812 N N . LEU A 1 508 ? 28.864 17.149 -32.565 1.00 89.81 508 LEU A N 1
ATOM 3813 C CA . LEU A 1 508 ? 27.933 16.165 -32.025 1.00 89.81 508 LEU A CA 1
ATOM 3814 C C . LEU A 1 508 ? 28.339 14.719 -32.310 1.00 89.81 508 LEU A C 1
ATOM 3816 O O . LEU A 1 508 ? 27.980 13.845 -31.528 1.00 89.81 508 LEU A O 1
ATOM 3820 N N . VAL A 1 509 ? 29.130 14.461 -33.358 1.00 91.75 509 VAL A N 1
ATOM 3821 C CA . VAL A 1 509 ? 29.636 13.116 -33.694 1.00 91.75 509 VAL A CA 1
ATOM 3822 C C . VAL A 1 509 ? 30.398 12.482 -32.526 1.00 91.75 509 VAL A C 1
ATOM 3824 O O . VAL A 1 509 ? 30.269 11.284 -32.267 1.00 91.75 509 VAL A O 1
ATOM 3827 N N . SER A 1 510 ? 31.154 13.305 -31.800 1.00 88.88 510 SER A N 1
ATOM 3828 C CA . SER A 1 510 ? 31.983 12.897 -30.663 1.00 88.88 510 SER A CA 1
ATOM 3829 C C . SER A 1 510 ? 31.512 13.517 -29.347 1.00 88.88 510 SER A C 1
ATOM 3831 O O . SER A 1 510 ? 32.218 13.434 -28.342 1.00 88.88 510 SER A O 1
ATOM 3833 N N . ALA A 1 511 ? 30.325 14.134 -29.330 1.00 90.19 511 ALA A N 1
ATOM 3834 C CA . ALA A 1 511 ? 29.739 14.641 -28.100 1.00 90.19 511 ALA A CA 1
ATOM 3835 C C . ALA A 1 511 ? 29.517 13.491 -27.115 1.00 90.19 511 ALA A C 1
ATOM 3837 O O . ALA A 1 511 ? 29.210 12.364 -27.501 1.00 90.19 511 ALA A O 1
ATOM 3838 N N . SER A 1 512 ? 29.667 13.790 -25.830 1.00 87.56 512 SER A N 1
ATOM 3839 C CA . SER A 1 512 ? 29.444 12.847 -24.742 1.00 87.56 512 SER A CA 1
ATOM 3840 C C . SER A 1 512 ? 28.262 13.341 -23.920 1.00 87.56 512 SER A C 1
ATOM 3842 O O . SER A 1 512 ? 28.242 14.510 -23.523 1.00 87.56 512 SER A O 1
ATOM 3844 N N . ARG A 1 513 ? 27.253 12.491 -23.704 1.00 85.06 513 ARG A N 1
ATOM 3845 C CA . ARG A 1 513 ? 26.123 12.855 -22.843 1.00 85.06 513 ARG A CA 1
ATOM 3846 C C . ARG A 1 513 ? 26.545 12.830 -21.364 1.00 85.06 513 ARG A C 1
ATOM 3848 O O . ARG A 1 513 ? 27.345 11.963 -20.994 1.00 85.06 513 ARG A O 1
ATOM 3855 N N . PRO A 1 514 ? 26.015 13.730 -20.515 1.00 74.50 514 PRO A N 1
ATOM 3856 C CA . PRO A 1 514 ? 26.337 13.776 -19.085 1.00 74.50 514 PRO A CA 1
ATOM 3857 C C . PRO A 1 514 ? 26.043 12.458 -18.359 1.00 74.50 514 PRO A C 1
ATOM 3859 O O . PRO A 1 514 ? 26.745 12.081 -17.425 1.00 74.50 514 PRO A O 1
ATOM 3862 N N . GLU A 1 515 ? 25.023 11.727 -18.803 1.00 70.00 515 GLU A N 1
ATOM 3863 C CA . GLU A 1 515 ? 24.602 10.463 -18.215 1.00 70.00 515 GLU A CA 1
ATOM 3864 C C . GLU A 1 515 ? 25.481 9.321 -18.744 1.00 70.00 515 GLU A C 1
ATOM 3866 O O . GLU A 1 515 ? 25.267 8.740 -19.816 1.00 70.00 515 GLU A O 1
ATOM 3871 N N . GLY A 1 516 ? 26.528 9.004 -17.984 1.00 74.56 516 GLY A N 1
ATOM 3872 C CA . GLY A 1 516 ? 27.373 7.845 -18.253 1.00 74.56 516 GLY A CA 1
ATOM 3873 C C . GLY A 1 516 ? 28.442 8.047 -19.325 1.00 74.56 516 GLY A C 1
ATOM 3874 O O . GLY A 1 516 ? 29.191 7.114 -19.603 1.00 74.56 516 GLY A O 1
ATOM 3875 N N . GLY A 1 517 ? 28.542 9.230 -19.932 1.00 87.62 517 GLY A N 1
ATOM 3876 C CA . GLY A 1 517 ? 29.607 9.558 -20.877 1.00 87.62 517 GLY A CA 1
ATOM 3877 C C . GLY A 1 517 ? 29.471 8.909 -22.262 1.00 87.62 517 GLY A C 1
ATOM 3878 O O . GLY A 1 517 ? 30.466 8.778 -22.975 1.00 87.62 517 GLY A O 1
ATOM 3879 N N . TYR A 1 518 ? 28.271 8.475 -22.658 1.00 89.88 518 TYR A N 1
ATOM 3880 C CA . TYR A 1 518 ? 28.046 7.839 -23.964 1.00 89.88 518 TYR A CA 1
ATOM 3881 C C . TYR A 1 518 ? 28.183 8.839 -25.116 1.00 89.88 518 TYR A C 1
ATOM 3883 O O . TYR A 1 518 ? 27.671 9.955 -25.046 1.00 89.88 518 TYR A O 1
ATOM 3891 N N . THR A 1 519 ? 28.807 8.399 -26.208 1.00 94.62 519 THR A N 1
ATOM 3892 C CA . THR A 1 519 ? 28.774 9.098 -27.506 1.00 94.62 519 THR A CA 1
ATOM 3893 C C . THR A 1 519 ? 27.663 8.532 -28.394 1.00 94.62 519 THR A C 1
ATOM 3895 O O . THR A 1 519 ? 27.193 7.421 -28.126 1.00 94.62 519 THR A O 1
ATOM 3898 N N . PRO A 1 520 ? 27.258 9.208 -29.488 1.00 94.75 520 PRO A N 1
ATOM 3899 C CA . PRO A 1 520 ? 26.288 8.635 -30.424 1.00 94.75 520 PRO A CA 1
ATOM 3900 C C . PRO A 1 520 ? 26.710 7.260 -30.960 1.00 94.75 520 PRO A C 1
ATOM 3902 O O . PRO A 1 520 ? 25.865 6.390 -31.157 1.00 94.75 520 PRO A O 1
ATOM 3905 N N . LEU A 1 521 ? 28.019 7.026 -31.128 1.00 96.31 521 LEU A N 1
ATOM 3906 C CA . LEU A 1 521 ? 28.545 5.730 -31.559 1.00 96.31 521 LEU A CA 1
ATOM 3907 C C . LEU A 1 521 ? 28.382 4.648 -30.479 1.00 96.31 521 LEU A C 1
ATOM 3909 O O . LEU A 1 521 ? 28.093 3.504 -30.817 1.00 96.31 521 LEU A O 1
ATOM 3913 N N . HIS A 1 522 ? 28.506 4.996 -29.192 1.00 93.88 522 HIS A N 1
ATOM 3914 C CA . HIS A 1 522 ? 28.175 4.065 -28.108 1.00 93.88 522 HIS A CA 1
ATOM 3915 C C . HIS A 1 522 ? 26.692 3.673 -28.153 1.00 93.88 522 HIS A C 1
ATOM 3917 O O . HIS A 1 522 ? 26.385 2.486 -28.092 1.00 93.88 522 HIS A O 1
ATOM 3923 N N . CYS A 1 523 ? 25.790 4.646 -28.325 1.00 90.50 523 CYS A N 1
ATOM 3924 C CA . CYS A 1 523 ? 24.347 4.407 -28.425 1.00 90.50 523 CYS A CA 1
ATOM 3925 C C . CYS A 1 523 ? 23.983 3.496 -29.611 1.00 90.50 523 CYS A C 1
ATOM 3927 O O . CYS A 1 523 ? 23.228 2.534 -29.457 1.00 90.50 523 CYS A O 1
ATOM 3929 N N . ALA A 1 524 ? 24.548 3.766 -30.793 1.00 92.19 524 ALA A N 1
ATOM 3930 C CA . ALA A 1 524 ? 24.324 2.951 -31.987 1.00 92.19 524 ALA A CA 1
ATOM 3931 C C . ALA A 1 524 ? 24.895 1.529 -31.836 1.00 92.19 524 ALA A C 1
ATOM 3933 O O . ALA A 1 524 ? 24.294 0.570 -32.317 1.00 92.19 524 ALA A O 1
ATOM 3934 N N . ALA A 1 525 ? 26.028 1.370 -31.143 1.00 92.44 525 ALA A N 1
ATOM 3935 C CA . ALA A 1 525 ? 26.626 0.063 -30.878 1.00 92.44 525 ALA A CA 1
ATOM 3936 C C . ALA A 1 525 ? 25.834 -0.770 -29.862 1.00 92.44 525 ALA A C 1
ATOM 3938 O O . ALA A 1 525 ? 25.636 -1.967 -30.075 1.00 92.44 525 ALA A O 1
ATOM 3939 N N . GLU A 1 526 ? 25.336 -0.135 -28.800 1.00 87.38 526 GLU A N 1
ATOM 3940 C CA . GLU A 1 526 ? 24.496 -0.767 -27.777 1.00 87.38 526 GLU A CA 1
ATOM 3941 C C . GLU A 1 526 ? 23.179 -1.302 -28.345 1.00 87.38 526 GLU A C 1
ATOM 3943 O O . GLU A 1 526 ? 22.710 -2.346 -27.909 1.00 87.38 526 GLU A O 1
ATOM 3948 N N . THR A 1 527 ? 22.614 -0.619 -29.343 1.00 84.00 527 THR A N 1
ATOM 3949 C CA . THR A 1 527 ? 21.317 -0.955 -29.960 1.00 84.00 527 THR A CA 1
ATOM 3950 C C . THR A 1 527 ? 21.439 -1.649 -31.322 1.00 84.00 527 THR A C 1
ATOM 3952 O O . THR A 1 527 ? 20.432 -2.013 -31.925 1.00 84.00 527 THR A O 1
ATOM 3955 N N . GLY A 1 528 ? 22.664 -1.852 -31.823 1.00 89.19 528 GLY A N 1
ATOM 3956 C CA . GLY A 1 528 ? 22.925 -2.571 -33.074 1.00 89.19 528 GLY A CA 1
ATOM 3957 C C . GLY A 1 528 ? 22.517 -1.817 -34.347 1.00 89.19 528 GLY A C 1
ATOM 3958 O O . GLY A 1 528 ? 22.260 -2.446 -35.372 1.00 89.19 528 GLY A O 1
ATOM 3959 N N . GLN A 1 529 ? 22.453 -0.483 -34.312 1.00 91.25 529 GLN A N 1
ATOM 3960 C CA . GLN A 1 529 ? 22.026 0.356 -35.440 1.00 91.25 529 GLN A CA 1
ATOM 3961 C C . GLN A 1 529 ? 23.169 0.549 -36.447 1.00 91.25 529 GLN A C 1
ATOM 3963 O O . GLN A 1 529 ? 23.845 1.581 -36.458 1.00 91.25 529 GLN A O 1
ATOM 3968 N N . ALA A 1 530 ? 23.399 -0.460 -37.290 1.00 93.19 530 ALA A N 1
ATOM 3969 C CA . ALA A 1 530 ? 24.533 -0.516 -38.215 1.00 93.19 530 ALA A CA 1
ATOM 3970 C C . ALA A 1 530 ? 24.644 0.707 -39.142 1.00 93.19 530 ALA A C 1
ATOM 3972 O O . ALA A 1 530 ? 25.715 1.299 -39.226 1.00 93.19 530 ALA A O 1
ATOM 3973 N N . ASP A 1 531 ? 23.554 1.148 -39.772 1.00 94.62 531 ASP A N 1
ATOM 3974 C CA . ASP A 1 531 ? 23.604 2.277 -40.715 1.00 94.62 531 ASP A CA 1
ATOM 3975 C C . ASP A 1 531 ? 23.990 3.600 -40.033 1.00 94.62 531 ASP A C 1
ATOM 3977 O O . ASP A 1 531 ? 24.744 4.407 -40.582 1.00 94.62 531 ASP A O 1
ATOM 3981 N N . VAL A 1 532 ? 23.511 3.813 -38.803 1.00 94.81 532 VAL A N 1
ATOM 3982 C CA . VAL A 1 532 ? 23.890 4.976 -37.993 1.00 94.81 532 VAL A CA 1
ATOM 3983 C C . VAL A 1 532 ? 25.347 4.875 -37.559 1.00 94.81 532 VAL A C 1
ATOM 3985 O O . VAL A 1 532 ? 26.082 5.854 -37.675 1.00 94.81 532 VAL A O 1
ATOM 3988 N N . ALA A 1 533 ? 25.778 3.707 -37.077 1.00 95.94 533 ALA A N 1
ATOM 3989 C CA . ALA A 1 533 ? 27.165 3.487 -36.685 1.00 95.94 533 ALA A CA 1
ATOM 3990 C C . ALA A 1 533 ? 28.114 3.720 -37.867 1.00 95.94 533 ALA A C 1
ATOM 3992 O O . ALA A 1 533 ? 29.109 4.422 -37.709 1.00 95.94 533 ALA A O 1
ATOM 3993 N N . LEU A 1 534 ? 27.779 3.211 -39.057 1.00 96.44 534 LEU A N 1
ATOM 3994 C CA . LEU A 1 534 ? 28.541 3.436 -40.282 1.00 96.44 534 LEU A CA 1
ATOM 3995 C C . LEU A 1 534 ? 28.667 4.930 -40.587 1.00 96.44 534 LEU A C 1
ATOM 3997 O O . LEU A 1 534 ? 29.782 5.420 -40.742 1.00 96.44 534 LEU A O 1
ATOM 4001 N N . TYR A 1 535 ? 27.550 5.661 -40.600 1.00 97.38 535 TYR A N 1
ATOM 4002 C CA . TYR A 1 535 ? 27.562 7.102 -40.851 1.00 97.38 535 TYR A CA 1
ATOM 4003 C C . TYR A 1 535 ? 28.411 7.868 -39.826 1.00 97.38 535 TYR A C 1
ATOM 4005 O O . TYR A 1 535 ? 29.204 8.731 -40.199 1.00 97.38 535 TYR A O 1
ATOM 4013 N N . LEU A 1 536 ? 28.290 7.549 -38.534 1.00 96.88 536 LEU A N 1
ATOM 4014 C CA . LEU A 1 536 ? 29.091 8.180 -37.482 1.00 96.88 536 LEU A CA 1
ATOM 4015 C C . LEU A 1 536 ? 30.589 7.894 -37.668 1.00 96.88 536 LEU A C 1
ATOM 4017 O O . LEU A 1 536 ? 31.408 8.805 -37.553 1.00 96.88 536 LEU A O 1
ATOM 4021 N N . LEU A 1 537 ? 30.951 6.655 -38.010 1.00 96.00 537 LEU A N 1
ATOM 4022 C CA . LEU A 1 537 ? 32.332 6.256 -38.296 1.00 96.00 537 LEU A CA 1
ATOM 4023 C C . LEU A 1 537 ? 32.896 6.970 -39.532 1.00 96.00 537 LEU A C 1
ATOM 4025 O O . LEU A 1 537 ? 34.041 7.417 -39.514 1.00 96.00 537 LEU A O 1
ATOM 4029 N N . GLU A 1 538 ? 32.100 7.116 -40.593 1.00 95.44 538 GLU A N 1
ATOM 4030 C CA . GLU A 1 538 ? 32.468 7.882 -41.793 1.00 95.44 538 GLU A CA 1
ATOM 4031 C C . GLU A 1 538 ? 32.676 9.373 -41.491 1.00 95.44 538 GLU A C 1
ATOM 4033 O O . GLU A 1 538 ? 33.497 10.024 -42.134 1.00 95.44 538 GLU A O 1
ATOM 4038 N N . ASN A 1 539 ? 32.005 9.896 -40.462 1.00 95.62 539 ASN A N 1
ATOM 4039 C CA . ASN A 1 539 ? 32.155 11.270 -39.983 1.00 95.62 539 ASN A CA 1
ATOM 4040 C C . ASN A 1 539 ? 33.168 11.405 -38.832 1.00 95.62 539 ASN A C 1
ATOM 4042 O O . ASN A 1 539 ? 33.141 12.385 -38.093 1.00 95.62 539 ASN A O 1
ATOM 4046 N N . SER A 1 540 ? 34.118 10.468 -38.722 1.00 93.56 540 SER A N 1
ATOM 4047 C CA . SER A 1 540 ? 35.232 10.503 -37.757 1.00 93.56 540 SER A CA 1
ATOM 4048 C C . SER A 1 540 ? 34.828 10.366 -36.282 1.00 93.56 540 SER A C 1
ATOM 4050 O O . SER A 1 540 ? 35.508 10.905 -35.406 1.00 93.56 540 SER A O 1
ATOM 4052 N N . ALA A 1 541 ? 33.754 9.627 -35.979 1.00 95.62 541 ALA A N 1
ATOM 4053 C CA . ALA A 1 541 ? 33.463 9.231 -34.602 1.00 95.62 541 ALA A CA 1
ATOM 4054 C C . ALA A 1 541 ? 34.622 8.432 -33.995 1.00 95.62 541 ALA A C 1
ATOM 4056 O O . ALA A 1 541 ? 35.174 7.526 -34.624 1.00 95.62 541 ALA A O 1
ATOM 4057 N N . ASP A 1 542 ? 34.965 8.755 -32.747 1.00 94.06 542 ASP A N 1
ATOM 4058 C CA . ASP A 1 542 ? 36.052 8.091 -32.036 1.00 94.06 542 ASP A CA 1
ATOM 4059 C C . ASP A 1 542 ? 35.703 6.626 -31.724 1.00 94.06 542 ASP A C 1
ATOM 4061 O O . ASP A 1 542 ? 34.917 6.320 -30.823 1.00 94.06 542 ASP A O 1
ATOM 4065 N N . ILE A 1 543 ? 36.343 5.710 -32.454 1.00 94.44 543 ILE A N 1
ATOM 4066 C CA . ILE A 1 543 ? 36.243 4.256 -32.257 1.00 94.44 543 ILE A CA 1
ATOM 4067 C C . ILE A 1 543 ? 36.782 3.798 -30.895 1.00 94.44 543 ILE A C 1
ATOM 4069 O O . ILE A 1 543 ? 36.504 2.685 -30.442 1.00 94.44 543 ILE A O 1
ATOM 4073 N N . HIS A 1 544 ? 37.587 4.640 -30.250 1.00 93.88 544 HIS A N 1
ATOM 4074 C CA . HIS A 1 544 ? 38.277 4.379 -28.998 1.00 93.88 544 HIS A CA 1
ATOM 4075 C C . HIS A 1 544 ? 37.696 5.155 -27.816 1.00 93.88 544 HIS A C 1
ATOM 4077 O O . HIS A 1 544 ? 38.214 5.001 -26.705 1.00 93.88 544 HIS A O 1
ATOM 4083 N N . GLY A 1 545 ? 36.625 5.925 -28.038 1.00 91.81 545 GLY A N 1
ATOM 4084 C CA . GLY A 1 545 ? 35.982 6.730 -27.010 1.00 91.81 545 GLY A CA 1
ATOM 4085 C C . GLY A 1 545 ? 35.609 5.875 -25.805 1.00 91.81 545 GLY A C 1
ATOM 4086 O O . GLY A 1 545 ? 35.132 4.753 -25.964 1.00 91.81 545 GLY A O 1
ATOM 4087 N N . ARG A 1 546 ? 35.856 6.395 -24.600 1.00 92.62 546 ARG A N 1
ATOM 4088 C CA . ARG A 1 546 ? 35.550 5.715 -23.338 1.00 92.62 546 ARG A CA 1
ATOM 4089 C C . ARG A 1 546 ? 34.406 6.428 -22.640 1.00 92.62 546 ARG A C 1
ATOM 4091 O O . ARG A 1 546 ? 34.480 7.635 -22.421 1.00 92.62 546 ARG A O 1
ATOM 4098 N N . ASN A 1 547 ? 33.380 5.675 -22.273 1.00 91.56 547 ASN A N 1
ATOM 4099 C CA . ASN A 1 547 ? 32.338 6.157 -21.376 1.00 91.56 547 ASN A CA 1
ATOM 4100 C C . ASN A 1 547 ? 32.815 6.091 -19.902 1.00 91.56 547 ASN A C 1
ATOM 4102 O O . ASN A 1 547 ? 33.959 5.714 -19.631 1.00 91.56 547 ASN A O 1
ATOM 4106 N N . TYR A 1 548 ? 31.970 6.450 -18.931 1.00 89.00 548 TYR A N 1
ATOM 4107 C CA . TYR A 1 548 ? 32.365 6.528 -17.510 1.00 89.00 548 TYR A CA 1
ATOM 4108 C C . TYR A 1 548 ? 32.696 5.184 -16.844 1.00 89.00 548 TYR A C 1
ATOM 4110 O O . TYR A 1 548 ? 33.222 5.181 -15.736 1.00 89.00 548 TYR A O 1
ATOM 4118 N N . TRP A 1 549 ? 32.407 4.062 -17.504 1.00 83.44 549 TRP A N 1
ATOM 4119 C CA . TRP A 1 549 ? 32.765 2.711 -17.049 1.00 83.44 549 TRP A CA 1
ATOM 4120 C C . TRP A 1 549 ? 33.956 2.133 -17.823 1.00 83.44 549 TRP A C 1
ATOM 4122 O O . TRP A 1 549 ? 34.232 0.932 -17.770 1.00 83.44 549 TRP A O 1
ATOM 4132 N N . GLY A 1 550 ? 34.608 2.965 -18.634 1.00 91.00 550 GLY A N 1
ATOM 4133 C CA . GLY A 1 550 ? 35.700 2.548 -19.494 1.00 91.00 550 GLY A CA 1
ATOM 4134 C C . GLY A 1 550 ? 35.255 1.727 -20.704 1.00 91.00 550 GLY A C 1
ATOM 4135 O O . GLY A 1 550 ? 36.126 1.279 -21.453 1.00 91.00 550 GLY A O 1
ATOM 4136 N N . PHE A 1 551 ? 33.946 1.555 -20.938 1.00 93.06 551 PHE A N 1
ATOM 4137 C CA . PHE A 1 551 ? 33.462 0.870 -22.133 1.00 93.06 551 PHE A CA 1
ATOM 4138 C C . PHE A 1 551 ? 33.761 1.707 -23.364 1.00 93.06 551 PHE A C 1
ATOM 4140 O O . PHE A 1 551 ? 33.634 2.929 -23.364 1.00 93.06 551 PHE A O 1
ATOM 4147 N N . ARG A 1 552 ? 34.113 0.986 -24.422 1.00 95.88 552 ARG A N 1
ATOM 4148 C CA . ARG A 1 552 ? 34.244 1.486 -25.793 1.00 95.88 552 ARG A CA 1
ATOM 4149 C C . ARG A 1 552 ? 33.074 0.966 -26.622 1.00 95.88 552 ARG A C 1
ATOM 4151 O O . ARG A 1 552 ? 32.493 -0.048 -26.224 1.00 95.88 552 ARG A O 1
ATOM 4158 N N . PRO A 1 553 ? 32.782 1.533 -27.805 1.00 95.88 553 PRO A N 1
ATOM 4159 C CA . PRO A 1 553 ? 31.688 1.052 -28.649 1.00 95.88 553 PRO A CA 1
ATOM 4160 C C . PRO A 1 553 ? 31.730 -0.464 -28.914 1.00 95.88 553 PRO A C 1
ATOM 4162 O O . PRO A 1 553 ? 30.693 -1.120 -28.892 1.00 95.88 553 PRO A O 1
ATOM 4165 N N . LEU A 1 554 ? 32.927 -1.054 -29.054 1.00 95.12 554 LEU A N 1
ATOM 4166 C CA . LEU A 1 554 ? 33.084 -2.500 -29.255 1.00 95.12 554 LEU A CA 1
ATOM 4167 C C . LEU A 1 554 ? 32.647 -3.343 -28.040 1.00 95.12 554 LEU A C 1
ATOM 4169 O O . LEU A 1 554 ? 32.103 -4.427 -28.230 1.00 95.12 554 LEU A O 1
ATOM 4173 N N . HIS A 1 555 ? 32.829 -2.849 -26.806 1.00 92.62 555 HIS A N 1
ATOM 4174 C CA . HIS A 1 555 ? 32.339 -3.541 -25.605 1.00 92.62 555 HIS A CA 1
ATOM 4175 C C . HIS A 1 555 ? 30.811 -3.629 -25.623 1.00 92.62 555 HIS A C 1
ATOM 4177 O O . HIS A 1 555 ? 30.261 -4.688 -25.346 1.00 92.62 555 HIS A O 1
ATOM 4183 N N . LEU A 1 556 ? 30.133 -2.534 -25.985 1.00 90.50 556 LEU A N 1
ATOM 4184 C CA . LEU A 1 556 ? 28.670 -2.477 -26.043 1.00 90.50 556 LEU A CA 1
ATOM 4185 C C . LEU A 1 556 ? 28.109 -3.344 -27.174 1.00 90.50 556 LEU A C 1
ATOM 4187 O O . LEU A 1 556 ? 27.156 -4.084 -26.949 1.00 90.50 556 LEU A O 1
ATOM 4191 N N . ALA A 1 557 ? 28.739 -3.329 -28.353 1.00 91.44 557 ALA A N 1
ATOM 4192 C CA . ALA A 1 557 ? 28.350 -4.204 -29.460 1.00 91.44 557 ALA A CA 1
ATOM 4193 C C . ALA A 1 557 ? 28.465 -5.698 -29.096 1.00 91.44 557 ALA A C 1
ATOM 4195 O O . ALA A 1 557 ? 27.629 -6.496 -29.516 1.00 91.44 557 ALA A O 1
ATOM 4196 N N . ALA A 1 558 ? 29.474 -6.078 -28.302 1.00 89.25 558 ALA A N 1
ATOM 4197 C CA . ALA A 1 558 ? 29.659 -7.452 -27.834 1.00 89.25 558 ALA A CA 1
ATOM 4198 C C . ALA A 1 558 ? 28.718 -7.827 -26.671 1.00 89.25 558 ALA A C 1
ATOM 4200 O O . ALA A 1 558 ? 28.176 -8.931 -26.646 1.00 89.25 558 ALA A O 1
ATOM 4201 N N . LEU A 1 559 ? 28.511 -6.914 -25.716 1.00 84.69 559 LEU A N 1
ATOM 4202 C CA . LEU A 1 559 ? 27.705 -7.134 -24.512 1.00 84.69 559 LEU A CA 1
ATOM 4203 C C . LEU A 1 559 ? 26.203 -7.203 -24.807 1.00 84.69 559 LEU A C 1
ATOM 4205 O O . LEU A 1 559 ? 25.516 -8.088 -24.292 1.00 84.69 559 LEU A O 1
ATOM 4209 N N . SER A 1 560 ? 25.696 -6.266 -25.609 1.00 78.69 560 SER A N 1
ATOM 4210 C CA . SER A 1 560 ? 24.257 -6.030 -25.774 1.00 78.69 560 SER A CA 1
ATOM 4211 C C . SER A 1 560 ? 23.597 -6.922 -26.825 1.00 78.69 560 SER A C 1
ATOM 4213 O O . SER A 1 560 ? 22.395 -6.841 -27.034 1.00 78.69 560 SER A O 1
ATOM 4215 N N . ALA A 1 561 ? 24.340 -7.842 -27.443 1.00 72.62 561 ALA A N 1
ATOM 4216 C CA . ALA A 1 561 ? 23.818 -8.763 -28.452 1.00 72.62 561 ALA A CA 1
ATOM 4217 C C . ALA A 1 561 ? 22.947 -9.913 -27.895 1.00 72.62 561 ALA A C 1
ATOM 4219 O O . ALA A 1 561 ? 22.648 -10.865 -28.623 1.00 72.62 561 ALA A O 1
ATOM 4220 N N . ARG A 1 562 ? 22.555 -9.848 -26.614 1.00 62.38 562 ARG A N 1
ATOM 4221 C CA . ARG A 1 562 ? 21.720 -10.848 -25.941 1.00 62.38 562 ARG A CA 1
ATOM 4222 C C . ARG A 1 562 ? 20.244 -10.634 -26.285 1.00 62.38 562 ARG A C 1
ATOM 4224 O O . ARG A 1 562 ? 19.612 -9.733 -25.754 1.00 62.38 562 ARG A O 1
ATOM 4231 N N . GLY A 1 563 ? 19.689 -11.536 -27.093 1.00 49.22 563 GLY A N 1
ATOM 4232 C CA . GLY A 1 563 ? 18.242 -11.697 -27.267 1.00 49.22 563 GLY A CA 1
ATOM 4233 C C . GLY A 1 563 ? 17.617 -10.842 -28.375 1.00 49.22 563 GLY A C 1
ATOM 4234 O O . GLY A 1 563 ? 17.553 -9.624 -28.286 1.00 49.22 563 GLY A O 1
ATOM 4235 N N . GLY A 1 564 ? 17.085 -11.518 -29.399 1.00 43.84 564 GLY A N 1
ATOM 4236 C CA . GLY A 1 564 ? 16.218 -10.938 -30.431 1.00 43.84 564 GLY A CA 1
ATOM 4237 C C . GLY A 1 564 ? 16.664 -11.234 -31.876 1.00 43.84 564 GLY A C 1
ATOM 4238 O O . GLY A 1 564 ? 17.854 -11.423 -32.135 1.00 43.84 564 GLY A O 1
ATOM 4239 N N . PRO A 1 565 ? 15.732 -11.266 -32.854 1.00 37.88 565 PRO A N 1
ATOM 4240 C CA . PRO A 1 565 ? 16.019 -11.554 -34.270 1.00 37.88 565 PRO A CA 1
ATOM 4241 C C . PRO A 1 565 ? 16.910 -10.501 -34.972 1.00 37.88 565 PRO A C 1
ATOM 4243 O O . PRO A 1 565 ? 17.294 -10.689 -36.124 1.00 37.88 565 PRO A O 1
ATOM 4246 N N . SER A 1 566 ? 17.278 -9.419 -34.278 1.00 49.62 566 SER A N 1
ATOM 4247 C CA . SER A 1 566 ? 18.126 -8.302 -34.719 1.00 49.62 566 SER A CA 1
ATOM 4248 C C . SER A 1 566 ? 19.629 -8.487 -34.456 1.00 49.62 566 SER A C 1
ATOM 4250 O O . SER A 1 566 ? 20.409 -7.582 -34.753 1.00 49.62 566 SER A O 1
ATOM 4252 N N . GLY A 1 567 ? 20.077 -9.653 -33.970 1.00 59.34 567 GLY A N 1
ATOM 4253 C CA . GLY A 1 567 ? 21.492 -9.935 -33.672 1.00 59.34 567 GLY A CA 1
ATOM 4254 C C . GLY A 1 567 ? 22.487 -9.670 -34.818 1.00 59.34 567 GLY A C 1
ATOM 4255 O O . GLY A 1 567 ? 23.683 -9.540 -34.562 1.00 59.34 567 GLY A O 1
ATOM 4256 N N . LEU A 1 568 ? 22.011 -9.547 -36.065 1.00 62.22 568 LEU A N 1
ATOM 4257 C CA . LEU A 1 568 ? 22.801 -9.144 -37.235 1.00 62.22 568 LEU A CA 1
ATOM 4258 C C . LEU A 1 568 ? 23.351 -7.714 -37.127 1.00 62.22 568 LEU A C 1
ATOM 4260 O O . LEU A 1 568 ? 24.478 -7.474 -37.549 1.00 62.22 568 LEU A O 1
ATOM 4264 N N . GLY A 1 569 ? 22.595 -6.785 -36.537 1.00 80.62 569 GLY A N 1
ATOM 4265 C CA . GLY A 1 569 ? 23.017 -5.391 -36.389 1.00 80.62 569 GLY A CA 1
ATOM 4266 C C . GLY A 1 569 ? 24.247 -5.252 -35.492 1.00 80.62 569 GLY A C 1
ATOM 4267 O O . GLY A 1 569 ? 25.215 -4.592 -35.857 1.00 80.62 569 GLY A O 1
ATOM 4268 N N . HIS A 1 570 ? 24.273 -5.963 -34.361 1.00 89.06 570 HIS A N 1
ATOM 4269 C CA . HIS A 1 570 ? 25.435 -5.978 -33.465 1.00 89.06 570 HIS A CA 1
ATOM 4270 C C . HIS A 1 570 ? 26.669 -6.621 -34.107 1.00 89.06 570 HIS A C 1
ATOM 4272 O O . HIS A 1 570 ? 27.776 -6.116 -33.935 1.00 89.06 570 HIS A O 1
ATOM 4278 N N . VAL A 1 571 ? 26.484 -7.705 -34.875 1.00 91.38 571 VAL A N 1
ATOM 4279 C CA . VAL A 1 571 ? 27.572 -8.346 -35.637 1.00 91.38 571 VAL A CA 1
ATOM 4280 C C . VAL A 1 571 ? 28.161 -7.367 -36.642 1.00 91.38 571 VAL A C 1
ATOM 4282 O O . VAL A 1 571 ? 29.379 -7.243 -36.738 1.00 91.38 571 VAL A O 1
ATOM 4285 N N . GLU A 1 572 ? 27.304 -6.642 -37.355 1.00 92.25 572 GLU A N 1
ATOM 4286 C CA . GLU A 1 572 ? 27.713 -5.663 -38.352 1.00 92.25 572 GLU A CA 1
ATOM 4287 C C . GLU A 1 572 ? 28.447 -4.472 -37.723 1.00 92.25 572 GLU A C 1
ATOM 4289 O O . GLU A 1 572 ? 29.522 -4.096 -38.189 1.00 92.25 572 GLU A O 1
ATOM 4294 N N . VAL A 1 573 ? 27.940 -3.928 -36.610 1.00 94.19 573 VAL A N 1
ATOM 4295 C CA . VAL A 1 573 ? 28.629 -2.859 -35.871 1.00 94.19 573 VAL A CA 1
ATOM 4296 C C . VAL A 1 573 ? 29.983 -3.332 -35.343 1.00 94.19 573 VAL A C 1
ATOM 4298 O O . VAL A 1 573 ? 30.988 -2.651 -35.545 1.00 94.19 573 VAL A O 1
ATOM 4301 N N . ALA A 1 574 ? 30.044 -4.507 -34.711 1.00 94.62 574 ALA A N 1
ATOM 4302 C CA . ALA A 1 574 ? 31.298 -5.065 -34.214 1.00 94.62 574 ALA A CA 1
ATOM 4303 C C . ALA A 1 574 ? 32.308 -5.289 -35.348 1.00 94.62 574 ALA A C 1
ATOM 4305 O O . ALA A 1 574 ? 33.481 -4.946 -35.202 1.00 94.62 574 ALA A O 1
ATOM 4306 N N . ARG A 1 575 ? 31.851 -5.790 -36.502 1.00 95.25 575 ARG A N 1
ATOM 4307 C CA . ARG A 1 575 ? 32.683 -5.990 -37.692 1.00 95.25 575 ARG A CA 1
ATOM 4308 C C . ARG A 1 575 ? 33.262 -4.671 -38.189 1.00 95.25 575 ARG A C 1
ATOM 4310 O O . ARG A 1 575 ? 34.475 -4.570 -38.352 1.00 95.25 575 ARG A O 1
ATOM 4317 N N . MET A 1 576 ? 32.426 -3.645 -38.355 1.00 96.88 576 MET A N 1
ATOM 4318 C CA . MET A 1 576 ? 32.870 -2.318 -38.790 1.00 96.88 576 MET A CA 1
ATOM 4319 C C . MET A 1 576 ? 33.898 -1.691 -37.846 1.00 96.88 576 MET A C 1
ATOM 4321 O O . MET A 1 576 ? 34.809 -1.008 -38.319 1.00 96.88 576 MET A O 1
ATOM 4325 N N . LEU A 1 577 ? 33.749 -1.904 -36.534 1.00 96.88 577 LEU A N 1
ATOM 4326 C CA . LEU A 1 577 ? 34.681 -1.424 -35.514 1.00 96.88 577 LEU A CA 1
ATOM 4327 C C . LEU A 1 577 ? 36.023 -2.172 -35.575 1.00 96.88 577 LEU A C 1
ATOM 4329 O O . LEU A 1 577 ? 37.071 -1.528 -35.573 1.00 96.88 577 LEU A O 1
ATOM 4333 N N . LEU A 1 578 ? 36.007 -3.506 -35.677 1.00 95.50 578 LEU A N 1
ATOM 4334 C CA . LEU A 1 578 ? 37.217 -4.336 -35.795 1.00 95.50 578 LEU A CA 1
ATOM 4335 C C . LEU A 1 578 ? 37.996 -4.034 -37.082 1.00 95.50 578 LEU A C 1
ATOM 4337 O O . LEU A 1 578 ? 39.207 -3.828 -37.036 1.00 95.50 578 LEU A O 1
ATOM 4341 N N . GLU A 1 579 ? 37.305 -3.926 -38.222 1.00 94.88 579 GLU A N 1
ATOM 4342 C CA . GLU A 1 579 ? 37.904 -3.556 -39.516 1.00 94.88 579 GLU A CA 1
ATOM 4343 C C . GLU A 1 579 ? 38.580 -2.174 -39.477 1.00 94.88 579 GLU A C 1
ATOM 4345 O O . GLU A 1 579 ? 39.522 -1.919 -40.227 1.00 94.88 579 GLU A O 1
ATOM 4350 N N . ARG A 1 580 ? 38.126 -1.285 -38.584 1.00 95.69 580 ARG A N 1
ATOM 4351 C CA . ARG A 1 580 ? 38.684 0.059 -38.368 1.00 95.69 580 ARG A CA 1
ATOM 4352 C C . ARG A 1 580 ? 39.712 0.121 -37.233 1.00 95.69 580 ARG A C 1
ATOM 4354 O O . ARG A 1 580 ? 40.153 1.210 -36.884 1.00 95.69 580 ARG A O 1
ATOM 4361 N N . GLY A 1 581 ? 40.133 -1.025 -36.693 1.00 94.12 581 GLY A N 1
ATOM 4362 C CA . GLY A 1 581 ? 41.225 -1.114 -35.721 1.00 94.12 581 GLY A CA 1
ATOM 4363 C C . GLY A 1 581 ? 40.804 -1.016 -34.254 1.00 94.12 581 GLY A C 1
ATOM 4364 O O . GLY A 1 581 ? 41.647 -0.734 -33.405 1.00 94.12 581 GLY A O 1
ATOM 4365 N N . ALA A 1 582 ? 39.529 -1.240 -33.921 1.00 95.56 582 ALA A N 1
ATOM 4366 C CA . ALA A 1 582 ? 39.133 -1.418 -32.527 1.00 95.56 582 ALA A CA 1
ATOM 4367 C C . ALA A 1 582 ? 39.798 -2.677 -31.938 1.00 95.56 582 ALA A C 1
ATOM 4369 O O . ALA A 1 582 ? 39.744 -3.750 -32.532 1.00 95.56 582 ALA A O 1
ATOM 4370 N N . ASP A 1 583 ? 40.419 -2.538 -30.767 1.00 93.69 583 ASP A N 1
ATOM 4371 C CA . ASP A 1 583 ? 41.117 -3.630 -30.086 1.00 93.69 583 ASP A CA 1
ATOM 4372 C C . ASP A 1 583 ? 40.114 -4.550 -29.352 1.00 93.69 583 ASP A C 1
ATOM 4374 O O . ASP A 1 583 ? 39.412 -4.072 -28.457 1.00 93.69 583 ASP A O 1
ATOM 4378 N N . PRO A 1 584 ? 40.018 -5.850 -29.693 1.00 93.88 584 PRO A N 1
ATOM 4379 C CA . PRO A 1 584 ? 39.137 -6.798 -29.008 1.00 93.88 584 PRO A CA 1
ATOM 4380 C C . PRO A 1 584 ? 39.657 -7.262 -27.636 1.00 93.88 584 PRO A C 1
ATOM 4382 O O . PRO A 1 584 ? 38.894 -7.884 -26.893 1.00 93.88 584 PRO A O 1
ATOM 4385 N N . HIS A 1 585 ? 40.913 -6.961 -27.284 1.00 93.81 585 HIS A N 1
ATOM 4386 C CA . HIS A 1 585 ? 41.546 -7.320 -26.007 1.00 93.81 585 HIS A CA 1
ATOM 4387 C C . HIS A 1 585 ? 41.582 -6.168 -25.000 1.00 93.81 585 HIS A C 1
ATOM 4389 O O . HIS A 1 585 ? 41.916 -6.385 -23.833 1.00 93.81 585 HIS A O 1
ATOM 4395 N N . VAL A 1 586 ? 41.239 -4.950 -25.424 1.00 94.19 586 VAL A N 1
ATOM 4396 C CA . VAL A 1 586 ? 41.249 -3.777 -24.548 1.00 94.19 586 VAL A CA 1
ATOM 4397 C C . VAL A 1 586 ? 40.310 -3.980 -23.363 1.00 94.19 586 VAL A C 1
ATOM 4399 O O . VAL A 1 586 ? 39.205 -4.486 -23.528 1.00 94.19 586 VAL A O 1
ATOM 4402 N N . ARG A 1 587 ? 40.758 -3.586 -22.171 1.00 92.62 587 ARG A N 1
ATOM 4403 C CA . ARG A 1 587 ? 40.043 -3.818 -20.912 1.00 92.62 587 ARG A CA 1
ATOM 4404 C C . ARG A 1 587 ? 39.276 -2.571 -20.471 1.00 92.62 587 ARG A C 1
ATOM 4406 O O . ARG A 1 587 ? 39.777 -1.450 -20.608 1.00 92.62 587 ARG A O 1
ATOM 4413 N N . ASP A 1 588 ? 38.061 -2.783 -19.977 1.00 90.56 588 ASP A N 1
ATOM 4414 C CA . ASP A 1 588 ? 37.242 -1.783 -19.290 1.00 90.56 588 ASP A CA 1
ATOM 4415 C C . ASP A 1 588 ? 37.743 -1.529 -17.849 1.00 90.56 588 ASP A C 1
ATOM 4417 O O . ASP A 1 588 ? 38.740 -2.104 -17.405 1.00 90.56 588 ASP A O 1
ATOM 4421 N N . ASP A 1 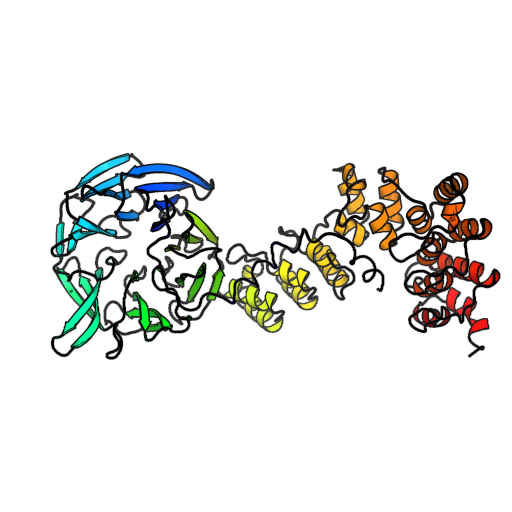589 ? 37.043 -0.679 -17.090 1.00 91.12 589 ASP A N 1
ATOM 4422 C CA . ASP A 1 589 ? 37.396 -0.398 -15.686 1.00 91.12 589 ASP A CA 1
ATOM 4423 C C . ASP A 1 589 ? 37.106 -1.578 -14.729 1.00 91.12 589 ASP A C 1
ATOM 4425 O O . ASP A 1 589 ? 37.433 -1.517 -13.544 1.00 91.12 589 ASP A O 1
ATOM 4429 N N . TYR A 1 590 ? 36.517 -2.664 -15.239 1.00 88.12 590 TYR A N 1
ATOM 4430 C CA . TYR A 1 590 ? 36.224 -3.911 -14.529 1.00 88.12 590 TYR A CA 1
ATOM 4431 C C . TYR A 1 590 ? 37.122 -5.069 -14.977 1.00 88.12 590 TYR A C 1
ATOM 4433 O O . TYR A 1 590 ? 36.835 -6.219 -14.648 1.00 88.12 590 TYR A O 1
ATOM 4441 N N . ASP A 1 591 ? 38.196 -4.775 -15.712 1.00 90.44 591 ASP A N 1
ATOM 4442 C CA . ASP A 1 591 ? 39.147 -5.762 -16.221 1.00 90.44 591 ASP A CA 1
ATOM 4443 C C . ASP A 1 591 ? 38.533 -6.787 -17.202 1.00 90.44 591 ASP A C 1
ATOM 4445 O O . ASP A 1 591 ? 38.982 -7.927 -17.314 1.00 90.44 591 ASP A O 1
ATOM 4449 N N . ARG A 1 592 ? 37.493 -6.387 -17.942 1.00 90.31 592 ARG A N 1
ATOM 4450 C CA . ARG A 1 592 ? 36.824 -7.205 -18.966 1.00 90.31 592 ARG A CA 1
ATOM 4451 C C . ARG A 1 592 ? 37.088 -6.638 -20.351 1.00 90.31 592 ARG A C 1
ATOM 4453 O O . ARG A 1 592 ? 37.028 -5.428 -20.548 1.00 90.31 592 ARG A O 1
ATOM 4460 N N . SER A 1 593 ? 37.339 -7.512 -21.320 1.00 92.56 593 SER A N 1
ATOM 4461 C CA . SER A 1 593 ? 37.483 -7.131 -22.729 1.00 92.56 593 SER A CA 1
ATOM 4462 C C . SER A 1 593 ? 36.210 -7.427 -23.525 1.00 92.56 593 SER A C 1
ATOM 4464 O O . SER A 1 593 ? 35.392 -8.238 -23.078 1.00 92.56 593 SER A O 1
ATOM 4466 N N . PRO A 1 594 ? 36.018 -6.840 -24.722 1.00 91.44 594 PRO A N 1
ATOM 4467 C CA . PRO A 1 594 ? 34.899 -7.189 -25.594 1.00 91.44 594 PRO A CA 1
ATOM 4468 C C . PRO A 1 594 ? 34.757 -8.702 -25.815 1.00 91.44 594 PRO A C 1
ATOM 4470 O O . PRO A 1 594 ? 33.643 -9.219 -25.761 1.00 91.44 594 PRO A O 1
ATOM 4473 N N . LEU A 1 595 ? 35.880 -9.418 -25.962 1.00 89.69 595 LEU A N 1
ATOM 4474 C CA . LEU A 1 595 ? 35.927 -10.880 -26.087 1.00 89.69 595 LEU A CA 1
ATOM 4475 C C . LEU A 1 595 ? 35.255 -11.614 -24.920 1.00 89.69 595 LEU A C 1
ATOM 4477 O O . LEU A 1 595 ? 34.602 -12.629 -25.144 1.00 89.69 595 LEU A O 1
ATOM 4481 N N . THR A 1 596 ? 35.365 -11.100 -23.691 1.00 88.81 596 THR A N 1
ATOM 4482 C CA . THR A 1 596 ? 34.789 -11.760 -22.505 1.00 88.81 596 THR A CA 1
ATOM 4483 C C . THR A 1 596 ? 33.262 -11.819 -22.528 1.00 88.81 596 THR A C 1
ATOM 4485 O O . THR A 1 596 ? 32.681 -12.720 -21.931 1.00 88.81 596 THR A O 1
ATOM 4488 N N . PHE A 1 597 ? 32.596 -10.904 -23.240 1.00 84.31 597 PHE A N 1
ATOM 4489 C CA . PHE A 1 597 ? 31.134 -10.875 -23.324 1.00 84.31 597 PHE A CA 1
ATOM 4490 C C . PHE A 1 597 ? 30.569 -11.776 -24.428 1.00 84.31 597 PHE A C 1
ATOM 4492 O O . PHE A 1 597 ? 29.394 -12.143 -24.379 1.00 84.31 597 PHE A O 1
ATOM 4499 N N . VAL A 1 598 ? 31.391 -12.139 -25.419 1.00 84.31 598 VAL A N 1
ATOM 4500 C CA . VAL A 1 598 ? 30.954 -12.854 -26.626 1.00 84.31 598 VAL A CA 1
ATOM 4501 C C . VAL A 1 598 ? 30.391 -14.254 -26.330 1.00 84.31 598 VAL A C 1
ATOM 4503 O O . VAL A 1 598 ? 29.316 -14.548 -26.860 1.00 84.31 598 VAL A O 1
ATOM 4506 N N . PRO A 1 599 ? 31.014 -15.112 -25.491 1.00 80.31 599 PRO A N 1
ATOM 4507 C CA . PRO A 1 599 ? 30.484 -16.448 -25.201 1.00 80.31 599 PRO A CA 1
ATOM 4508 C C . PRO A 1 599 ? 29.080 -16.412 -24.596 1.00 80.31 599 PRO A C 1
ATOM 4510 O O . PRO A 1 599 ? 28.198 -17.167 -25.004 1.00 80.31 599 PRO A O 1
ATOM 4513 N N . ASP A 1 600 ? 28.849 -15.472 -23.683 1.00 69.88 600 ASP A N 1
ATOM 4514 C CA . ASP A 1 600 ? 27.576 -15.348 -22.984 1.00 69.88 600 ASP A CA 1
ATOM 4515 C C . ASP A 1 600 ? 26.519 -14.568 -23.791 1.00 69.88 600 ASP A C 1
ATOM 4517 O O . ASP A 1 600 ? 25.364 -14.472 -23.371 1.00 69.88 600 ASP A O 1
ATOM 4521 N N . SER A 1 601 ? 26.888 -13.998 -24.946 1.00 72.62 601 SER A N 1
ATOM 4522 C CA . SER A 1 601 ? 25.965 -13.243 -25.807 1.00 72.62 601 SER A CA 1
ATOM 4523 C C . SER A 1 601 ? 24.910 -14.129 -26.485 1.00 72.62 601 SER A C 1
ATOM 4525 O O . SER A 1 601 ? 23.851 -13.643 -26.873 1.00 72.62 601 SER A O 1
ATOM 4527 N N . GLY A 1 602 ? 25.198 -15.426 -26.664 1.00 73.31 602 GLY A N 1
ATOM 4528 C CA . GLY A 1 602 ? 24.355 -16.352 -27.432 1.00 73.31 602 GLY A CA 1
ATOM 4529 C C . GLY A 1 602 ? 24.304 -16.066 -28.943 1.00 73.31 602 GLY A C 1
ATOM 4530 O O . GLY A 1 602 ? 23.566 -16.733 -29.667 1.00 73.31 602 GLY A O 1
ATOM 4531 N N . ASN A 1 603 ? 25.085 -15.101 -29.447 1.00 81.38 603 ASN A N 1
ATOM 4532 C CA . ASN A 1 603 ? 25.085 -14.691 -30.849 1.00 81.38 603 ASN A CA 1
ATOM 4533 C C . ASN A 1 603 ? 26.200 -15.400 -31.637 1.00 81.38 603 ASN A C 1
ATOM 4535 O O . ASN A 1 603 ? 27.367 -15.007 -31.608 1.00 81.38 603 ASN A O 1
ATOM 4539 N N . ALA A 1 604 ? 25.829 -16.434 -32.397 1.00 84.25 604 ALA A N 1
ATOM 4540 C CA . ALA A 1 604 ? 26.772 -17.229 -33.188 1.00 84.25 604 ALA A CA 1
ATOM 4541 C C . ALA A 1 604 ? 27.561 -16.410 -34.231 1.00 84.25 604 ALA A C 1
ATOM 4543 O O . ALA A 1 604 ? 28.675 -16.790 -34.590 1.00 84.25 604 ALA A O 1
ATOM 4544 N N . GLY A 1 605 ? 27.003 -15.296 -34.719 1.00 85.81 605 GLY A N 1
ATOM 4545 C CA . GLY A 1 605 ? 27.693 -14.395 -35.641 1.00 85.81 605 GLY A CA 1
ATOM 4546 C C . GLY A 1 605 ? 28.848 -13.657 -34.967 1.00 85.81 605 GLY A C 1
ATOM 4547 O O . GLY A 1 605 ? 29.938 -13.599 -35.531 1.00 85.81 605 GLY A O 1
ATOM 4548 N N . LEU A 1 606 ? 28.642 -13.172 -33.737 1.00 87.81 606 LEU A N 1
ATOM 4549 C CA . LEU A 1 606 ? 29.704 -12.536 -32.953 1.00 87.81 606 LEU A CA 1
ATOM 4550 C C . LEU A 1 606 ? 30.785 -13.542 -32.562 1.00 87.81 606 LEU A C 1
ATOM 4552 O O . LEU A 1 606 ? 31.963 -13.236 -32.700 1.00 87.81 606 LEU A O 1
ATOM 4556 N N . VAL A 1 607 ? 30.408 -14.760 -32.161 1.00 87.69 607 VAL A N 1
ATOM 4557 C CA . VAL A 1 607 ? 31.381 -15.822 -31.845 1.00 87.69 607 VAL A CA 1
ATOM 4558 C C . VAL A 1 607 ? 32.320 -16.073 -33.027 1.00 87.69 607 VAL A C 1
ATOM 4560 O O . VAL A 1 607 ? 33.534 -16.073 -32.850 1.00 87.69 607 VAL A O 1
ATOM 4563 N N . ARG A 1 608 ? 31.779 -16.209 -34.244 1.00 89.06 608 ARG A N 1
ATOM 4564 C CA . ARG A 1 608 ? 32.586 -16.401 -35.463 1.00 89.06 608 ARG A CA 1
ATOM 4565 C C . ARG A 1 608 ? 33.443 -15.189 -35.811 1.00 89.06 608 ARG A C 1
ATOM 4567 O O . ARG A 1 608 ? 34.569 -15.350 -36.262 1.00 89.06 608 ARG A O 1
ATOM 4574 N N . LEU A 1 609 ? 32.909 -13.982 -35.631 1.00 91.38 609 LEU A N 1
ATOM 4575 C CA . LEU A 1 609 ? 33.637 -12.745 -35.912 1.00 91.38 609 LEU A CA 1
ATOM 4576 C C . LEU A 1 609 ? 34.854 -12.580 -34.987 1.00 91.38 609 LEU A C 1
ATOM 4578 O O . LEU A 1 609 ? 35.898 -12.108 -35.428 1.00 91.38 609 LEU A O 1
ATOM 4582 N N . PHE A 1 610 ? 34.717 -12.978 -33.722 1.00 90.56 610 PHE A N 1
ATOM 4583 C CA . PHE A 1 610 ? 35.756 -12.838 -32.705 1.00 90.56 610 PHE A CA 1
ATOM 4584 C C . PHE A 1 610 ? 36.701 -14.052 -32.599 1.00 90.56 610 PHE A C 1
ATOM 4586 O O . PHE A 1 610 ? 37.769 -13.930 -32.003 1.00 90.56 610 PHE A O 1
ATOM 4593 N N . GLU A 1 611 ? 36.364 -15.193 -33.210 1.00 88.81 611 GLU A N 1
ATOM 4594 C CA . GLU A 1 611 ? 37.170 -16.428 -33.217 1.00 88.81 611 GLU A CA 1
ATOM 4595 C C . GLU A 1 611 ? 38.654 -16.215 -33.593 1.00 88.81 611 GLU A C 1
ATOM 4597 O O . GLU A 1 611 ? 39.512 -16.730 -32.874 1.00 88.81 611 GLU A O 1
ATOM 4602 N N . PRO A 1 612 ? 39.015 -15.407 -34.617 1.00 90.12 612 PRO A N 1
ATOM 4603 C CA . PRO A 1 612 ? 40.420 -15.165 -34.967 1.00 90.12 612 PRO A CA 1
ATOM 4604 C C . PRO A 1 612 ? 41.232 -14.445 -33.880 1.00 90.12 612 PRO A C 1
ATOM 4606 O O . PRO A 1 612 ? 42.460 -14.476 -33.910 1.00 90.12 612 PRO A O 1
ATOM 4609 N N . TYR A 1 613 ? 40.556 -13.785 -32.939 1.00 86.56 613 TYR A N 1
ATOM 4610 C CA . TYR A 1 613 ? 41.166 -13.016 -31.855 1.00 86.56 613 TYR A CA 1
ATOM 4611 C C . TYR A 1 613 ? 41.214 -13.807 -30.538 1.00 86.56 613 TYR A C 1
ATOM 4613 O O . TYR A 1 613 ? 41.882 -13.399 -29.597 1.00 86.56 613 TYR A O 1
ATOM 4621 N N . ALA A 1 614 ? 40.557 -14.969 -30.462 1.00 76.88 614 ALA A N 1
ATOM 4622 C CA . ALA A 1 614 ? 40.504 -15.789 -29.251 1.00 76.88 614 ALA A CA 1
ATOM 4623 C C . ALA A 1 614 ? 41.825 -16.523 -28.935 1.00 76.88 614 ALA A C 1
ATOM 4625 O O . ALA A 1 614 ? 42.016 -16.998 -27.821 1.00 76.88 614 ALA A O 1
ATOM 4626 N N . SER A 1 615 ? 42.747 -16.627 -29.897 1.00 61.97 615 SER A N 1
ATOM 4627 C CA . SER A 1 615 ? 44.024 -17.349 -29.768 1.00 61.97 615 SER A CA 1
ATOM 4628 C C . SER A 1 615 ? 45.211 -16.484 -29.311 1.00 61.97 615 SER A C 1
ATOM 4630 O O . SER A 1 615 ? 46.357 -16.894 -29.486 1.00 61.97 615 SER A O 1
ATOM 4632 N N . GLY A 1 616 ? 44.952 -15.275 -28.802 1.00 55.28 616 GLY A N 1
ATOM 4633 C CA . GLY A 1 616 ? 45.973 -14.279 -28.450 1.00 55.28 616 GLY A CA 1
ATOM 4634 C C . GLY A 1 616 ? 46.280 -14.095 -26.957 1.00 55.28 616 GLY A C 1
ATOM 4635 O O . GLY A 1 616 ? 47.087 -13.218 -26.658 1.00 55.28 616 GLY A O 1
ATOM 4636 N N . ASP A 1 617 ? 45.659 -14.864 -26.054 1.00 40.84 617 ASP A N 1
ATOM 4637 C CA . ASP A 1 617 ? 45.944 -14.830 -24.603 1.00 40.84 617 ASP A CA 1
ATOM 4638 C C . ASP A 1 617 ? 47.153 -15.696 -24.201 1.00 40.84 617 ASP A C 1
ATOM 4640 O O . ASP A 1 617 ? 47.245 -16.863 -24.661 1.00 40.84 617 ASP A O 1
#

Mean predicted aligned error: 17.19 Å

Solvent-accessible surface area (backbone atoms only — not comparable to full-atom values): 32775 Å² total; per-residue (Å²): 142,76,86,80,80,76,80,84,85,76,87,78,91,76,85,59,64,80,73,56,68,76,74,78,73,80,84,77,82,79,87,78,72,88,76,91,79,70,81,73,65,87,40,26,30,65,41,38,42,48,25,75,81,60,47,37,37,38,38,34,21,64,57,10,39,38,34,38,25,31,57,88,76,72,39,76,75,44,76,45,86,41,76,39,44,82,42,74,44,78,34,76,49,39,38,40,41,31,35,71,79,25,33,35,32,41,31,29,72,82,77,69,48,74,48,81,47,74,70,58,50,44,70,35,36,54,15,63,76,54,42,33,35,38,30,38,35,86,75,65,49,32,34,35,31,34,59,88,74,73,46,83,70,46,74,34,88,48,74,71,48,67,28,60,37,21,41,16,35,85,46,45,39,36,40,31,40,28,75,48,80,47,97,88,71,50,43,37,24,32,35,40,26,27,32,61,87,76,59,40,77,65,24,68,25,78,74,38,49,89,88,43,74,39,63,53,67,44,55,43,44,28,56,82,44,54,33,35,38,33,41,40,38,54,97,66,29,18,36,34,36,31,26,34,44,73,79,35,46,78,71,44,76,48,74,80,43,70,66,50,54,69,52,24,64,28,52,25,52,82,45,54,34,33,40,39,22,17,64,74,7,42,33,37,35,28,35,59,77,80,66,45,82,68,46,78,48,72,52,98,42,30,30,40,19,42,23,38,23,60,87,37,36,33,35,41,37,15,18,63,84,46,49,72,49,80,36,40,52,54,44,50,71,59,28,42,49,32,43,55,22,41,74,71,66,36,54,69,58,26,55,53,36,43,70,76,42,49,84,36,49,59,38,40,47,56,72,39,70,39,40,56,35,48,19,25,59,68,32,36,48,70,47,38,52,55,41,48,77,56,67,36,69,41,72,44,89,73,46,23,50,55,48,19,54,72,49,60,86,45,80,40,14,64,59,39,38,48,54,32,44,76,66,63,29,72,68,51,71,71,43,20,52,72,72,58,40,55,71,60,47,56,50,50,43,70,79,42,53,66,58,40,72,40,62,65,96,85,36,40,52,44,54,51,19,40,72,70,58,41,41,66,57,35,49,52,38,44,76,62,64,30,81,78,55,58,48,42,25,21,33,50,48,37,47,72,57,35,48,54,46,33,74,74,38,64,68,54,40,65,35,60,43,90,79,57,34,41,28,28,48,36,33,6,20,42,58,20,22,36,74,36,34,51,54,35,50,76,66,68,31,64,68,76,46,58,25,77,62,41,42,29,31,55,34,33,14,28,50,52,35,53,82,66,98,61,49,62,24,15,36,47,37,38,48,58,40,46,79,70,66,45,68,57,74,51,59,28,76,81,76,45,27,27,60,71,32,29,78,80,16,76,38,70,63,44,44,62,69,46,50,87,64,67,80,75,126

Secondary structure (DSSP, 8-state):
--TTSSS-SSS---SSTTTSTTSSSSS--------TTSPPPTT-EEEEEE-TTSSEEEEEETTSEEEEEETTTTEEEEEEE-SSEEEEEEETTEEEEEETTS-EEEEETTT--EEEE-SSEEEEEE-TTSSEEEEEESSSPEEEEETTTTEEEEEE-PPPPSS--EE-TTSSEEEEEEEEE-TTS-EEEEEEEEETTTTEEEEEEE--BTTB------EEE-TTSSEEEEEEEETTEEEEEEEETTT--EEEEEEEE-SPPEEEEEE-TTSSEEEEEETTSEEEEEETTT--EEEEEE-SS-EEEEEE-TTSSEEEEEETTS-EEEEE--S-HHHHHHHHHHHHT-HHHHHHHHHH-GGGGG--GGGPPPHHHHHHHTT-HHHHHHHHHTT--TTSSS-HHHHHTTSTTSTTHHHHHHHHHHTTPPPPHHHHHHHT-HHHHHHHHHH-GGGGG--BTTB-HHHHHHHHT-HHHHHHHHHTT----HHHHHHTT-HHHHHHHHHH-GGGGG---TTTT--HHHHHHHHT-HHHHHHHHHTT--TT---TTS--HHHHHHHS--SSTTHHHHHHHHHHHHHTT--TT---TTS--HHHHTGGG--HHHHHHHGGGTT--

Sequence (617 aa):
MLLLMGALLTAPHAALAVAAAHMEYVTSLGTRHAHPGLSEPKGLPTAVEFGHDDTRLVVSRADGRVEAWDVAARRIDRSYDAARLIAYACHADALLIQTHDDVVQLVGLADDARVTTAAGTYLGAIAEDCSTVVMQPAEGASEVWDLGTLIPGHTVNAPRGSSAPALSPDGLYMAVSHEIHRADGEHRAVIDVWDIKRDERHARIDAGSPDVPLGLWNLTVSPDGARIAADTREAGKSGFRIWDAATGEELARREDSPSYWTRALAWSADGRYIASGDERGDIVLWDANSVDELDRLRSHQVVQSLAFSDDGERLAVGLWDSTVELWDVAAGPVARDIHRAVTRGDVAATRQWLKADPASVNARPNGRPAPLLYAALSLNVEMVSLLLEHGATPGDDPLPLSMAMTHPWRGGAYEVAALLTDAGAVADFHSALQLGLEERVAEILRDDPSQVHRTDWGLSPVSLVAEVGNATVGKMLIEAGAAVNVFAAASFGLLDRVRAFVEADASLVSASRPEGGYTPLHCAAETGQADVALYLLENSADIHGRNYWGFRPLHLAALSARGGPSGLGHVEVARMLLERGADPHVRDDYDRSPLTFVPDSGNAGLVRLFEPYASGD